Protein AF-A0A2D9LT21-F1 (afdb_monomer)

Solvent-accessible surface area (backbone atoms only — not comparable to full-atom values): 22058 Å² total; per-residue (Å²): 130,82,78,81,36,33,22,34,36,70,46,49,52,56,67,90,47,60,47,57,54,36,33,42,51,51,41,48,74,76,26,76,41,30,38,38,37,28,33,26,53,80,69,31,41,90,72,39,81,42,62,41,68,61,27,45,50,58,52,55,72,34,93,67,45,75,41,65,46,79,34,80,64,64,66,38,62,52,46,64,70,67,60,40,50,29,37,49,41,45,36,72,53,71,89,51,93,60,73,42,53,68,52,28,62,75,76,71,25,44,82,43,70,43,26,34,82,85,66,89,38,73,66,55,55,51,48,54,66,75,55,70,66,80,82,69,82,87,68,82,63,58,70,60,30,62,76,67,69,59,43,73,67,58,54,52,49,55,50,63,51,30,53,79,36,28,36,38,32,39,21,29,43,30,36,37,32,42,31,38,27,50,78,77,45,73,46,94,89,47,103,42,82,38,64,46,77,77,45,78,51,78,41,71,24,58,27,50,36,54,44,40,51,46,27,74,50,44,23,46,34,41,36,40,35,56,30,13,86,49,74,62,36,55,54,45,53,54,52,44,53,73,52,67,43,52,71,47,73,44,73,38,90,91,36,61,35,32,35,40,36,36,36,25,40,97,90,41,79,77,46,77,49,75,49,69,49,57,65,60,62,55,70,72,59,47,51,52,52,49,55,55,43,67,76,48,50,83,71,29,55,34,36,38,39,31,36,56,68,41,14,63,69,36,68,75,50,49,53,55,52,48,55,55,33,56,76,63,67,37,44,34,34,41,34,43,52,48,88,91,51,92,54,55,51,49,73,57,58,65,21,54,30,35,52,36,38,57,67,35,50,27,59,47,67,73,46,87,51,59,34,61,68,60,50,51,49,54,47,30,64,69,9,51,29,56,22,38,39,38,39,51,68,95,70,42,67,50,78,49,68,65,79,85,128

pLDDT: mean 89.81, std 12.03, range [33.5, 98.69]

Secondary structure (DSSP, 8-state):
-PPPPEEEEEE--SS--HHHHHHHHHHHHH-SEEEEEEEPHHHHGGG--S-HHHHHHHHHT-TT-SEEEEE-S-HHHHHHHH--SEEEE-GGGTTS--THHHHHHTTT-EEEE--------HHHHHHHHHT-------S--HHHHHHTT--HHHHHHHHHHGGG-EEEEEE-EEEEEEEEEEEEEE-SSSS-EEEEEEEEEEEEEHHHHHHHHHHHTT-EEEEEEEE-SSHHHHHHHHHHHHTT-EEEEEE-TTSPPEEEEEEEETTEEEEEEEE---SPPPHHHHHHHHHHHHHHGGG-SEEEEEE-SSSSS-HHHHHHHHHHHHHTT-EEEEEE--SSS---GGGSTT-SEE--BHHHHHHHHT-SSS-HHHHHHHHHHHHT-SEEEEE-GGG-EEEE-PPP-

Foldseek 3Di:
DDDWAEEEEEDQQLDDFVLVVLQLVVSVVVTPAYEYEHEACQRCPPVNPHHSVVSQVNQVPDPSHPYYDYDDDDVLVVCLVVVGLEYEEAQVCVPDDDNVVVSNVVPVHDYYYASRFPPPDPVVVVVVVVPPPPPDPPDDPVVVCVVVVPDPVVVVVVLVCLLLAEEEFFEAKEKEKEFEWDWPQADPVDRDTDTDGPDMDIDTDFSLVVQLVSLVSNHAYEYEFEAADDPSVVVSVVVSVVSVHNYDYHHDNVAHRWYWYFYDYPNDTDDIDIRAAQAADDPVSLVVRLVVLLVCLLSHQEYEYGYQNRHRDDLVSLVSSLVSNVVNPHAYEYEHDDDPHQDAQLSNAAHQEYEYEPVNLCSNVVNRRGHPVVSQVVSCVSRVYQWYWHQDDPSGIDTDHHDDD

Sequence (405 aa):
MTSPKMVFVSGNFNVLHPGHLRLFRFACELGDRLVVGVHSDRLGGEAAHVPQDLRLEGVKANSYVDEALLIDVPVESVVDQLRPDFVVKGNEHQGFPNPELEVLNRYGGQLVFSSGEAVFSSVDLIKKDLQRAARTVTHVPTGFLSRHEITPDRLGSIINDFRNIQVCVIGDLIVDEYLTCDPLGMSQEAPALVVTPIHTQRFIGGSGIVAGHAAGLGAKVCYMSVSGNDDTRDFAYGELQRFGLDTTLLGDDTRPTTLKQRFRADGITLLGVSHLHQGAIDVNLQDKILERFEAVVPDCQLVVFSDFNYGCLPQALVERLIELGQLHGVMMAADSQSSSQIGDVSRFKGMHLLTPTEHEARVSLRNHQDGLVVLAEQLRDKSEARNLILKLGQEGALLHLESAE

Radius of gyration: 25.38 Å; Cα contacts (8 Å, |Δi|>4): 775; chains: 1; bounding box: 60×69×68 Å

Mean predicted aligned error: 8.55 Å

Nearest PDB structures (foldseek):
  3q1y-assembly1_A-2  TM=7.793E-01  e=4.155E-12  Listeria innocua
  3hic-assembly1_A  TM=7.814E-01  e=9.255E-12  Listeria innocua
  3ie7-assembly1_A-2  TM=7.677E-01  e=1.578E-11  Listeria innocua
  3jul-assembly1_A-2  TM=7.654E-01  e=5.388E-11  Listeria innocua
  2ajr-assembly1_B  TM=6.994E-01  e=5.604E-09  Thermotoga maritima

Structure (mmCIF, N/CA/C/O backbone):
data_AF-A0A2D9LT21-F1
#
_entry.id   AF-A0A2D9LT21-F1
#
loop_
_atom_site.group_PDB
_atom_site.id
_atom_site.type_symbol
_atom_site.label_atom_id
_atom_site.label_alt_id
_atom_site.label_comp_id
_atom_site.label_asym_id
_atom_site.label_entity_id
_atom_site.label_seq_id
_atom_site.pdbx_PDB_ins_code
_atom_site.Cartn_x
_atom_site.Cartn_y
_atom_site.Cartn_z
_atom_site.occupancy
_atom_site.B_iso_or_equiv
_atom_site.auth_seq_id
_atom_site.auth_comp_id
_atom_site.auth_asym_id
_atom_site.auth_atom_id
_atom_site.pdbx_PDB_model_num
ATOM 1 N N . MET A 1 1 ? 27.766 12.992 -40.792 1.00 49.25 1 MET A N 1
ATOM 2 C CA . MET A 1 1 ? 26.589 12.256 -40.297 1.00 49.25 1 MET A CA 1
ATOM 3 C C . MET A 1 1 ? 27.128 11.085 -39.505 1.00 49.25 1 MET A C 1
ATOM 5 O O . MET A 1 1 ? 27.808 10.252 -40.089 1.00 49.25 1 MET A O 1
ATOM 9 N N . THR A 1 2 ? 26.979 11.111 -38.184 1.00 59.66 2 THR A N 1
ATOM 10 C CA . THR A 1 2 ? 27.282 9.960 -37.324 1.00 59.66 2 THR A CA 1
ATOM 11 C C . THR A 1 2 ? 26.372 8.803 -37.728 1.00 59.66 2 THR A C 1
ATOM 13 O O . THR A 1 2 ? 25.210 9.036 -38.059 1.00 59.66 2 THR A O 1
ATOM 16 N N . SER A 1 3 ? 26.908 7.584 -37.778 1.00 75.38 3 SER A N 1
ATOM 17 C CA . SER A 1 3 ? 26.096 6.381 -37.975 1.00 75.38 3 SER A CA 1
ATOM 18 C C . SER A 1 3 ? 25.025 6.296 -36.878 1.00 75.38 3 SER A C 1
ATOM 20 O O . SER A 1 3 ? 25.339 6.662 -35.740 1.00 75.38 3 SER A O 1
ATOM 22 N N . PRO A 1 4 ? 23.790 5.859 -37.198 1.00 85.12 4 PRO A N 1
ATOM 23 C CA . PRO A 1 4 ? 22.749 5.687 -36.189 1.00 85.12 4 PRO A CA 1
ATOM 24 C C . PRO A 1 4 ? 23.228 4.681 -35.144 1.00 85.12 4 PRO A C 1
ATOM 26 O O . PRO A 1 4 ? 23.699 3.602 -35.509 1.00 85.12 4 PRO A O 1
ATOM 29 N N . LYS A 1 5 ? 23.140 5.051 -33.866 1.00 93.81 5 LYS A N 1
ATOM 30 C CA . LYS A 1 5 ? 23.618 4.216 -32.767 1.00 93.81 5 LYS A CA 1
ATOM 31 C C . LYS A 1 5 ? 22.609 3.125 -32.448 1.00 93.81 5 LYS A C 1
ATOM 33 O O . LYS A 1 5 ? 21.437 3.419 -32.214 1.00 93.81 5 LYS A O 1
ATOM 38 N N . MET A 1 6 ? 23.066 1.881 -32.408 1.00 96.12 6 MET A N 1
ATOM 39 C CA . MET A 1 6 ? 22.236 0.731 -32.066 1.00 96.12 6 MET A CA 1
ATOM 40 C C . MET A 1 6 ? 22.362 0.393 -30.583 1.00 96.12 6 MET A C 1
ATOM 42 O O . MET A 1 6 ? 23.465 0.278 -30.047 1.00 96.12 6 MET A O 1
ATOM 46 N N . VAL A 1 7 ? 21.220 0.171 -29.941 1.00 97.25 7 VAL A N 1
ATOM 47 C CA . VAL A 1 7 ? 21.126 -0.287 -28.557 1.00 97.25 7 VAL A CA 1
ATOM 48 C C . VAL A 1 7 ? 20.505 -1.674 -28.535 1.00 97.25 7 VAL A C 1
ATOM 50 O O . VAL A 1 7 ? 19.504 -1.921 -29.207 1.00 97.25 7 VAL A O 1
ATOM 53 N N . PHE A 1 8 ? 21.097 -2.581 -27.767 1.00 97.44 8 PHE A N 1
ATOM 54 C CA . PHE A 1 8 ? 20.621 -3.947 -27.612 1.00 97.44 8 PHE A CA 1
ATOM 55 C C . PHE A 1 8 ? 20.243 -4.239 -26.160 1.00 97.44 8 PHE A C 1
ATOM 57 O O . PHE A 1 8 ? 21.013 -3.982 -25.235 1.00 97.44 8 PHE A O 1
ATOM 64 N N . VAL A 1 9 ? 19.057 -4.807 -25.963 1.00 96.50 9 VAL A N 1
ATOM 65 C CA . VAL A 1 9 ? 18.582 -5.320 -24.671 1.00 96.50 9 VAL A CA 1
ATOM 66 C C . VAL A 1 9 ? 18.212 -6.785 -24.863 1.00 96.50 9 VAL A C 1
ATOM 68 O O . VAL A 1 9 ? 17.619 -7.136 -25.877 1.00 96.50 9 VAL A O 1
ATOM 71 N N . SER A 1 10 ? 18.524 -7.657 -23.908 1.00 95.25 10 SER A N 1
ATOM 72 C CA . SER A 1 10 ? 18.103 -9.063 -23.974 1.00 95.25 10 SER A CA 1
ATOM 73 C C . SER A 1 10 ? 17.602 -9.587 -22.636 1.00 95.25 10 SER A C 1
ATOM 75 O O . SER A 1 10 ? 17.966 -9.064 -21.583 1.00 95.25 10 SER A O 1
ATOM 77 N N . GLY A 1 11 ? 16.728 -10.591 -22.685 1.00 92.50 11 GLY A N 1
ATOM 78 C CA . GLY A 1 11 ? 16.164 -11.219 -21.496 1.00 92.50 11 GLY A CA 1
ATOM 79 C C . GLY A 1 11 ? 15.045 -12.214 -21.797 1.00 92.50 11 GLY A C 1
ATOM 80 O O . GLY A 1 11 ? 14.640 -12.415 -22.945 1.00 92.50 11 GLY A O 1
ATOM 81 N N . ASN A 1 12 ? 14.516 -12.837 -20.740 1.00 91.44 12 ASN A N 1
ATOM 82 C CA . ASN A 1 12 ? 13.395 -13.771 -20.864 1.00 91.44 12 ASN A CA 1
ATOM 83 C C . ASN A 1 12 ? 12.073 -13.031 -21.123 1.00 91.44 12 ASN A C 1
ATOM 85 O O . ASN A 1 12 ? 11.303 -13.460 -21.970 1.00 91.44 12 ASN A O 1
ATOM 89 N N . PHE A 1 13 ? 11.802 -11.917 -20.433 1.00 91.81 13 PHE A N 1
ATOM 90 C CA . PHE A 1 13 ? 10.553 -11.146 -20.567 1.00 91.81 13 PHE A CA 1
ATOM 91 C C . PHE A 1 13 ? 9.275 -11.988 -20.394 1.00 91.81 13 PHE A C 1
ATOM 93 O O . PHE A 1 13 ? 8.343 -11.872 -21.186 1.00 91.81 13 PHE A O 1
ATOM 100 N N . ASN A 1 14 ? 9.218 -12.827 -19.349 1.00 83.88 14 ASN A N 1
ATOM 101 C CA . ASN A 1 14 ? 8.039 -13.655 -19.040 1.00 83.88 14 ASN A CA 1
ATOM 102 C C . ASN A 1 14 ? 6.742 -12.843 -19.042 1.00 83.88 14 ASN A C 1
ATOM 104 O O . ASN A 1 14 ? 5.768 -13.215 -19.688 1.00 83.88 14 ASN A O 1
ATOM 108 N N . VAL A 1 15 ? 6.761 -11.700 -18.357 1.00 83.56 15 VAL A N 1
ATOM 109 C CA . VAL A 1 15 ? 5.691 -10.708 -18.388 1.00 83.56 15 VAL A CA 1
ATOM 110 C C . VAL A 1 15 ? 6.325 -9.333 -18.536 1.00 83.56 15 VAL A C 1
ATOM 112 O O . VAL A 1 15 ? 7.255 -8.975 -17.808 1.00 83.56 15 VAL A O 1
ATOM 115 N N . LEU A 1 16 ? 5.819 -8.534 -19.475 1.00 84.81 16 LEU A N 1
ATOM 116 C CA . LEU A 1 16 ? 6.192 -7.129 -19.550 1.00 84.81 16 LEU A CA 1
ATOM 117 C C . LEU A 1 16 ? 5.514 -6.355 -18.424 1.00 84.81 16 LEU A C 1
ATOM 119 O O . LEU A 1 16 ? 4.296 -6.215 -18.387 1.00 84.81 16 LEU A O 1
ATOM 123 N N . HIS A 1 17 ? 6.332 -5.834 -17.519 1.00 83.38 17 HIS A N 1
ATOM 124 C CA . HIS A 1 17 ? 5.920 -4.967 -16.429 1.00 83.38 17 HIS A CA 1
ATOM 125 C C . HIS A 1 17 ? 6.592 -3.594 -16.577 1.00 83.38 17 HIS A C 1
ATOM 127 O O . HIS A 1 17 ? 7.532 -3.445 -17.366 1.00 83.38 17 HIS A O 1
ATOM 133 N N . PRO A 1 18 ? 6.181 -2.582 -15.797 1.00 82.88 18 PRO A N 1
ATOM 134 C CA . PRO A 1 18 ? 6.677 -1.217 -15.972 1.00 82.88 18 PRO A CA 1
ATOM 135 C C . PRO A 1 18 ? 8.197 -1.056 -15.858 1.00 82.88 18 PRO A C 1
ATOM 137 O O . PRO A 1 18 ? 8.775 -0.283 -16.610 1.00 82.88 18 PRO A O 1
ATOM 140 N N . GLY A 1 19 ? 8.871 -1.849 -15.018 1.00 82.62 19 GLY A N 1
ATOM 141 C CA . GLY A 1 19 ? 10.342 -1.926 -15.002 1.00 82.62 19 GLY A CA 1
ATOM 142 C C . GLY A 1 19 ? 10.980 -2.174 -16.384 1.00 82.62 19 GLY A C 1
ATOM 143 O O . GLY A 1 19 ? 11.882 -1.436 -16.768 1.00 82.62 19 GLY A O 1
ATOM 144 N N . HIS A 1 20 ? 10.461 -3.116 -17.185 1.00 89.62 20 HIS A N 1
ATOM 145 C CA . HIS A 1 20 ? 10.940 -3.327 -18.561 1.00 89.62 20 HIS A CA 1
ATOM 146 C C . HIS A 1 20 ? 10.687 -2.103 -19.451 1.00 89.62 20 HIS A C 1
ATOM 148 O O . HIS A 1 20 ? 11.536 -1.736 -20.254 1.00 89.62 20 HIS A O 1
ATOM 154 N N . LEU A 1 21 ? 9.546 -1.426 -19.283 1.00 87.44 21 LEU A N 1
ATOM 155 C CA . LEU A 1 21 ? 9.229 -0.212 -20.043 1.00 87.44 21 LEU A CA 1
ATOM 156 C C . LEU A 1 21 ? 10.208 0.925 -19.736 1.00 87.44 21 LEU A C 1
ATOM 158 O O . LEU A 1 21 ? 10.606 1.651 -20.644 1.00 87.44 21 LEU A O 1
ATOM 162 N N . ARG A 1 22 ? 10.609 1.079 -18.468 1.00 86.75 22 ARG A N 1
ATOM 163 C CA . ARG A 1 22 ? 11.603 2.081 -18.061 1.00 86.75 22 ARG A CA 1
ATOM 164 C C . ARG A 1 22 ? 12.989 1.742 -18.605 1.00 86.75 22 ARG A C 1
ATOM 166 O O . ARG A 1 22 ? 13.674 2.650 -19.068 1.00 86.75 22 ARG A O 1
ATOM 173 N N . LEU A 1 23 ? 13.359 0.459 -18.615 1.00 89.50 23 LEU A N 1
ATOM 174 C CA . LEU A 1 23 ? 14.592 -0.029 -19.236 1.00 89.50 23 LEU A CA 1
ATOM 175 C C . LEU A 1 23 ? 14.620 0.267 -20.743 1.00 89.50 23 LEU A C 1
ATOM 177 O O . LEU A 1 23 ? 15.591 0.838 -21.229 1.00 89.50 23 LEU A O 1
ATOM 181 N N . PHE A 1 24 ? 13.548 -0.063 -21.473 1.00 92.06 24 PHE A N 1
ATOM 182 C CA . PHE A 1 24 ? 13.444 0.215 -22.911 1.00 92.06 24 PHE A CA 1
ATOM 183 C C . PHE A 1 24 ? 13.480 1.717 -23.197 1.00 92.06 24 PHE A C 1
ATOM 185 O O . PHE A 1 24 ? 14.211 2.151 -24.079 1.00 92.06 24 PHE A O 1
ATOM 192 N N . ARG A 1 25 ? 12.770 2.528 -22.403 1.00 88.75 25 ARG A N 1
ATOM 193 C CA . ARG A 1 25 ? 12.812 3.991 -22.519 1.00 88.75 25 ARG A CA 1
ATOM 194 C C . ARG A 1 25 ? 14.228 4.537 -22.329 1.00 88.75 25 ARG A C 1
ATOM 196 O O . ARG A 1 25 ? 14.665 5.346 -23.135 1.00 88.75 25 ARG A O 1
ATOM 203 N N . PHE A 1 26 ? 14.939 4.082 -21.298 1.00 89.81 26 PHE A N 1
ATOM 204 C CA . PHE A 1 26 ? 16.335 4.462 -21.071 1.00 89.81 26 PHE A CA 1
ATOM 205 C C . PHE A 1 26 ? 17.238 4.018 -22.231 1.00 89.81 26 PHE A C 1
ATOM 207 O O . PHE A 1 26 ? 18.087 4.778 -22.684 1.00 89.81 26 PHE A O 1
ATOM 214 N N . ALA A 1 27 ? 17.023 2.817 -22.769 1.00 91.69 27 ALA A N 1
ATOM 215 C CA . ALA A 1 27 ? 17.758 2.338 -23.932 1.00 91.69 27 ALA A CA 1
ATOM 216 C C . ALA A 1 27 ? 17.541 3.241 -25.167 1.00 91.69 27 ALA A C 1
ATOM 218 O O . ALA A 1 27 ? 18.508 3.565 -25.850 1.00 91.69 27 ALA A O 1
ATOM 219 N N . CYS A 1 28 ? 16.322 3.740 -25.402 1.00 89.25 28 CYS A N 1
ATOM 220 C CA . CYS A 1 28 ? 16.042 4.728 -26.455 1.00 89.25 28 CYS A CA 1
ATOM 221 C C . CYS A 1 28 ? 16.712 6.096 -26.226 1.00 89.25 28 CYS A C 1
ATOM 223 O O . CYS A 1 28 ? 16.879 6.855 -27.173 1.00 89.25 28 CYS A O 1
ATOM 225 N N . GLU A 1 29 ? 17.085 6.450 -24.993 1.00 88.69 29 GLU A N 1
ATOM 226 C CA . GLU A 1 29 ? 17.824 7.692 -24.715 1.00 88.69 29 GLU A CA 1
ATOM 227 C C . GLU A 1 29 ? 19.315 7.575 -25.087 1.00 88.69 29 GLU A C 1
ATOM 229 O O . GLU A 1 29 ? 19.980 8.590 -25.301 1.00 88.69 29 GLU A O 1
ATOM 234 N N . LEU A 1 30 ? 19.848 6.349 -25.192 1.00 89.75 30 LEU A N 1
ATOM 235 C CA . LEU A 1 30 ? 21.259 6.084 -25.498 1.00 89.75 30 LEU A CA 1
ATOM 236 C C . LEU A 1 30 ? 21.569 6.009 -27.000 1.00 89.75 30 LEU A C 1
ATOM 238 O O . LEU A 1 30 ? 22.712 6.255 -27.401 1.00 89.75 30 LEU A O 1
ATOM 242 N N . GLY A 1 31 ? 20.587 5.675 -27.839 1.00 90.50 31 GLY A N 1
ATOM 243 C CA . GLY A 1 31 ? 20.796 5.506 -29.275 1.00 90.50 31 GLY A CA 1
ATOM 244 C C . GLY A 1 31 ? 19.534 5.660 -30.113 1.00 90.50 31 GLY A C 1
ATOM 245 O O . GLY A 1 31 ? 18.450 5.909 -29.603 1.00 90.50 31 GLY A O 1
ATOM 246 N N . ASP A 1 32 ? 19.701 5.528 -31.425 1.00 92.69 32 ASP A N 1
ATOM 247 C CA . ASP A 1 32 ? 18.676 5.834 -32.427 1.00 92.69 32 ASP A CA 1
ATOM 248 C C . ASP A 1 32 ? 17.797 4.625 -32.781 1.00 92.69 32 ASP A C 1
ATOM 250 O O . ASP A 1 32 ? 16.757 4.792 -33.414 1.00 92.69 32 ASP A O 1
ATOM 254 N N . ARG A 1 33 ? 18.241 3.407 -32.437 1.00 95.06 33 ARG A N 1
ATOM 255 C CA . ARG A 1 33 ? 17.539 2.153 -32.742 1.00 95.06 33 ARG A CA 1
ATOM 256 C C . ARG A 1 33 ? 17.683 1.140 -31.608 1.00 95.06 33 ARG A C 1
ATOM 258 O O . ARG A 1 33 ? 18.800 0.704 -31.326 1.00 95.06 33 ARG A O 1
ATOM 265 N N . LEU A 1 34 ? 16.566 0.719 -31.018 1.00 96.81 34 LEU A N 1
ATOM 266 C CA . LEU A 1 34 ? 16.485 -0.304 -29.978 1.00 96.81 34 LEU A CA 1
ATOM 267 C C . LEU A 1 34 ? 16.107 -1.674 -30.562 1.00 96.81 34 LEU A C 1
ATOM 269 O O . LEU A 1 34 ? 14.998 -1.879 -31.057 1.00 96.81 34 LEU A O 1
ATOM 273 N N . VAL A 1 35 ? 17.018 -2.636 -30.423 1.00 97.44 35 VAL A N 1
ATOM 274 C CA . VAL A 1 35 ? 16.790 -4.052 -30.730 1.00 97.44 35 VAL A CA 1
ATOM 275 C C . VAL A 1 35 ? 16.646 -4.841 -29.426 1.00 97.44 35 VAL A C 1
ATOM 277 O O . VAL A 1 35 ? 17.517 -4.770 -28.558 1.00 97.44 35 VAL A O 1
ATOM 280 N N . VAL A 1 36 ? 15.570 -5.619 -29.279 1.00 97.81 36 VAL A N 1
ATOM 281 C CA . VAL A 1 36 ? 15.323 -6.452 -28.091 1.00 97.81 36 VAL A CA 1
ATOM 282 C C . VAL A 1 36 ? 15.375 -7.944 -28.429 1.00 97.81 36 VAL A C 1
ATOM 284 O O . VAL A 1 36 ? 14.575 -8.452 -29.213 1.00 97.81 36 VAL A O 1
ATOM 287 N N . GLY A 1 37 ? 16.309 -8.667 -27.813 1.00 96.88 37 GLY A N 1
ATOM 288 C CA . GLY A 1 37 ? 16.446 -10.120 -27.913 1.00 96.88 37 GLY A CA 1
ATOM 289 C C . GLY A 1 37 ? 15.657 -10.859 -26.831 1.00 96.88 37 GLY A C 1
ATOM 290 O O . GLY A 1 37 ? 15.991 -10.785 -25.651 1.00 96.88 37 GLY A O 1
ATOM 291 N N . VAL A 1 38 ? 14.638 -11.619 -27.223 1.00 96.81 38 VAL A N 1
ATOM 292 C CA . VAL A 1 38 ? 13.850 -12.481 -26.334 1.00 96.81 38 VAL A CA 1
ATOM 293 C C . VAL A 1 38 ? 14.460 -13.877 -26.313 1.00 96.81 38 VAL A C 1
ATOM 295 O O . VAL A 1 38 ? 14.589 -14.504 -27.360 1.00 96.81 38 VAL A O 1
ATOM 298 N N . HIS A 1 39 ? 14.837 -14.383 -25.142 1.00 96.06 39 HIS A N 1
ATOM 299 C CA . HIS A 1 39 ? 15.432 -15.720 -25.018 1.00 96.06 39 HIS A CA 1
ATOM 300 C C . HIS A 1 39 ? 14.431 -16.811 -25.425 1.00 96.06 39 HIS A C 1
ATOM 302 O O . HIS A 1 39 ? 13.270 -16.757 -25.021 1.00 96.06 39 HIS A O 1
ATOM 308 N N . SER A 1 40 ? 14.853 -17.814 -26.195 1.00 95.25 40 SER A N 1
ATOM 309 C CA . SER A 1 40 ? 14.031 -18.987 -26.520 1.00 95.25 40 SER A CA 1
ATOM 310 C C . SER A 1 40 ? 13.665 -19.778 -25.266 1.00 95.25 40 SER A C 1
ATOM 312 O O . SER A 1 40 ? 14.316 -19.643 -24.231 1.00 95.25 40 SER A O 1
ATOM 314 N N . ASP A 1 41 ? 12.643 -20.632 -25.340 1.00 92.69 41 ASP A N 1
ATOM 315 C CA . ASP A 1 41 ? 12.287 -21.514 -24.216 1.00 92.69 41 ASP A CA 1
ATOM 316 C C . ASP A 1 41 ? 13.451 -22.462 -23.862 1.00 92.69 41 ASP A C 1
ATOM 318 O O . ASP A 1 41 ? 13.673 -22.778 -22.695 1.00 92.69 41 ASP A O 1
ATOM 322 N N . ARG A 1 42 ? 14.277 -22.841 -24.853 1.00 92.06 42 ARG A N 1
ATOM 323 C CA . ARG A 1 42 ? 15.497 -23.632 -24.629 1.00 92.06 42 ARG A CA 1
ATOM 324 C C . ARG A 1 42 ? 16.565 -22.850 -23.865 1.00 92.06 42 ARG A C 1
ATOM 326 O O . ARG A 1 42 ? 17.200 -23.415 -22.982 1.00 92.06 42 ARG A O 1
ATOM 333 N N . LEU A 1 43 ? 16.795 -21.587 -24.230 1.00 89.12 43 LEU A N 1
ATOM 334 C CA . LEU A 1 43 ? 17.820 -20.747 -23.607 1.00 89.12 43 LEU A CA 1
ATOM 335 C C . LEU A 1 43 ? 17.381 -20.242 -22.225 1.00 89.12 43 LEU A C 1
ATOM 337 O O . LEU A 1 43 ? 18.193 -20.177 -21.308 1.00 89.12 43 LEU A O 1
ATOM 341 N N . GLY A 1 44 ? 16.100 -19.895 -22.079 1.00 80.94 44 GLY A N 1
ATOM 342 C CA . GLY A 1 44 ? 15.512 -19.439 -20.822 1.00 80.94 44 GLY A CA 1
ATOM 343 C C . GLY A 1 44 ? 15.321 -20.558 -19.795 1.00 80.94 44 GLY A C 1
ATOM 344 O O . GLY A 1 44 ? 15.345 -20.277 -18.597 1.00 80.94 44 GLY A O 1
ATOM 345 N N . GLY A 1 45 ? 15.176 -21.812 -20.241 1.00 88.38 45 GLY A N 1
ATOM 346 C CA . GLY A 1 45 ? 15.052 -22.980 -19.369 1.00 88.38 45 GLY A CA 1
ATOM 347 C C . GLY A 1 45 ? 13.909 -22.833 -18.362 1.00 88.38 45 GLY A C 1
ATOM 348 O O . GLY A 1 45 ? 12.831 -22.351 -18.699 1.00 88.38 45 GLY A O 1
ATOM 349 N N . GLU A 1 46 ? 14.159 -23.194 -17.103 1.00 79.88 46 GLU A N 1
ATOM 350 C CA . GLU A 1 46 ? 13.171 -23.072 -16.015 1.00 79.88 46 GLU A CA 1
ATOM 351 C C . GLU A 1 46 ? 12.761 -21.622 -15.718 1.00 79.88 46 GLU A C 1
ATOM 353 O O . GLU A 1 46 ? 11.681 -21.381 -15.184 1.00 79.88 46 GLU A O 1
ATOM 358 N N . ALA A 1 47 ? 13.580 -20.641 -16.110 1.00 80.25 47 ALA A N 1
ATOM 359 C CA . ALA A 1 47 ? 13.270 -19.225 -15.946 1.00 80.25 47 ALA A CA 1
ATOM 360 C C . ALA A 1 47 ? 12.355 -18.673 -17.060 1.00 80.25 47 ALA A C 1
ATOM 362 O O . ALA A 1 47 ? 12.046 -17.478 -17.044 1.00 80.25 47 ALA A O 1
ATOM 363 N N . ALA A 1 48 ? 11.941 -19.493 -18.036 1.00 82.69 48 ALA A N 1
ATOM 364 C CA . ALA A 1 48 ? 10.939 -19.153 -19.046 1.00 82.69 48 ALA A CA 1
ATOM 365 C C . ALA A 1 48 ? 9.565 -19.722 -18.647 1.00 82.69 48 ALA A C 1
ATOM 367 O O . ALA A 1 48 ? 9.220 -20.857 -18.960 1.00 82.69 48 ALA A O 1
ATOM 368 N N . HIS A 1 49 ? 8.761 -18.917 -17.951 1.00 80.56 49 HIS A N 1
ATOM 369 C CA . HIS A 1 49 ? 7.443 -19.330 -17.442 1.00 80.56 49 HIS A CA 1
ATOM 370 C C . HIS A 1 49 ? 6.306 -19.128 -18.449 1.00 80.56 49 HIS A C 1
ATOM 372 O O . HIS A 1 49 ? 5.215 -19.669 -18.287 1.00 80.56 49 HIS A O 1
ATOM 378 N N . VAL A 1 50 ? 6.539 -18.308 -19.474 1.00 85.38 50 VAL A N 1
ATOM 379 C CA . VAL A 1 50 ? 5.567 -18.008 -20.528 1.00 85.38 50 VAL A CA 1
ATOM 380 C C . VAL A 1 50 ? 6.144 -18.493 -21.859 1.00 85.38 50 VAL A C 1
ATOM 382 O O . VAL A 1 50 ? 7.334 -18.287 -22.081 1.00 85.38 50 VAL A O 1
ATOM 385 N N . PRO A 1 51 ? 5.351 -19.108 -22.758 1.00 90.44 51 PRO A N 1
ATOM 386 C CA . PRO A 1 51 ? 5.837 -19.542 -24.067 1.00 90.44 51 PRO A CA 1
ATOM 387 C C . PRO A 1 51 ? 6.524 -18.418 -24.848 1.00 90.44 51 PRO A C 1
ATOM 389 O O . PRO A 1 51 ? 6.021 -17.290 -24.894 1.00 90.44 51 PRO A O 1
ATOM 392 N N . GLN A 1 52 ? 7.649 -18.730 -25.494 1.00 94.19 52 GLN A N 1
ATOM 393 C CA . GLN A 1 52 ? 8.480 -17.750 -26.204 1.00 94.19 52 GLN A CA 1
ATOM 394 C C . GLN A 1 52 ? 7.727 -16.876 -27.210 1.00 94.19 52 GLN A C 1
ATOM 396 O O . GLN A 1 52 ? 8.031 -15.690 -27.324 1.00 94.19 52 GLN A O 1
ATOM 401 N N . ASP A 1 53 ? 6.726 -17.426 -27.900 1.00 91.38 53 ASP A N 1
ATOM 402 C CA . ASP A 1 53 ? 5.975 -16.692 -28.921 1.00 91.38 53 ASP A CA 1
ATOM 403 C C . ASP A 1 53 ? 5.140 -15.568 -28.296 1.00 91.38 53 ASP A C 1
ATOM 405 O O . ASP A 1 53 ? 5.111 -14.457 -28.822 1.00 91.38 53 ASP A O 1
ATOM 409 N N . LEU A 1 54 ? 4.545 -15.819 -27.124 1.00 88.19 54 LEU A N 1
ATOM 410 C CA . LEU A 1 54 ? 3.782 -14.818 -26.372 1.00 88.19 54 LEU A CA 1
ATOM 411 C C . LEU A 1 54 ? 4.699 -13.744 -25.776 1.00 88.19 54 LEU A C 1
ATOM 413 O O . LEU A 1 54 ? 4.356 -12.561 -25.782 1.00 88.19 54 LEU A O 1
ATOM 417 N N . ARG A 1 55 ? 5.883 -14.139 -25.286 1.00 93.88 55 ARG A N 1
ATOM 418 C CA . ARG A 1 55 ? 6.896 -13.196 -24.781 1.00 93.88 55 ARG A CA 1
ATOM 419 C C . ARG A 1 55 ? 7.386 -12.283 -25.906 1.00 93.88 55 ARG A C 1
ATOM 421 O O . ARG A 1 55 ? 7.419 -11.064 -25.744 1.00 93.88 55 ARG A O 1
ATOM 428 N N . LEU A 1 56 ? 7.693 -12.860 -27.070 1.00 93.69 56 LEU A N 1
ATOM 429 C CA . LEU A 1 56 ? 8.113 -12.124 -28.260 1.00 93.69 56 LEU A CA 1
ATOM 430 C C . LEU A 1 56 ? 7.016 -11.192 -28.784 1.00 93.69 56 LEU A C 1
ATOM 432 O O . LEU A 1 56 ? 7.313 -10.049 -29.122 1.00 93.69 56 LEU A O 1
ATOM 436 N N . GLU A 1 57 ? 5.762 -11.646 -28.834 1.00 88.81 57 GLU A N 1
ATOM 437 C CA . GLU A 1 57 ? 4.616 -10.811 -29.208 1.00 88.81 57 GLU A CA 1
ATOM 438 C C . GLU A 1 57 ? 4.474 -9.604 -28.271 1.00 88.81 57 GLU A C 1
ATOM 440 O O . GLU A 1 57 ? 4.333 -8.474 -28.742 1.00 88.81 57 GLU A O 1
ATOM 445 N N . GLY A 1 58 ? 4.601 -9.818 -26.957 1.00 88.56 58 GLY A N 1
ATOM 446 C CA . GLY A 1 58 ? 4.561 -8.744 -25.965 1.00 88.56 58 GLY A CA 1
ATOM 447 C C . GLY A 1 58 ? 5.631 -7.678 -26.206 1.00 88.56 58 GLY A C 1
ATOM 448 O O . GLY A 1 58 ? 5.327 -6.485 -26.193 1.00 88.56 58 GLY A O 1
ATOM 449 N N . VAL A 1 59 ? 6.874 -8.095 -26.474 1.00 93.50 59 VAL A N 1
ATOM 450 C CA . VAL A 1 59 ? 7.977 -7.170 -26.787 1.00 93.50 59 VAL A CA 1
ATOM 451 C C . VAL A 1 59 ? 7.739 -6.445 -28.115 1.00 93.50 59 VAL A C 1
ATOM 453 O O . VAL A 1 59 ? 7.918 -5.231 -28.171 1.00 93.50 59 VAL A O 1
ATOM 456 N N . LYS A 1 60 ? 7.274 -7.143 -29.160 1.00 89.56 60 LYS A N 1
ATOM 457 C CA . LYS A 1 60 ? 6.953 -6.543 -30.471 1.00 89.56 60 LYS A CA 1
ATOM 458 C C . LYS A 1 60 ? 5.844 -5.498 -30.403 1.00 89.56 60 LYS A C 1
ATOM 460 O O . LYS A 1 60 ? 5.854 -4.551 -31.179 1.00 89.56 60 LYS A O 1
ATOM 465 N N . ALA A 1 61 ? 4.882 -5.669 -29.501 1.00 88.06 61 ALA A N 1
ATOM 466 C CA . ALA A 1 61 ? 3.784 -4.724 -29.318 1.00 88.06 61 ALA A CA 1
ATOM 467 C C . ALA A 1 61 ? 4.211 -3.424 -28.604 1.00 88.06 61 ALA A C 1
ATOM 469 O O . ALA A 1 61 ? 3.393 -2.517 -28.429 1.00 88.06 61 ALA A O 1
ATOM 470 N N . ASN A 1 62 ? 5.467 -3.320 -28.160 1.00 86.25 62 ASN A N 1
ATOM 471 C CA . ASN A 1 62 ? 5.961 -2.179 -27.408 1.00 86.25 62 ASN A CA 1
ATOM 472 C C . ASN A 1 62 ? 6.403 -1.020 -28.313 1.00 86.25 62 ASN A C 1
ATOM 474 O O . ASN A 1 62 ? 7.246 -1.191 -29.183 1.00 86.25 62 ASN A O 1
ATOM 478 N N . SER A 1 63 ? 5.910 0.191 -28.043 1.00 87.31 63 SER A N 1
ATOM 479 C CA . SER A 1 63 ? 6.205 1.377 -28.860 1.00 87.31 63 SER A CA 1
ATOM 480 C C . SER A 1 63 ? 7.651 1.879 -28.793 1.00 87.31 63 SER A C 1
ATOM 482 O O . SER A 1 63 ? 8.020 2.710 -29.613 1.00 87.31 63 SER A O 1
ATOM 484 N N . TYR A 1 64 ? 8.438 1.457 -27.799 1.00 89.00 64 TYR A N 1
ATOM 485 C CA . TYR A 1 64 ? 9.854 1.826 -27.692 1.00 89.00 64 TYR A CA 1
ATOM 486 C C . TYR A 1 64 ? 10.769 0.882 -28.479 1.00 89.00 64 TYR A C 1
ATOM 488 O O . TYR A 1 64 ? 11.927 1.210 -28.700 1.00 89.00 64 TYR A O 1
ATOM 496 N N . VAL A 1 65 ? 10.284 -0.302 -28.862 1.00 93.50 65 VAL A N 1
ATOM 497 C CA . VAL A 1 65 ? 11.110 -1.344 -29.475 1.00 93.50 65 VAL A CA 1
ATOM 498 C C . VAL A 1 65 ? 11.010 -1.249 -30.994 1.00 93.50 65 VAL A C 1
ATOM 500 O O . VAL A 1 65 ? 9.942 -1.482 -31.553 1.00 93.50 65 VAL A O 1
ATOM 503 N N . ASP A 1 66 ? 12.125 -0.945 -31.664 1.00 94.44 66 ASP A N 1
ATOM 504 C CA . ASP A 1 66 ? 12.183 -0.872 -33.131 1.00 94.44 66 ASP A CA 1
ATOM 505 C C . ASP A 1 66 ? 12.214 -2.266 -33.768 1.00 94.44 66 ASP A C 1
ATOM 507 O O . ASP A 1 66 ? 11.623 -2.502 -34.822 1.00 94.44 66 ASP A O 1
ATOM 511 N N . GLU A 1 67 ? 12.908 -3.210 -33.129 1.00 95.75 67 GLU A N 1
ATOM 512 C CA . GLU A 1 67 ? 13.001 -4.593 -33.587 1.00 95.75 67 GLU A CA 1
ATOM 513 C C . GLU A 1 67 ? 13.056 -5.555 -32.402 1.00 95.75 67 GLU A C 1
ATOM 515 O O . GLU A 1 67 ? 13.806 -5.343 -31.452 1.00 95.75 67 GLU A O 1
ATOM 520 N N . ALA A 1 68 ? 12.293 -6.646 -32.472 1.00 96.44 68 ALA A N 1
ATOM 521 C CA . ALA A 1 68 ? 12.359 -7.721 -31.491 1.00 96.44 68 ALA A CA 1
ATOM 522 C C . ALA A 1 68 ? 12.635 -9.060 -32.174 1.00 96.44 68 ALA A C 1
ATOM 524 O O . ALA A 1 68 ? 11.946 -9.441 -33.127 1.00 96.44 68 ALA A O 1
ATOM 525 N N . LEU A 1 69 ? 13.617 -9.787 -31.653 1.00 96.38 69 LEU A N 1
ATOM 526 C CA . LEU A 1 69 ? 14.107 -11.039 -32.218 1.00 96.38 69 LEU A CA 1
ATOM 527 C C . LEU A 1 69 ? 14.150 -12.136 -31.156 1.00 96.38 69 LEU A C 1
ATOM 529 O O . LEU A 1 69 ? 14.339 -11.862 -29.975 1.00 96.38 69 LEU A O 1
ATOM 533 N N . LEU A 1 70 ? 13.962 -13.385 -31.576 1.00 96.56 70 LEU A N 1
ATOM 534 C CA . LEU A 1 70 ? 14.112 -14.546 -30.704 1.00 96.56 70 LEU A CA 1
ATOM 535 C C . LEU A 1 70 ? 15.581 -14.989 -30.714 1.00 96.56 70 LEU A C 1
ATOM 537 O O . LEU A 1 70 ? 16.131 -15.221 -31.791 1.00 96.56 70 LEU A O 1
ATOM 541 N N . ILE A 1 71 ? 16.207 -15.129 -29.545 1.00 96.12 71 ILE A N 1
ATOM 542 C CA . ILE A 1 71 ? 17.584 -15.618 -29.416 1.00 96.12 71 ILE A CA 1
ATOM 543 C C . ILE A 1 71 ? 17.609 -17.036 -28.861 1.00 96.12 71 ILE A C 1
ATOM 545 O O . ILE A 1 71 ? 17.067 -17.320 -27.800 1.00 96.12 71 ILE A O 1
ATOM 549 N N . ASP A 1 72 ? 18.265 -17.929 -29.592 1.00 94.38 72 ASP A N 1
ATOM 550 C CA . ASP A 1 72 ? 18.391 -19.351 -29.253 1.00 94.38 72 ASP A CA 1
ATOM 551 C C . ASP A 1 72 ? 19.869 -19.788 -29.145 1.00 94.38 72 ASP A C 1
ATOM 553 O O . ASP A 1 72 ? 20.202 -20.971 -29.075 1.00 94.38 72 ASP A O 1
ATOM 557 N N . VAL A 1 73 ? 20.769 -18.804 -29.154 1.00 94.12 73 VAL A N 1
ATOM 558 C CA . VAL A 1 73 ? 22.228 -18.936 -29.071 1.00 94.12 73 VAL A CA 1
ATOM 559 C C . VAL A 1 73 ? 22.751 -18.064 -27.921 1.00 94.12 73 VAL A C 1
ATOM 561 O O . VAL A 1 73 ? 22.023 -17.173 -27.476 1.00 94.12 73 VAL A O 1
ATOM 564 N N . PRO A 1 74 ? 23.991 -18.282 -27.440 1.00 93.31 74 PRO A N 1
ATOM 565 C CA . PRO A 1 74 ? 24.583 -17.441 -26.402 1.00 93.31 74 PRO A CA 1
ATOM 566 C C . PRO A 1 74 ? 24.576 -15.954 -26.780 1.00 93.31 74 PRO A C 1
ATOM 568 O O . PRO A 1 74 ? 24.810 -15.598 -27.941 1.00 93.31 74 PRO A O 1
ATOM 571 N N . VAL A 1 75 ? 24.301 -15.083 -25.806 1.00 92.94 75 VAL A N 1
ATOM 572 C CA . VAL A 1 75 ? 24.080 -13.643 -26.028 1.00 92.94 75 VAL A CA 1
ATOM 573 C C . VAL A 1 75 ? 25.288 -12.964 -26.676 1.00 92.94 75 VAL A C 1
ATOM 575 O O . VAL A 1 75 ? 25.131 -12.124 -27.558 1.00 92.94 75 VAL A O 1
ATOM 578 N N . GLU A 1 76 ? 26.499 -13.391 -26.330 1.00 94.31 76 GLU A N 1
ATOM 579 C CA . GLU A 1 76 ? 27.750 -12.899 -26.894 1.00 94.31 76 GLU A CA 1
ATOM 580 C C . GLU A 1 76 ? 27.858 -13.157 -28.405 1.00 94.31 76 GLU A C 1
ATOM 582 O O . GLU A 1 76 ? 28.414 -12.332 -29.126 1.00 94.31 76 GLU A O 1
ATOM 587 N N . SER A 1 77 ? 27.255 -14.242 -28.908 1.00 95.00 77 SER A N 1
ATOM 588 C CA . SER A 1 77 ? 27.198 -14.532 -30.348 1.00 95.00 77 SER A CA 1
ATOM 589 C C . SER A 1 77 ? 26.245 -13.582 -31.071 1.00 95.00 77 SER A C 1
ATOM 591 O O . SER A 1 77 ? 26.514 -13.170 -32.197 1.00 95.00 77 SER A O 1
ATOM 593 N N . VAL A 1 78 ? 25.141 -13.205 -30.420 1.00 95.50 78 VAL A N 1
ATOM 594 C CA . VAL A 1 78 ? 24.188 -12.220 -30.953 1.00 95.50 78 VAL A CA 1
ATOM 595 C C . VAL A 1 78 ? 24.826 -10.832 -30.978 1.00 95.50 78 VAL A C 1
ATOM 597 O O . VAL A 1 78 ? 24.729 -10.126 -31.979 1.00 95.50 78 VAL A O 1
ATOM 600 N N . VAL A 1 79 ? 25.540 -10.459 -29.914 1.00 96.00 79 VAL A N 1
ATOM 601 C CA . VAL A 1 79 ? 26.266 -9.184 -29.820 1.00 96.00 79 VAL A CA 1
ATOM 602 C C . VAL A 1 79 ? 27.392 -9.095 -30.857 1.00 96.00 79 VAL A C 1
ATOM 604 O O . VAL A 1 79 ? 27.586 -8.027 -31.434 1.00 96.00 79 VAL A O 1
ATOM 607 N N . ASP A 1 80 ? 28.100 -10.191 -31.149 1.00 95.19 80 ASP A N 1
ATOM 608 C CA . ASP A 1 80 ? 29.143 -10.223 -32.190 1.00 95.19 80 ASP A CA 1
ATOM 609 C C . ASP A 1 80 ? 28.564 -10.038 -33.605 1.00 95.19 80 ASP A C 1
ATOM 611 O O . ASP A 1 80 ? 29.183 -9.405 -34.460 1.00 95.19 80 ASP A O 1
ATOM 615 N N . GLN A 1 81 ? 27.346 -10.538 -33.842 1.00 94.56 81 GLN A N 1
ATOM 616 C CA . GLN A 1 81 ? 26.642 -10.393 -35.120 1.00 94.56 81 GLN A CA 1
ATOM 617 C C . GLN A 1 81 ? 26.015 -9.007 -35.300 1.00 94.56 81 GLN A C 1
ATOM 619 O O . GLN A 1 81 ? 26.162 -8.402 -36.361 1.00 94.56 81 GLN A O 1
ATOM 624 N N . LEU A 1 82 ? 25.312 -8.505 -34.280 1.00 94.31 82 LEU A N 1
ATOM 625 C CA . LEU A 1 82 ? 24.609 -7.219 -34.337 1.00 94.31 82 LEU A CA 1
ATOM 626 C C . LEU A 1 82 ? 25.558 -6.024 -34.206 1.00 94.31 82 LEU A C 1
ATOM 628 O O . LEU A 1 82 ? 25.278 -4.964 -34.761 1.00 94.31 82 LEU A O 1
ATOM 632 N N . ARG A 1 83 ? 26.671 -6.199 -33.480 1.00 95.69 83 ARG A N 1
ATOM 633 C CA . ARG A 1 83 ? 27.650 -5.156 -33.135 1.00 95.69 83 ARG A CA 1
ATOM 634 C C . ARG A 1 83 ? 27.012 -3.855 -32.605 1.00 95.69 83 ARG A C 1
ATOM 636 O O . ARG A 1 83 ? 27.292 -2.792 -33.162 1.00 95.69 83 ARG A O 1
ATOM 643 N N . PRO A 1 84 ? 26.152 -3.910 -31.568 1.00 96.75 84 PRO A N 1
ATOM 644 C CA . PRO A 1 84 ? 25.505 -2.720 -31.018 1.00 96.75 84 PRO A CA 1
ATOM 645 C C . PRO A 1 84 ? 26.512 -1.754 -30.378 1.00 96.75 84 PRO A C 1
ATOM 647 O O . PRO A 1 84 ? 27.482 -2.177 -29.751 1.00 96.75 84 PRO A O 1
ATOM 650 N N . ASP A 1 85 ? 26.249 -0.450 -30.462 1.00 96.56 85 ASP A N 1
ATOM 651 C CA . ASP A 1 85 ? 27.034 0.569 -29.753 1.00 96.56 85 ASP A CA 1
ATOM 652 C C . ASP A 1 85 ? 26.864 0.444 -28.232 1.00 96.56 85 ASP A C 1
ATOM 654 O O . ASP A 1 85 ? 27.814 0.658 -27.476 1.00 96.56 85 ASP A O 1
ATOM 658 N N . PHE A 1 86 ? 25.662 0.063 -27.787 1.00 96.69 86 PHE A N 1
ATOM 659 C CA . PHE A 1 86 ? 25.334 -0.126 -26.378 1.00 96.69 86 PHE A CA 1
ATOM 660 C C . PHE A 1 86 ? 24.589 -1.439 -26.141 1.00 96.69 86 PHE A C 1
ATOM 662 O O . PHE A 1 86 ? 23.614 -1.737 -26.828 1.00 96.69 86 PHE A O 1
ATOM 669 N N . VAL A 1 87 ? 24.985 -2.184 -25.112 1.00 97.00 87 VAL A N 1
ATOM 670 C CA . VAL A 1 87 ? 24.151 -3.227 -24.502 1.00 97.00 87 VAL A CA 1
ATOM 671 C C . VAL A 1 87 ? 23.653 -2.706 -23.165 1.00 97.00 87 VAL A C 1
ATOM 673 O O . VAL A 1 87 ? 24.447 -2.222 -22.362 1.00 97.00 87 VAL A O 1
ATOM 676 N N . VAL A 1 88 ? 22.347 -2.790 -22.924 1.00 94.94 88 VAL A N 1
ATOM 677 C CA . VAL A 1 88 ? 21.718 -2.278 -21.701 1.00 94.94 88 VAL A CA 1
ATOM 678 C C . VAL A 1 88 ? 21.126 -3.431 -20.892 1.00 94.94 88 VAL A C 1
ATOM 680 O O . VAL A 1 88 ? 20.378 -4.251 -21.429 1.00 94.94 88 VAL A O 1
ATOM 683 N N . LYS A 1 89 ? 21.439 -3.483 -19.591 1.00 92.31 89 LYS A N 1
ATOM 684 C CA . LYS A 1 89 ? 20.927 -4.482 -18.633 1.00 92.31 89 LYS A CA 1
ATOM 685 C C . LYS A 1 89 ? 20.403 -3.826 -17.359 1.00 92.31 89 LYS A C 1
ATOM 687 O O . LYS A 1 89 ? 20.841 -2.735 -17.009 1.00 92.31 89 LYS A O 1
ATOM 692 N N . GLY A 1 90 ? 19.512 -4.518 -16.645 1.00 87.19 90 GLY A N 1
ATOM 693 C CA . GLY A 1 90 ? 19.092 -4.138 -15.288 1.00 87.19 90 GLY A CA 1
ATOM 694 C C . GLY A 1 90 ? 20.276 -4.058 -14.318 1.00 87.19 90 GLY A C 1
ATOM 695 O O . GLY A 1 90 ? 21.236 -4.821 -14.466 1.00 87.19 90 GLY A O 1
ATOM 696 N N . ASN A 1 91 ? 20.226 -3.157 -13.329 1.00 85.25 91 ASN A N 1
ATOM 697 C CA . ASN A 1 91 ? 21.313 -2.997 -12.346 1.00 85.25 91 ASN A CA 1
ATOM 698 C C . ASN A 1 91 ? 21.571 -4.278 -11.548 1.00 85.25 91 ASN A C 1
ATOM 700 O O . ASN A 1 91 ? 22.714 -4.559 -11.192 1.00 85.25 91 ASN A O 1
ATOM 704 N N . GLU A 1 92 ? 20.538 -5.094 -11.349 1.00 82.38 92 GLU A N 1
ATOM 705 C CA . GLU A 1 92 ? 20.635 -6.400 -10.705 1.00 82.38 92 GLU A CA 1
ATOM 706 C C . GLU A 1 92 ? 21.638 -7.341 -11.399 1.00 82.38 92 GLU A C 1
ATOM 708 O O . GLU A 1 92 ? 22.134 -8.272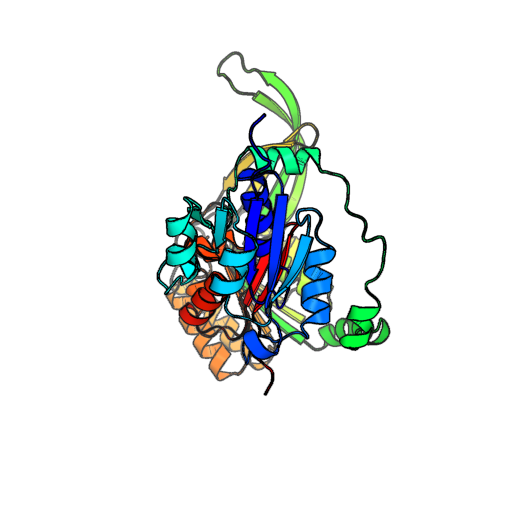 -10.775 1.00 82.38 92 GLU A O 1
ATOM 713 N N . HIS A 1 93 ? 21.997 -7.098 -12.666 1.00 86.81 93 HIS A N 1
ATOM 714 C CA . HIS A 1 93 ? 22.963 -7.907 -13.414 1.00 86.81 93 HIS A CA 1
ATOM 715 C C . HIS A 1 93 ? 24.420 -7.427 -13.304 1.00 86.81 93 HIS A C 1
ATOM 717 O O . HIS A 1 93 ? 25.325 -8.114 -13.785 1.00 86.81 93 HIS A O 1
ATOM 723 N N . GLN A 1 94 ? 24.680 -6.276 -12.675 1.00 86.81 94 GLN A N 1
ATOM 724 C CA . GLN A 1 94 ? 26.014 -5.664 -12.637 1.00 86.81 94 GLN A CA 1
ATOM 725 C C . GLN A 1 94 ? 27.053 -6.532 -11.907 1.00 86.81 94 GLN A C 1
ATOM 727 O O . GLN A 1 94 ? 28.223 -6.541 -12.283 1.00 86.81 94 GLN A O 1
ATOM 732 N N . GLY A 1 95 ? 26.627 -7.280 -10.884 1.00 84.44 95 GLY A N 1
ATOM 733 C CA . GLY A 1 95 ? 27.489 -8.168 -10.095 1.00 84.44 95 GLY A CA 1
ATOM 734 C C . GLY A 1 95 ? 27.686 -9.578 -10.670 1.00 84.44 95 GLY A C 1
ATOM 735 O O . GLY A 1 95 ? 28.438 -10.360 -10.092 1.00 84.44 95 GLY A O 1
ATOM 736 N N . PHE A 1 96 ? 27.020 -9.923 -11.775 1.00 87.12 96 PHE A N 1
ATOM 737 C CA . PHE A 1 96 ? 27.063 -11.260 -12.378 1.00 87.12 96 PHE A CA 1
ATOM 738 C C . PHE A 1 96 ? 28.027 -11.323 -13.580 1.00 87.12 96 PHE A C 1
ATOM 740 O O . PHE A 1 96 ? 28.452 -10.284 -14.087 1.00 87.12 96 PHE A O 1
ATOM 747 N N . PRO A 1 97 ? 28.399 -12.523 -14.070 1.00 88.44 97 PRO A N 1
ATOM 748 C CA . PRO A 1 97 ? 29.158 -12.652 -15.314 1.00 88.44 97 PRO A CA 1
ATOM 749 C C . PRO A 1 97 ? 28.401 -12.053 -16.513 1.00 88.44 97 PRO A C 1
ATOM 751 O O . PRO A 1 97 ? 27.226 -12.349 -16.722 1.00 88.44 97 PRO A O 1
ATOM 754 N N . ASN A 1 98 ? 29.087 -11.231 -17.313 1.00 91.31 98 ASN A N 1
ATOM 755 C CA . ASN A 1 98 ? 28.543 -10.564 -18.502 1.00 91.31 98 ASN A CA 1
ATOM 756 C C . ASN A 1 98 ? 29.406 -10.914 -19.737 1.00 91.31 98 ASN A C 1
ATOM 758 O O . ASN A 1 98 ? 30.313 -10.145 -20.071 1.00 91.31 98 ASN A O 1
ATOM 762 N N . PRO A 1 99 ? 29.201 -12.083 -20.380 1.00 90.94 99 PRO A N 1
ATOM 763 C CA . PRO A 1 99 ? 30.036 -12.561 -21.494 1.00 90.94 99 PRO A CA 1
ATOM 764 C C . PRO A 1 99 ? 30.069 -11.611 -22.707 1.00 90.94 99 PRO A C 1
ATOM 766 O O . PRO A 1 99 ? 31.078 -11.508 -23.404 1.00 90.94 99 PRO A O 1
ATOM 769 N N . GLU A 1 100 ? 29.004 -10.846 -22.929 1.00 91.94 100 GLU A N 1
ATOM 770 C CA . GLU A 1 100 ? 28.901 -9.808 -23.954 1.00 91.94 100 GLU A CA 1
ATOM 771 C C . GLU A 1 100 ? 29.954 -8.695 -23.819 1.00 91.94 100 GLU A C 1
ATOM 773 O O . GLU A 1 100 ? 30.331 -8.087 -24.823 1.00 91.94 100 GLU A O 1
ATOM 778 N N . LEU A 1 101 ? 30.471 -8.444 -22.608 1.00 92.31 101 LEU A N 1
ATOM 779 C CA . LEU A 1 101 ? 31.451 -7.387 -22.351 1.00 92.31 101 LEU A CA 1
ATOM 780 C C . LEU A 1 101 ? 32.760 -7.622 -23.115 1.00 92.31 101 LEU A C 1
ATOM 782 O O . LEU A 1 101 ? 33.342 -6.682 -23.659 1.00 92.31 101 LEU A O 1
ATOM 786 N N . GLU A 1 102 ? 33.217 -8.874 -23.194 1.00 91.88 102 GLU A N 1
ATOM 787 C CA . GLU A 1 102 ? 34.435 -9.217 -23.934 1.00 91.88 102 GLU A CA 1
ATOM 788 C C . GLU A 1 102 ? 34.293 -8.930 -25.428 1.00 91.88 102 GLU A C 1
ATOM 790 O O . GLU A 1 102 ? 35.246 -8.482 -26.066 1.00 91.88 102 GLU A O 1
ATOM 795 N N . VAL A 1 103 ? 33.107 -9.175 -25.986 1.00 94.38 103 VAL A N 1
ATOM 796 C CA . VAL A 1 103 ? 32.814 -8.947 -27.402 1.00 94.38 103 VAL A CA 1
ATOM 797 C C . VAL A 1 103 ? 32.697 -7.450 -27.687 1.00 94.38 103 VAL A C 1
ATOM 799 O O . VAL A 1 103 ? 33.332 -6.966 -28.623 1.00 94.38 103 VAL A O 1
ATOM 802 N N . LEU A 1 104 ? 31.975 -6.702 -26.844 1.00 94.31 104 LEU A N 1
ATOM 803 C CA . LEU A 1 104 ? 31.831 -5.242 -26.944 1.00 94.31 104 LEU A CA 1
ATOM 804 C C . LEU A 1 104 ? 33.190 -4.529 -26.962 1.00 94.31 104 LEU A C 1
ATOM 806 O O . LEU A 1 104 ? 33.443 -3.680 -27.822 1.00 94.31 104 LEU A O 1
ATOM 810 N N . ASN A 1 105 ? 34.109 -4.940 -26.083 1.00 92.25 105 ASN A N 1
ATOM 811 C CA . ASN A 1 105 ? 35.452 -4.363 -25.988 1.00 92.25 105 ASN A CA 1
ATOM 812 C C . ASN A 1 105 ? 36.283 -4.523 -27.273 1.00 92.25 105 ASN A C 1
ATOM 814 O O . ASN A 1 105 ? 37.163 -3.702 -27.533 1.00 92.25 105 ASN A O 1
ATOM 818 N N . ARG A 1 106 ? 36.012 -5.538 -28.110 1.00 94.00 106 ARG A N 1
ATOM 819 C CA . ARG A 1 106 ? 36.755 -5.762 -29.368 1.00 94.00 106 ARG A CA 1
ATOM 820 C C . ARG A 1 106 ? 36.492 -4.685 -30.414 1.00 94.00 106 ARG A C 1
ATOM 822 O O . ARG A 1 106 ? 37.310 -4.510 -31.315 1.00 94.00 106 ARG A O 1
ATOM 829 N N . TYR A 1 107 ? 35.360 -3.991 -30.327 1.00 92.94 107 TYR A N 1
ATOM 830 C CA . TYR A 1 107 ? 34.971 -2.977 -31.305 1.00 92.94 107 TYR A CA 1
ATOM 831 C C . TYR A 1 107 ? 34.520 -1.644 -30.703 1.00 92.94 107 TYR A C 1
ATOM 833 O O . TYR A 1 107 ? 34.111 -0.761 -31.453 1.00 92.94 107 TYR A O 1
ATOM 841 N N . GLY A 1 108 ? 34.648 -1.479 -29.384 1.00 91.75 108 GLY A N 1
ATOM 842 C CA . GLY A 1 108 ? 34.389 -0.219 -28.687 1.00 91.75 108 GLY A CA 1
ATOM 843 C C . GLY A 1 108 ? 32.930 0.014 -28.289 1.00 91.75 108 GLY A C 1
ATOM 844 O O . GLY A 1 108 ? 32.579 1.153 -27.990 1.00 91.75 108 GLY A O 1
ATOM 845 N N . GLY A 1 109 ? 32.094 -1.030 -28.282 1.00 93.00 109 GLY A N 1
ATOM 846 C CA . GLY A 1 109 ? 30.750 -0.957 -27.707 1.00 93.00 109 GLY A CA 1
ATOM 847 C C . GLY A 1 109 ? 30.789 -0.858 -26.178 1.00 93.00 109 GLY A C 1
ATOM 848 O O . GLY A 1 109 ? 31.804 -1.167 -25.549 1.00 93.00 109 GLY A O 1
ATOM 849 N N . GLN A 1 110 ? 29.690 -0.421 -25.567 1.00 95.38 110 GLN A N 1
ATOM 850 C CA . GLN A 1 110 ? 29.602 -0.201 -24.120 1.00 95.38 110 GLN A CA 1
ATOM 851 C C . GLN A 1 110 ? 28.505 -1.047 -23.477 1.00 95.38 110 GLN A C 1
ATOM 853 O O . GLN A 1 110 ? 27.396 -1.149 -23.995 1.00 95.38 110 GLN A O 1
ATOM 858 N N . LEU A 1 111 ? 28.807 -1.621 -22.314 1.00 94.88 111 LEU A N 1
ATOM 859 C CA . LEU A 1 111 ? 27.816 -2.264 -21.457 1.00 94.88 111 LEU A CA 1
ATOM 860 C C . LEU A 1 111 ? 27.337 -1.253 -20.412 1.00 94.88 111 LEU A C 1
ATOM 862 O O . LEU A 1 111 ? 28.146 -0.711 -19.658 1.00 94.88 111 LEU A O 1
ATOM 866 N N . VAL A 1 112 ? 26.033 -0.999 -20.377 1.00 93.06 112 VAL A N 1
ATOM 867 C CA . VAL A 1 112 ? 25.396 -0.020 -19.493 1.00 93.06 112 VAL A CA 1
ATOM 868 C C . VAL A 1 112 ? 24.401 -0.731 -18.584 1.00 93.06 112 VAL A C 1
ATOM 870 O O . VAL A 1 112 ? 23.571 -1.513 -19.045 1.00 93.06 112 VAL A O 1
ATOM 873 N N . PHE A 1 113 ? 24.465 -0.433 -17.289 1.00 90.06 113 PHE A N 1
ATOM 874 C CA . PHE A 1 113 ? 23.522 -0.941 -16.298 1.00 90.06 113 PHE A CA 1
ATOM 875 C C . PHE A 1 113 ? 22.558 0.167 -15.879 1.00 90.06 113 PHE A C 1
ATOM 877 O O . PHE A 1 113 ? 22.977 1.286 -15.582 1.00 90.06 113 PHE A O 1
ATOM 884 N N . SER A 1 114 ? 21.264 -0.131 -15.920 1.00 85.62 114 SER A N 1
ATOM 885 C CA . SER A 1 114 ? 20.197 0.751 -15.461 1.00 85.62 114 SER A CA 1
ATOM 886 C C . SER A 1 114 ? 18.945 -0.073 -15.225 1.00 85.62 114 SER A C 1
ATOM 888 O O . SER A 1 114 ? 18.593 -0.900 -16.0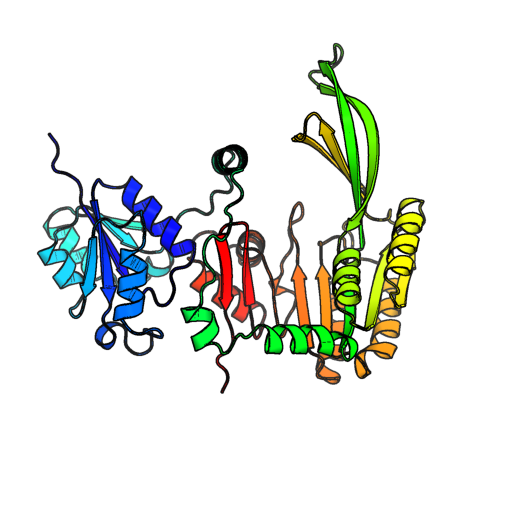53 1.00 85.62 114 SER A O 1
ATOM 890 N N . SER A 1 115 ? 18.215 0.184 -14.148 1.00 71.00 115 SER A N 1
ATOM 891 C CA . SER A 1 115 ? 16.873 -0.392 -13.944 1.00 71.00 115 SER A CA 1
ATOM 892 C C . SER A 1 115 ? 15.756 0.547 -14.412 1.00 71.00 115 SER A C 1
ATOM 894 O O . SER A 1 115 ? 14.578 0.286 -14.169 1.00 71.00 115 SER A O 1
ATOM 896 N N . GLY A 1 116 ? 16.136 1.654 -15.066 1.00 64.44 116 GLY A N 1
ATOM 897 C CA . GLY A 1 116 ? 15.290 2.818 -15.279 1.00 64.44 116 GLY A CA 1
ATOM 898 C C . GLY A 1 116 ? 15.009 3.504 -13.945 1.00 64.44 116 GLY A C 1
ATOM 899 O O . GLY A 1 116 ? 14.303 2.961 -13.097 1.00 64.44 116 GLY A O 1
ATOM 900 N N . GLU A 1 117 ? 15.578 4.690 -13.723 1.00 59.66 117 GLU A N 1
ATOM 901 C CA . GLU A 1 117 ? 15.392 5.382 -12.449 1.00 59.66 117 GLU A CA 1
ATOM 902 C C . GLU A 1 117 ? 13.892 5.568 -12.154 1.00 59.66 117 GLU A C 1
ATOM 904 O O . GLU A 1 117 ? 13.129 6.084 -12.977 1.00 59.66 117 GLU A O 1
ATOM 909 N N . ALA A 1 118 ? 13.466 5.171 -10.952 1.00 53.19 118 ALA A N 1
ATOM 910 C CA . ALA A 1 118 ? 12.187 5.580 -10.383 1.00 53.19 118 ALA A CA 1
ATOM 911 C C . ALA A 1 118 ? 12.298 7.050 -9.954 1.00 53.19 118 ALA A C 1
ATOM 913 O O . ALA A 1 118 ? 12.209 7.377 -8.771 1.00 53.19 118 ALA A O 1
ATOM 914 N N . VAL A 1 119 ? 12.598 7.951 -10.894 1.00 47.38 119 VAL A N 1
ATOM 915 C CA . VAL A 1 119 ? 12.653 9.370 -10.568 1.00 47.38 119 VAL A CA 1
ATOM 916 C C . VAL A 1 119 ? 11.218 9.815 -10.365 1.00 47.38 119 VAL A C 1
ATOM 918 O O . VAL A 1 119 ? 10.481 10.033 -11.314 1.00 47.38 119 VAL A O 1
ATOM 921 N N . PHE A 1 120 ? 10.808 10.002 -9.117 1.00 49.47 120 PHE A N 1
ATOM 922 C CA . PHE A 1 120 ? 9.615 10.780 -8.784 1.00 49.47 120 PHE A CA 1
ATOM 923 C C . PHE A 1 120 ? 9.916 12.273 -9.008 1.00 49.47 120 PHE A C 1
ATOM 925 O O . PHE A 1 120 ? 9.843 13.092 -8.097 1.00 49.47 120 PHE A O 1
ATOM 932 N N . SER A 1 121 ? 10.372 12.610 -10.215 1.00 37.81 121 SER A N 1
ATOM 933 C CA . SER A 1 121 ? 10.844 13.937 -10.581 1.00 37.81 121 SER A CA 1
ATOM 934 C C . SER A 1 121 ? 9.657 14.875 -10.769 1.00 37.81 121 SER A C 1
ATOM 936 O O . SER A 1 121 ? 8.577 14.472 -11.211 1.00 37.81 121 SER A O 1
ATOM 938 N N . SER A 1 122 ? 9.873 16.161 -10.498 1.00 40.19 122 SER A N 1
ATOM 939 C CA . SER A 1 122 ? 8.915 17.232 -10.782 1.00 40.19 122 SER A CA 1
ATOM 940 C C . SER A 1 122 ? 8.410 17.192 -12.233 1.00 40.19 122 SER A C 1
ATOM 942 O O . SER A 1 122 ? 7.271 17.560 -12.498 1.00 40.19 122 SER A O 1
ATOM 944 N N . VAL A 1 123 ? 9.217 16.686 -13.173 1.00 45.28 123 VAL A N 1
ATOM 945 C CA . VAL A 1 123 ? 8.852 16.509 -14.588 1.00 45.28 123 VAL A CA 1
ATOM 946 C C . VAL A 1 123 ? 7.808 15.407 -14.781 1.00 45.28 123 VAL A C 1
ATOM 948 O O . VAL A 1 123 ? 6.910 15.569 -15.604 1.00 45.28 123 VAL A O 1
ATOM 951 N N . ASP A 1 124 ? 7.874 14.316 -14.018 1.00 46.47 124 ASP A N 1
ATOM 952 C CA . ASP A 1 124 ? 6.874 13.244 -14.088 1.00 46.47 124 ASP A CA 1
ATOM 953 C C . ASP A 1 124 ? 5.545 13.664 -13.449 1.00 46.47 124 ASP A C 1
ATOM 955 O O . ASP A 1 124 ? 4.480 13.282 -13.936 1.00 46.47 124 ASP A O 1
ATOM 959 N N . LEU A 1 125 ? 5.583 14.519 -12.420 1.00 50.19 125 LEU A N 1
ATOM 960 C CA . LEU A 1 125 ? 4.386 15.180 -11.885 1.00 50.19 125 LEU A CA 1
ATOM 961 C C . LEU A 1 125 ? 3.751 16.115 -12.928 1.00 50.19 125 LEU A C 1
ATOM 963 O O . LEU A 1 125 ? 2.549 16.034 -13.171 1.00 50.19 125 LEU A O 1
ATOM 967 N N . ILE A 1 126 ? 4.562 16.924 -13.620 1.00 49.69 126 ILE A N 1
ATOM 968 C CA . ILE A 1 126 ? 4.098 17.816 -14.696 1.00 49.69 126 ILE A CA 1
ATOM 969 C C . ILE A 1 126 ? 3.520 17.014 -15.877 1.00 49.69 126 ILE A C 1
ATOM 971 O O . ILE A 1 126 ? 2.463 17.361 -16.405 1.00 49.69 126 ILE A O 1
ATOM 975 N N . LYS A 1 127 ? 4.160 15.909 -16.284 1.00 48.31 127 LYS A N 1
ATOM 976 C CA . LYS A 1 127 ? 3.635 15.022 -17.337 1.00 48.31 127 LYS A CA 1
ATOM 977 C C . LYS A 1 127 ? 2.318 14.358 -16.932 1.00 48.31 127 LYS A C 1
ATOM 979 O O . LYS A 1 127 ? 1.439 14.248 -17.783 1.00 48.31 127 LYS A O 1
ATOM 984 N N . LYS A 1 128 ? 2.150 13.951 -15.666 1.00 51.66 128 LYS A N 1
ATOM 985 C CA . LYS A 1 128 ? 0.880 13.399 -15.150 1.00 51.66 128 LYS A CA 1
ATOM 986 C C . LYS A 1 128 ? -0.269 14.405 -15.232 1.00 51.66 128 LYS A C 1
ATOM 988 O O . LYS A 1 128 ? -1.374 14.007 -15.597 1.00 51.66 128 LYS A O 1
ATOM 993 N N . ASP A 1 129 ? -0.013 15.681 -14.947 1.00 50.59 129 ASP A N 1
ATOM 994 C CA . ASP A 1 129 ? -1.025 16.736 -15.082 1.00 50.59 129 ASP A CA 1
ATOM 995 C C . ASP A 1 129 ? -1.343 17.058 -16.551 1.00 50.59 129 ASP A C 1
ATOM 997 O O . ASP A 1 129 ? -2.509 17.253 -16.901 1.00 50.59 129 ASP A O 1
ATOM 1001 N N . LEU A 1 130 ? -0.340 17.030 -17.437 1.00 49.69 130 LEU A N 1
ATOM 1002 C CA . LEU A 1 130 ? -0.523 17.227 -18.883 1.00 49.69 130 LEU A CA 1
ATOM 1003 C C . LEU A 1 130 ? -1.233 16.044 -19.569 1.00 49.69 130 LEU A C 1
ATOM 1005 O O . LEU A 1 130 ? -1.945 16.241 -20.551 1.00 49.69 130 LEU A O 1
ATOM 1009 N N . GLN A 1 131 ? -1.067 14.817 -19.063 1.00 50.47 131 GLN A N 1
ATOM 1010 C CA . GLN A 1 131 ? -1.647 13.586 -19.622 1.00 50.47 131 GLN A CA 1
ATOM 1011 C C . GLN A 1 131 ? -2.948 13.154 -18.926 1.00 50.47 131 GLN A C 1
ATOM 1013 O O . GLN A 1 131 ? -3.253 11.964 -18.844 1.00 50.47 131 GLN A O 1
ATOM 1018 N N . ARG A 1 132 ? -3.776 14.107 -18.484 1.00 47.00 132 ARG A N 1
ATOM 1019 C CA . ARG A 1 132 ? -5.126 13.866 -17.932 1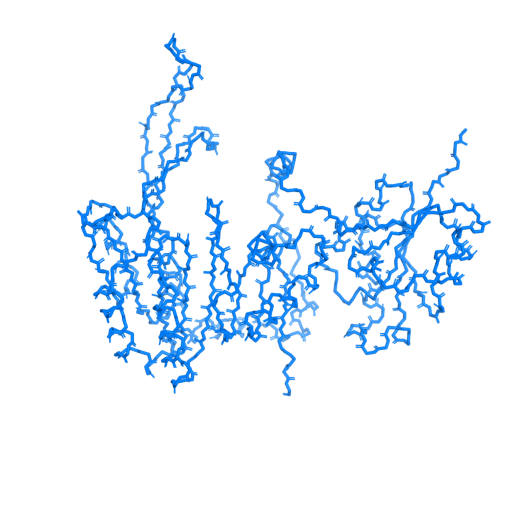.00 47.00 132 ARG A CA 1
ATOM 1020 C C . ARG A 1 132 ? -6.163 13.368 -18.958 1.00 47.00 132 ARG A C 1
ATOM 1022 O O . ARG A 1 132 ? -7.363 13.560 -18.778 1.00 47.00 132 ARG A O 1
ATOM 1029 N N . ALA A 1 133 ? -5.739 12.702 -20.028 1.00 48.88 133 ALA A N 1
ATOM 1030 C CA . ALA A 1 133 ? -6.658 11.931 -20.849 1.00 48.88 133 ALA A CA 1
ATOM 1031 C C . ALA A 1 133 ? -6.975 10.637 -20.093 1.00 48.88 133 ALA A C 1
ATOM 1033 O O . ALA A 1 133 ? -6.102 9.784 -19.922 1.00 48.88 133 ALA A O 1
ATOM 1034 N N . ALA A 1 134 ? -8.213 10.498 -19.616 1.00 48.81 134 ALA A N 1
ATOM 1035 C CA . ALA A 1 134 ? -8.707 9.240 -19.076 1.00 48.81 134 ALA A CA 1
ATOM 1036 C C . ALA A 1 134 ? -8.443 8.137 -20.110 1.00 48.81 134 ALA A C 1
ATOM 1038 O O . ALA A 1 134 ? -9.074 8.105 -21.170 1.00 48.81 134 ALA A O 1
ATOM 1039 N N . ARG A 1 135 ? -7.472 7.257 -19.830 1.00 53.25 135 ARG A N 1
ATOM 1040 C CA . ARG A 1 135 ? -7.234 6.066 -20.644 1.00 53.25 135 ARG A CA 1
ATOM 1041 C C . ARG A 1 135 ? -8.460 5.185 -20.480 1.00 53.25 135 ARG A C 1
ATOM 1043 O O . ARG A 1 135 ? -8.594 4.448 -19.510 1.00 53.25 135 ARG A O 1
ATOM 1050 N N . THR A 1 136 ? -9.395 5.340 -21.404 1.00 54.53 136 THR A N 1
ATOM 1051 C CA . THR A 1 136 ? -10.580 4.500 -21.463 1.00 54.53 136 THR A CA 1
ATOM 1052 C C . THR A 1 136 ? -10.103 3.143 -21.947 1.00 54.53 136 THR A C 1
ATOM 1054 O O . THR A 1 136 ? -9.442 3.060 -22.981 1.00 54.53 136 THR A O 1
ATOM 1057 N N . VAL A 1 137 ? -10.386 2.084 -21.190 1.00 58.91 137 VAL A N 1
ATOM 1058 C CA . VAL A 1 137 ? -10.153 0.718 -21.662 1.00 58.91 137 VAL A CA 1
ATOM 1059 C C . VAL A 1 137 ? -11.105 0.503 -22.836 1.00 58.91 137 VAL A C 1
ATOM 1061 O O . VAL A 1 137 ? -12.297 0.290 -22.645 1.00 58.91 137 VAL A O 1
ATOM 1064 N N . THR A 1 138 ? -10.598 0.651 -24.058 1.00 64.38 138 THR A N 1
ATOM 1065 C CA . THR A 1 138 ? -11.410 0.588 -25.282 1.00 64.38 138 THR A CA 1
ATOM 1066 C C . THR A 1 138 ? -11.805 -0.840 -25.644 1.00 64.38 138 THR A C 1
ATOM 1068 O O . THR A 1 138 ? -12.790 -1.040 -26.352 1.00 64.38 138 THR A O 1
ATOM 1071 N N . HIS A 1 139 ? -11.071 -1.836 -25.138 1.00 72.94 139 HIS A N 1
ATOM 1072 C CA . HIS A 1 139 ? -11.296 -3.245 -25.435 1.00 72.94 139 HIS A CA 1
ATOM 1073 C C . HIS A 1 139 ? -11.163 -4.108 -24.182 1.00 72.94 139 HIS A C 1
ATOM 1075 O O . HIS A 1 139 ? -10.169 -4.044 -23.461 1.00 72.94 139 HIS A O 1
ATOM 1081 N N . VAL A 1 140 ? -12.169 -4.949 -23.950 1.00 76.94 140 VAL A N 1
ATOM 1082 C CA . VAL A 1 140 ? -12.140 -5.972 -22.901 1.00 76.94 140 VAL A CA 1
ATOM 1083 C C . VAL A 1 140 ? -11.128 -7.058 -23.300 1.00 76.94 140 VAL A C 1
ATOM 1085 O O . VAL A 1 140 ? -11.204 -7.551 -24.428 1.00 76.94 140 VAL A O 1
ATOM 1088 N N . PRO A 1 141 ? -10.199 -7.472 -22.418 1.00 79.88 141 PRO A N 1
ATOM 1089 C CA . PRO A 1 141 ? -9.148 -8.436 -22.750 1.00 79.88 141 PRO A CA 1
ATOM 1090 C C . PRO A 1 141 ? -9.682 -9.881 -22.760 1.00 79.88 141 PRO A C 1
ATOM 1092 O O . PRO A 1 141 ? -9.335 -10.698 -21.908 1.00 79.88 141 PRO A O 1
ATOM 1095 N N . THR A 1 142 ? -10.533 -10.218 -23.733 1.00 83.56 142 THR A N 1
ATOM 1096 C CA . THR A 1 142 ? -11.252 -11.507 -23.823 1.00 83.56 142 THR A CA 1
ATOM 1097 C C . THR A 1 142 ? -10.336 -12.730 -23.777 1.00 83.56 142 THR A C 1
ATOM 1099 O O . THR A 1 142 ? -10.686 -13.726 -23.146 1.00 83.56 142 THR A O 1
ATOM 1102 N N . GLY A 1 143 ? -9.145 -12.656 -24.381 1.00 84.00 143 GLY A N 1
ATOM 1103 C CA . GLY A 1 143 ? -8.155 -13.735 -24.327 1.00 84.00 143 GLY A CA 1
ATOM 1104 C C . GLY A 1 143 ? -7.629 -13.994 -22.912 1.00 84.00 143 GLY A C 1
ATOM 1105 O O . GLY A 1 143 ? -7.518 -15.146 -22.508 1.00 84.00 143 GLY A O 1
ATOM 1106 N N . PHE A 1 144 ? -7.359 -12.942 -22.132 1.00 80.12 144 PHE A N 1
ATOM 1107 C CA . PHE A 1 144 ? -6.953 -13.077 -20.729 1.00 80.12 144 PHE A CA 1
ATOM 1108 C C . PHE A 1 144 ? -8.096 -13.641 -19.882 1.00 80.12 144 PHE A C 1
ATOM 1110 O O . PHE A 1 144 ? -7.899 -14.609 -19.155 1.00 80.12 144 PHE A O 1
ATOM 1117 N N . LEU A 1 145 ? -9.302 -13.084 -20.033 1.00 87.12 145 LEU A N 1
ATOM 1118 C CA . LEU A 1 145 ? -10.482 -13.547 -19.300 1.00 87.12 145 LEU A CA 1
ATOM 1119 C C . LEU A 1 145 ? -10.767 -15.031 -19.558 1.00 87.12 145 LEU A C 1
ATOM 1121 O O . LEU A 1 145 ? -11.017 -15.772 -18.615 1.00 87.12 145 LEU A O 1
ATOM 1125 N N . SER A 1 146 ? -10.664 -15.475 -20.814 1.00 88.25 146 SER A N 1
ATOM 1126 C CA . SER A 1 146 ? -10.904 -16.873 -21.191 1.00 88.25 146 SER A CA 1
ATOM 1127 C C . SER A 1 146 ? -9.845 -17.814 -20.614 1.00 88.25 146 SER A C 1
ATOM 1129 O O . SER A 1 146 ? -10.195 -18.862 -20.084 1.00 88.25 146 SER A O 1
ATOM 1131 N N . ARG A 1 147 ? -8.557 -17.433 -20.658 1.00 86.88 147 ARG A N 1
ATOM 1132 C CA . ARG A 1 147 ? -7.456 -18.240 -20.094 1.00 86.88 147 ARG A CA 1
ATOM 1133 C C . ARG A 1 147 ? -7.529 -18.406 -18.576 1.00 86.88 147 ARG A C 1
ATOM 1135 O O . ARG A 1 147 ? -7.028 -19.396 -18.065 1.00 86.88 147 ARG A O 1
ATOM 1142 N N . HIS A 1 148 ? -8.110 -17.437 -17.872 1.00 84.62 148 HIS A N 1
ATOM 1143 C CA . HIS A 1 148 ? -8.223 -17.444 -16.409 1.00 84.62 148 HIS A CA 1
ATOM 1144 C C . HIS A 1 148 ? -9.648 -17.733 -15.912 1.00 84.62 148 HIS A C 1
ATOM 1146 O O . HIS A 1 148 ? -9.937 -17.550 -14.725 1.00 84.62 148 HIS A O 1
ATOM 1152 N N . GLU A 1 149 ? -10.542 -18.154 -16.813 1.00 90.06 149 GLU A N 1
ATOM 1153 C CA . GLU A 1 149 ? -11.942 -18.480 -16.514 1.00 90.06 149 GLU A CA 1
ATOM 1154 C C . GLU A 1 149 ? -12.665 -17.352 -15.753 1.00 90.06 149 GLU A C 1
ATOM 1156 O O . GLU A 1 149 ? -13.419 -17.569 -14.800 1.00 90.06 149 GLU A O 1
ATOM 1161 N N . ILE A 1 150 ? -12.389 -16.103 -16.129 1.00 90.69 150 ILE A N 1
ATOM 1162 C CA . ILE A 1 150 ? -13.002 -14.917 -15.533 1.00 90.69 150 ILE A CA 1
ATOM 1163 C C . ILE A 1 150 ? -14.263 -14.595 -16.332 1.00 90.69 150 ILE A C 1
ATOM 1165 O O . ILE A 1 150 ? -14.205 -13.986 -17.400 1.00 90.69 150 ILE A O 1
ATOM 1169 N N . THR A 1 151 ? -15.415 -15.005 -15.807 1.00 92.25 151 THR A N 1
ATOM 1170 C CA . THR A 1 151 ? -16.729 -14.720 -16.394 1.00 92.25 151 THR A CA 1
ATOM 1171 C C . THR A 1 151 ? -17.492 -13.689 -15.556 1.00 92.25 151 THR A C 1
ATOM 1173 O O . THR A 1 151 ? -17.272 -13.607 -14.343 1.00 92.25 151 THR A O 1
ATOM 1176 N N . PRO A 1 152 ? -18.411 -12.906 -16.157 1.00 90.44 152 PRO A N 1
ATOM 1177 C CA . PRO A 1 152 ? -19.278 -11.999 -15.403 1.00 90.44 152 PRO A CA 1
ATOM 1178 C C . PRO A 1 152 ? -20.048 -12.699 -14.275 1.00 90.44 152 PRO A C 1
ATOM 1180 O O . PRO A 1 152 ? -20.127 -12.162 -13.174 1.00 90.44 152 PRO A O 1
ATOM 1183 N N . ASP A 1 153 ? -20.539 -13.918 -14.515 1.00 93.75 153 ASP A N 1
ATOM 1184 C CA . ASP A 1 153 ? -21.271 -14.704 -13.513 1.00 93.75 153 ASP A CA 1
ATOM 1185 C C . ASP A 1 153 ? -20.380 -15.099 -12.331 1.00 93.75 153 ASP A C 1
ATOM 1187 O O . ASP A 1 153 ? -20.783 -14.968 -11.175 1.00 93.75 153 ASP A O 1
ATOM 1191 N N . ARG A 1 154 ? -19.137 -15.522 -12.602 1.00 93.75 154 ARG A N 1
ATOM 1192 C CA . ARG A 1 154 ? -18.163 -15.843 -11.551 1.00 93.75 154 ARG A CA 1
ATOM 1193 C C . ARG A 1 154 ? -17.817 -14.609 -10.723 1.00 93.75 154 ARG A C 1
ATOM 1195 O O . ARG A 1 154 ? -17.789 -14.696 -9.501 1.00 93.75 154 ARG A O 1
ATOM 1202 N N . LEU A 1 155 ? -17.589 -13.462 -11.369 1.00 91.75 155 LEU A N 1
ATOM 1203 C CA . LEU A 1 155 ? -17.346 -12.195 -10.671 1.00 91.75 155 LEU A CA 1
ATOM 1204 C C . LEU A 1 155 ? -18.540 -11.806 -9.791 1.00 91.75 155 LEU A C 1
ATOM 1206 O O . LEU A 1 155 ? -18.352 -11.437 -8.634 1.00 91.75 155 LEU A O 1
ATOM 1210 N N . GLY A 1 156 ? -19.762 -11.944 -10.312 1.00 93.00 156 GLY A N 1
ATOM 1211 C CA . GLY A 1 156 ? -20.988 -11.716 -9.551 1.00 93.00 156 GLY A CA 1
ATOM 1212 C C . GLY A 1 156 ? -21.115 -12.643 -8.340 1.00 93.00 156 GLY A C 1
ATOM 1213 O O . GLY A 1 156 ? -21.471 -12.182 -7.258 1.00 93.00 156 GLY A O 1
ATOM 1214 N N . SER A 1 157 ? -20.774 -13.928 -8.489 1.00 94.12 157 SER A N 1
ATOM 1215 C CA . SER A 1 157 ? -20.754 -14.886 -7.374 1.00 94.12 157 SER A CA 1
ATOM 1216 C C . SER A 1 157 ? -19.761 -14.471 -6.291 1.00 94.12 157 SER A C 1
ATOM 1218 O O . SER A 1 157 ? -20.146 -14.379 -5.132 1.00 94.12 157 SER A O 1
ATOM 1220 N N . ILE A 1 158 ? -18.523 -14.136 -6.672 1.00 93.31 158 ILE A N 1
ATOM 1221 C CA . ILE A 1 158 ? -17.475 -13.715 -5.729 1.00 93.31 158 ILE A CA 1
ATOM 1222 C C . ILE A 1 158 ? -17.926 -12.493 -4.920 1.00 93.31 158 ILE A C 1
ATOM 1224 O O . ILE A 1 158 ? -17.784 -12.479 -3.700 1.00 93.31 158 ILE A O 1
ATOM 1228 N N . ILE A 1 159 ? -18.507 -11.485 -5.582 1.00 92.69 159 ILE A N 1
ATOM 1229 C CA . ILE A 1 159 ? -19.014 -10.285 -4.902 1.00 92.69 159 ILE A CA 1
ATOM 1230 C C . ILE A 1 159 ? -20.136 -10.652 -3.921 1.00 92.69 159 ILE A C 1
ATOM 1232 O O . ILE A 1 159 ? -20.152 -10.166 -2.794 1.00 92.69 159 ILE A O 1
ATOM 1236 N N . ASN A 1 160 ? -21.059 -11.532 -4.316 1.00 94.31 160 ASN A N 1
ATOM 1237 C CA . ASN A 1 160 ? -22.147 -11.968 -3.439 1.00 94.31 160 ASN A CA 1
ATOM 1238 C C . ASN A 1 160 ? -21.652 -12.760 -2.219 1.00 94.31 160 ASN A C 1
ATOM 1240 O O . ASN A 1 160 ? -22.292 -12.709 -1.166 1.00 94.31 160 ASN A O 1
ATOM 1244 N N . ASP A 1 161 ? -20.535 -13.476 -2.343 1.00 96.12 161 ASP A N 1
ATOM 1245 C CA . ASP A 1 161 ? -19.975 -14.304 -1.274 1.00 96.12 161 ASP A CA 1
ATOM 1246 C C . ASP A 1 161 ? -19.285 -13.485 -0.177 1.00 96.12 161 ASP A C 1
ATOM 1248 O O . ASP A 1 161 ? -19.156 -13.970 0.949 1.00 96.12 161 ASP A O 1
ATOM 1252 N N . PHE A 1 162 ? -18.939 -12.217 -0.434 1.00 95.62 162 PHE A N 1
ATOM 1253 C CA . PHE A 1 162 ? -18.360 -11.329 0.580 1.00 95.62 162 PHE A CA 1
ATOM 1254 C C . PHE A 1 162 ? -19.249 -11.145 1.811 1.00 95.62 162 PHE A C 1
ATOM 1256 O O . PHE A 1 162 ? -18.724 -10.987 2.909 1.00 95.62 162 PHE A O 1
ATOM 1263 N N . ARG A 1 163 ? -20.575 -11.282 1.687 1.00 95.81 163 ARG A N 1
ATOM 1264 C CA . ARG A 1 163 ? -21.501 -11.253 2.839 1.00 95.81 163 ARG A CA 1
ATOM 1265 C C . ARG A 1 163 ? -21.267 -12.352 3.877 1.00 95.81 163 ARG A C 1
ATOM 1267 O O . ARG A 1 163 ? -21.754 -12.251 5.003 1.00 95.81 163 ARG A O 1
ATOM 1274 N N . ASN A 1 164 ? -20.568 -13.411 3.480 1.00 95.19 164 ASN A N 1
ATOM 1275 C CA . ASN A 1 164 ? -20.230 -14.541 4.335 1.00 95.19 164 ASN A CA 1
ATOM 1276 C C . ASN A 1 164 ? -18.865 -14.358 5.016 1.00 95.19 164 ASN A C 1
ATOM 1278 O O . ASN A 1 164 ? -18.465 -15.226 5.783 1.00 95.19 164 ASN A O 1
ATOM 1282 N N . ILE A 1 165 ? -18.155 -13.262 4.727 1.00 96.25 165 ILE A N 1
ATOM 1283 C CA . ILE A 1 165 ? -16.818 -12.978 5.246 1.00 96.25 165 ILE A CA 1
ATOM 1284 C C . ILE A 1 165 ? -16.921 -11.982 6.397 1.00 96.25 165 ILE A C 1
ATOM 1286 O O . ILE A 1 165 ? -17.569 -10.936 6.288 1.00 96.25 165 ILE A O 1
ATOM 1290 N N . GLN A 1 166 ? -16.232 -12.298 7.486 1.00 97.50 166 GLN A N 1
ATOM 1291 C CA . GLN A 1 166 ? -15.956 -11.391 8.581 1.00 97.50 166 GLN A CA 1
ATOM 1292 C C . GLN A 1 166 ? -14.513 -10.889 8.493 1.00 97.50 166 GLN A C 1
ATOM 1294 O O . GLN A 1 166 ? -13.560 -11.674 8.450 1.00 97.50 166 GLN A O 1
ATOM 1299 N N . VAL A 1 167 ? -14.369 -9.566 8.444 1.00 98.25 167 VAL A N 1
ATOM 1300 C CA . VAL A 1 167 ? -13.092 -8.865 8.297 1.00 98.25 167 VAL A CA 1
ATOM 1301 C C . VAL A 1 167 ? -12.816 -8.049 9.554 1.00 98.25 167 VAL A C 1
ATOM 1303 O O . VAL A 1 167 ? -13.658 -7.261 9.983 1.00 98.25 167 VAL A O 1
ATOM 1306 N N . CYS A 1 168 ? -11.623 -8.192 10.122 1.00 98.56 168 CYS A N 1
ATOM 1307 C CA . CYS A 1 168 ? -11.117 -7.289 11.148 1.00 98.56 168 CYS A CA 1
ATOM 1308 C C . CYS A 1 168 ? -10.148 -6.286 10.515 1.00 98.56 168 CYS A C 1
ATOM 1310 O O . CYS A 1 168 ? -9.166 -6.690 9.901 1.00 98.56 168 CYS A O 1
ATOM 1312 N N . VAL A 1 169 ? -10.406 -4.986 10.650 1.00 98.62 169 VAL A N 1
ATOM 1313 C CA . VAL A 1 169 ? -9.508 -3.925 10.169 1.00 98.62 169 VAL A CA 1
ATOM 1314 C C . VAL A 1 169 ? -8.939 -3.173 11.366 1.00 98.62 169 VAL A C 1
ATOM 1316 O O . VAL A 1 169 ? -9.695 -2.629 12.171 1.00 98.62 169 VAL A O 1
ATOM 1319 N N . ILE A 1 170 ? -7.610 -3.119 11.465 1.00 98.69 170 ILE A N 1
ATOM 1320 C CA . ILE A 1 170 ? -6.884 -2.449 12.549 1.00 98.69 170 ILE A CA 1
ATOM 1321 C C . ILE A 1 170 ? -5.889 -1.472 11.931 1.00 98.69 170 ILE A C 1
ATOM 1323 O O . ILE A 1 170 ? -5.120 -1.844 11.042 1.00 98.69 170 ILE A O 1
ATOM 1327 N N . GLY A 1 171 ? -5.878 -0.218 12.379 1.00 97.50 171 GLY A N 1
ATOM 1328 C CA . GLY A 1 171 ? -4.927 0.748 11.836 1.00 97.50 171 GLY A CA 1
ATOM 1329 C C . GLY A 1 171 ? -5.227 2.202 12.145 1.00 97.50 171 GLY A C 1
ATOM 1330 O O . GLY A 1 171 ? -6.174 2.508 12.867 1.00 97.50 171 GLY A O 1
ATOM 1331 N N . ASP A 1 172 ? -4.450 3.105 11.554 1.00 96.75 172 ASP A N 1
ATOM 1332 C CA . ASP A 1 172 ? -4.549 4.545 11.807 1.00 96.75 172 ASP A CA 1
ATOM 1333 C C . ASP A 1 172 ? -5.813 5.160 11.173 1.00 96.75 172 ASP A C 1
ATOM 1335 O O . ASP A 1 172 ? -5.968 5.199 9.947 1.00 96.75 172 ASP A O 1
ATOM 1339 N N . LEU A 1 173 ? -6.705 5.693 12.015 1.00 97.44 173 LEU A N 1
ATOM 1340 C CA . LEU A 1 173 ? -7.847 6.490 11.574 1.00 97.44 173 LEU A CA 1
ATOM 1341 C C . LEU A 1 173 ? -7.366 7.846 11.052 1.00 97.44 173 LEU A C 1
ATOM 1343 O O . LEU A 1 173 ? -6.627 8.550 11.737 1.00 97.44 173 LEU A O 1
ATOM 1347 N N . ILE A 1 174 ? -7.839 8.239 9.871 1.00 96.94 174 ILE A N 1
ATOM 1348 C CA . ILE A 1 174 ? -7.561 9.546 9.270 1.00 96.94 174 ILE A CA 1
ATOM 1349 C C . ILE A 1 174 ? -8.881 10.157 8.813 1.00 96.94 174 ILE A C 1
ATOM 1351 O O . ILE A 1 174 ? -9.707 9.473 8.214 1.00 96.94 174 ILE A O 1
ATOM 1355 N N . VAL A 1 175 ? -9.057 11.453 9.039 1.00 97.94 175 VAL A N 1
ATOM 1356 C CA . VAL A 1 175 ? -10.079 12.258 8.368 1.00 97.94 175 VAL A CA 1
ATOM 1357 C C . VAL A 1 175 ? -9.392 13.133 7.328 1.00 97.94 175 VAL A C 1
ATOM 1359 O O . VAL A 1 175 ? -8.450 13.861 7.636 1.00 97.94 175 VAL A O 1
ATOM 1362 N N . ASP A 1 176 ? -9.848 13.058 6.083 1.00 95.81 176 ASP A N 1
ATOM 1363 C CA . ASP A 1 176 ? -9.391 13.933 5.008 1.00 95.81 176 ASP A CA 1
ATOM 1364 C C . ASP A 1 176 ? -10.369 15.105 4.864 1.00 95.81 176 ASP A C 1
ATOM 1366 O O . ASP A 1 176 ? -11.561 14.905 4.640 1.00 95.81 176 ASP A O 1
ATOM 1370 N N . GLU A 1 177 ? -9.876 16.337 4.956 1.00 96.00 177 GLU A N 1
ATOM 1371 C CA . GLU A 1 177 ? -10.680 17.550 4.797 1.00 96.00 177 GLU A CA 1
ATOM 1372 C C . GLU A 1 177 ? -10.212 18.342 3.576 1.00 96.00 177 GLU A C 1
ATOM 1374 O O . GLU A 1 177 ? -9.040 18.686 3.434 1.00 96.00 177 GLU A O 1
ATOM 1379 N N . TYR A 1 178 ? -11.138 18.634 2.672 1.00 94.00 178 TYR A N 1
ATOM 1380 C CA . TYR A 1 178 ? -10.895 19.407 1.465 1.00 94.00 178 TYR A CA 1
ATOM 1381 C C . TYR A 1 178 ? -11.537 20.776 1.614 1.00 94.00 178 TYR A C 1
ATOM 1383 O O . TYR A 1 178 ? -12.759 20.887 1.709 1.00 94.00 178 TYR A O 1
ATOM 1391 N N . LEU A 1 179 ? -10.701 21.811 1.604 1.00 95.00 179 LEU A N 1
ATOM 1392 C CA . LEU A 1 179 ? -11.126 23.201 1.623 1.00 95.00 179 LEU A CA 1
ATOM 1393 C C . LEU A 1 179 ? -10.980 23.752 0.208 1.00 95.00 179 LEU A C 1
ATOM 1395 O O . LEU A 1 179 ? -9.868 23.910 -0.293 1.00 95.00 179 LEU A O 1
ATOM 1399 N N . THR A 1 180 ? -12.107 24.007 -0.449 1.00 91.94 180 THR A N 1
ATOM 1400 C CA . THR A 1 180 ? -12.133 24.730 -1.723 1.00 91.94 180 THR A CA 1
ATOM 1401 C C . THR A 1 180 ? -12.030 26.212 -1.419 1.00 91.94 180 THR A C 1
ATOM 1403 O O . THR A 1 180 ? -12.786 26.724 -0.590 1.00 91.94 180 THR A O 1
ATOM 1406 N N . CYS A 1 181 ? -11.088 26.887 -2.061 1.00 93.56 181 CYS A N 1
ATOM 1407 C CA . CYS A 1 181 ? -10.745 28.267 -1.795 1.00 93.56 181 CYS A CA 1
ATOM 1408 C C . CYS A 1 181 ? -10.724 29.092 -3.080 1.00 93.56 181 CYS A C 1
ATOM 1410 O O . CYS A 1 181 ? -10.243 28.621 -4.110 1.00 93.56 181 CYS A O 1
ATOM 1412 N N . ASP A 1 182 ? -11.146 30.349 -2.966 1.00 93.38 182 ASP A N 1
ATOM 1413 C CA . ASP A 1 182 ? -10.946 31.353 -4.007 1.00 93.38 182 ASP A CA 1
ATOM 1414 C C . ASP A 1 182 ? -9.618 32.090 -3.767 1.00 93.38 182 ASP A C 1
ATOM 1416 O O . ASP A 1 182 ? -9.351 32.521 -2.633 1.00 93.38 182 ASP A O 1
ATOM 1420 N N . PRO A 1 183 ? -8.763 32.249 -4.794 1.00 90.75 183 PRO A N 1
ATOM 1421 C CA . PRO A 1 183 ? -7.527 33.002 -4.668 1.00 90.75 183 PRO A CA 1
ATOM 1422 C C . PRO A 1 183 ? -7.818 34.505 -4.615 1.00 90.75 183 PRO A C 1
ATOM 1424 O O . PRO A 1 183 ? -8.428 35.072 -5.517 1.00 90.75 183 PRO A O 1
ATOM 1427 N N . LEU A 1 184 ? -7.338 35.167 -3.563 1.00 91.44 184 LEU A N 1
ATOM 1428 C CA . LEU A 1 184 ? -7.456 36.619 -3.392 1.00 91.44 184 LEU A CA 1
ATOM 1429 C C . LEU A 1 184 ? -6.262 37.370 -4.002 1.00 91.44 184 LEU A C 1
ATOM 1431 O O . LEU A 1 184 ? -6.382 38.540 -4.358 1.00 91.44 184 LEU A O 1
ATOM 1435 N N . GLY A 1 185 ? -5.115 36.698 -4.135 1.00 88.94 185 GLY A N 1
ATOM 1436 C CA . GLY A 1 185 ? -3.884 37.247 -4.703 1.00 88.94 185 GLY A CA 1
ATOM 1437 C C . GLY A 1 185 ? -2.676 37.037 -3.793 1.00 88.94 185 GLY A C 1
ATOM 1438 O O . GLY A 1 185 ? -2.704 36.220 -2.876 1.00 88.94 185 GLY A O 1
ATOM 1439 N N . MET A 1 186 ? -1.592 37.764 -4.056 1.00 90.44 186 MET A N 1
ATOM 1440 C CA . MET A 1 186 ? -0.382 37.714 -3.229 1.00 90.44 186 MET A CA 1
ATOM 1441 C C . MET A 1 186 ? -0.520 38.609 -1.995 1.00 90.44 186 MET A C 1
ATOM 1443 O O . MET A 1 186 ? -1.036 39.725 -2.087 1.00 90.44 186 MET A O 1
ATOM 1447 N N . SER A 1 187 ? -0.017 38.138 -0.855 1.00 91.50 187 SER A N 1
ATOM 1448 C CA . SER A 1 187 ? 0.091 38.949 0.357 1.00 91.50 187 SER A CA 1
ATOM 1449 C C . SER A 1 187 ? 1.088 40.098 0.159 1.00 91.50 187 SER A C 1
ATOM 1451 O O . SER A 1 187 ? 2.103 39.958 -0.523 1.00 91.50 187 SER A O 1
ATOM 1453 N N . GLN A 1 188 ? 0.782 41.249 0.764 1.00 91.25 188 GLN A N 1
ATOM 1454 C CA . GLN A 1 188 ? 1.680 42.410 0.835 1.00 91.25 188 GLN A CA 1
ATOM 1455 C C . GLN A 1 188 ? 2.653 42.319 2.026 1.00 91.25 188 GLN A C 1
ATOM 1457 O O . GLN A 1 188 ? 3.605 43.089 2.103 1.00 91.25 188 GLN A O 1
ATOM 1462 N N . GLU A 1 189 ? 2.417 41.387 2.955 1.00 92.69 189 GLU A N 1
ATOM 1463 C CA . GLU A 1 189 ? 3.195 41.213 4.191 1.00 92.69 189 GLU A CA 1
ATOM 1464 C C . GLU A 1 189 ? 4.253 40.108 4.063 1.00 92.69 189 GLU A C 1
ATOM 1466 O O . GLU A 1 189 ? 5.315 40.175 4.678 1.00 92.69 189 GLU A O 1
ATOM 1471 N N . ALA A 1 190 ? 3.973 39.089 3.249 1.00 89.81 190 ALA A N 1
ATOM 1472 C CA . ALA A 1 190 ? 4.855 37.955 3.000 1.00 89.81 190 ALA A CA 1
ATOM 1473 C C . ALA A 1 190 ? 4.664 37.447 1.561 1.00 89.81 190 ALA A C 1
ATOM 1475 O O . ALA A 1 190 ? 3.590 37.636 0.993 1.00 89.81 190 ALA A O 1
ATOM 1476 N N . PRO A 1 191 ? 5.651 36.761 0.957 1.00 88.62 191 PRO A N 1
ATOM 1477 C CA . PRO A 1 191 ? 5.519 36.175 -0.378 1.00 88.62 191 PRO A CA 1
ATOM 1478 C C . PRO A 1 191 ? 4.649 34.905 -0.339 1.00 88.62 191 PRO A C 1
ATOM 1480 O O . PRO A 1 191 ? 5.119 33.801 -0.602 1.00 88.62 191 PRO A O 1
ATOM 1483 N N . ALA A 1 192 ? 3.378 35.060 0.026 1.00 88.25 192 ALA A N 1
ATOM 1484 C CA . ALA A 1 192 ? 2.415 33.982 0.201 1.00 88.25 192 ALA A CA 1
ATOM 1485 C C . ALA A 1 192 ? 1.147 34.246 -0.616 1.00 88.25 192 ALA A C 1
ATOM 1487 O O . ALA A 1 192 ? 0.686 35.384 -0.722 1.00 88.25 192 ALA A O 1
ATOM 1488 N N . LEU A 1 193 ? 0.574 33.176 -1.165 1.00 90.19 193 LEU A N 1
ATOM 1489 C CA . LEU A 1 193 ? -0.741 33.213 -1.792 1.00 90.19 193 LEU A CA 1
ATOM 1490 C C . LEU A 1 193 ? -1.813 33.312 -0.701 1.00 90.19 193 LEU A C 1
ATOM 1492 O O . LEU A 1 193 ? -1.849 32.491 0.215 1.00 90.19 193 LEU A O 1
ATOM 1496 N N . VAL A 1 194 ? -2.691 34.302 -0.817 1.00 92.31 194 VAL A N 1
ATOM 1497 C CA . VAL A 1 194 ? -3.838 34.491 0.069 1.00 92.31 194 VAL A CA 1
ATOM 1498 C C . VAL A 1 194 ? -5.067 33.898 -0.599 1.00 92.31 194 VAL A C 1
ATOM 1500 O O . VAL A 1 194 ? -5.363 34.193 -1.759 1.00 92.31 194 VAL A O 1
ATOM 1503 N N . VAL A 1 195 ? -5.793 33.069 0.144 1.00 93.25 195 VAL A N 1
ATOM 1504 C CA . VAL A 1 195 ? -7.015 32.413 -0.321 1.00 93.25 195 VAL A CA 1
ATOM 1505 C C . VAL A 1 195 ? -8.106 32.502 0.739 1.00 93.25 195 VAL A C 1
ATOM 1507 O O . VAL A 1 195 ? -7.805 32.590 1.929 1.00 93.25 195 VAL A O 1
ATOM 1510 N N . THR A 1 196 ? -9.368 32.453 0.318 1.00 92.75 196 THR A N 1
ATOM 1511 C CA . THR A 1 196 ? -10.523 32.384 1.225 1.00 92.75 196 THR A CA 1
ATOM 1512 C C . THR A 1 196 ? -11.274 31.066 1.031 1.00 92.75 196 THR A C 1
ATOM 1514 O O . THR A 1 196 ? -11.648 30.759 -0.102 1.00 92.75 196 THR A O 1
ATOM 1517 N N . PRO A 1 197 ? -11.489 30.245 2.077 1.00 93.12 197 PRO A N 1
ATOM 1518 C CA . PRO A 1 197 ? -12.296 29.034 1.959 1.00 93.12 197 PRO A CA 1
ATOM 1519 C C . PRO A 1 197 ? -13.764 29.364 1.661 1.00 93.12 197 PRO A C 1
ATOM 1521 O O . PRO A 1 197 ? -14.383 30.152 2.372 1.00 93.12 197 PRO A O 1
ATOM 1524 N N . ILE A 1 198 ? -14.328 28.732 0.633 1.00 93.75 198 ILE A N 1
ATOM 1525 C CA . ILE A 1 198 ? -15.737 28.874 0.228 1.00 93.75 198 ILE A CA 1
ATOM 1526 C C . ILE A 1 198 ? -16.555 27.607 0.490 1.00 93.75 198 ILE A C 1
ATOM 1528 O O . ILE A 1 198 ? -17.775 27.668 0.633 1.00 93.75 198 ILE A O 1
ATOM 1532 N N . HIS A 1 199 ? -15.898 26.449 0.561 1.00 92.12 199 HIS A N 1
ATOM 1533 C CA . HIS A 1 199 ? -16.549 25.173 0.824 1.00 92.12 199 HIS A CA 1
ATOM 1534 C C . HIS A 1 199 ? -15.591 24.209 1.518 1.00 92.12 199 HIS A C 1
ATOM 1536 O O . HIS A 1 199 ? -14.430 24.100 1.123 1.00 92.12 199 HIS A O 1
ATOM 1542 N N . THR A 1 200 ? -16.102 23.478 2.505 1.00 93.69 200 THR A N 1
ATOM 1543 C CA . THR A 1 200 ? -15.354 22.458 3.241 1.00 93.69 200 THR A CA 1
ATOM 1544 C C . THR A 1 200 ? -16.090 21.134 3.152 1.00 93.69 200 THR A C 1
ATOM 1546 O O . THR A 1 200 ? -17.291 21.071 3.419 1.00 93.69 200 THR A O 1
ATOM 1549 N N . GLN A 1 201 ? -15.362 20.072 2.818 1.00 94.50 201 GLN A N 1
ATOM 1550 C CA . GLN A 1 201 ? -15.888 18.715 2.777 1.00 94.50 201 GLN A CA 1
ATOM 1551 C C . GLN A 1 201 ? -14.935 17.757 3.493 1.00 94.50 201 GLN A C 1
ATOM 1553 O O . GLN A 1 201 ? -13.741 17.731 3.195 1.00 94.50 201 GLN A O 1
ATOM 1558 N N . ARG A 1 202 ? -15.467 16.967 4.430 1.00 95.06 202 ARG A N 1
ATOM 1559 C CA . ARG A 1 202 ? -14.724 15.937 5.167 1.00 95.06 202 ARG A CA 1
ATOM 1560 C C . ARG A 1 202 ? -15.060 14.547 4.632 1.00 95.06 202 ARG A C 1
ATOM 1562 O O . ARG A 1 202 ? -16.195 14.296 4.230 1.00 95.06 202 ARG A O 1
ATOM 1569 N N . PHE A 1 203 ? -14.080 13.655 4.668 1.00 95.94 203 PHE A N 1
ATOM 1570 C CA . PHE A 1 203 ? -14.202 12.251 4.292 1.00 95.94 203 PHE A CA 1
ATOM 1571 C C . PHE A 1 203 ? -13.484 11.371 5.308 1.00 95.94 203 PHE A C 1
ATOM 1573 O O . PHE A 1 203 ? -12.453 11.762 5.863 1.00 95.94 203 PHE A O 1
ATOM 1580 N N . ILE A 1 204 ? -14.005 10.162 5.517 1.00 96.50 204 ILE A N 1
ATOM 1581 C CA . ILE A 1 204 ? -13.248 9.122 6.204 1.00 96.50 204 ILE A CA 1
ATOM 1582 C C . ILE A 1 204 ? -12.085 8.681 5.304 1.00 96.50 204 ILE A C 1
ATOM 1584 O O . ILE A 1 204 ? -12.255 8.476 4.101 1.00 96.50 204 ILE A O 1
ATOM 1588 N N . GLY A 1 205 ? -10.904 8.549 5.889 1.00 94.69 205 GLY A N 1
ATOM 1589 C CA . GLY A 1 205 ? -9.694 8.057 5.247 1.00 94.69 205 GLY A CA 1
ATOM 1590 C C . GLY A 1 205 ? -9.019 6.999 6.116 1.00 94.69 205 GLY A C 1
ATOM 1591 O O . GLY A 1 205 ? -9.622 6.436 7.034 1.00 94.69 205 GLY A O 1
ATOM 1592 N N . GLY A 1 206 ? -7.749 6.724 5.828 1.00 94.69 206 GLY A N 1
ATOM 1593 C CA . GLY A 1 206 ? -6.943 5.818 6.643 1.00 94.69 206 GLY A CA 1
ATOM 1594 C C . GLY A 1 206 ? -7.480 4.386 6.670 1.00 94.69 206 GLY A C 1
ATOM 1595 O O . GLY A 1 206 ? -8.045 3.892 5.694 1.00 94.69 206 GLY A O 1
ATOM 1596 N N . SER A 1 207 ? -7.360 3.732 7.820 1.00 97.06 207 SER A N 1
ATOM 1597 C CA . SER A 1 207 ? -7.945 2.409 8.052 1.00 97.06 207 SER A CA 1
ATOM 1598 C C . SER A 1 207 ? -9.485 2.423 8.032 1.00 97.06 207 SER A C 1
ATOM 1600 O O . SER A 1 207 ? -10.112 1.426 7.672 1.00 97.06 207 SER A O 1
ATOM 1602 N N . GLY A 1 208 ? -10.114 3.563 8.343 1.00 97.44 208 GLY A N 1
ATOM 1603 C CA . GLY A 1 208 ? -11.571 3.718 8.363 1.00 97.44 208 GLY A CA 1
ATOM 1604 C C . GLY A 1 208 ? -12.222 3.547 6.987 1.00 97.44 208 GLY A C 1
ATOM 1605 O O . GLY A 1 208 ? -13.237 2.861 6.870 1.00 97.44 208 GLY A O 1
ATOM 1606 N N . ILE A 1 209 ? -11.624 4.099 5.921 1.00 96.94 209 ILE A N 1
ATOM 1607 C CA . ILE A 1 209 ? -12.146 3.891 4.557 1.00 96.94 209 ILE A CA 1
ATOM 1608 C C . ILE A 1 209 ? -11.915 2.458 4.064 1.00 96.94 209 ILE A C 1
ATOM 1610 O O . ILE A 1 209 ? -12.752 1.923 3.342 1.00 96.94 209 ILE A O 1
ATOM 1614 N N . VAL A 1 210 ? -10.827 1.803 4.488 1.00 97.38 210 VAL A N 1
ATOM 1615 C CA . VAL A 1 210 ? -10.574 0.384 4.179 1.00 97.38 210 VAL A CA 1
ATOM 1616 C C . VAL A 1 210 ? -11.688 -0.490 4.763 1.00 97.38 210 VAL A C 1
ATOM 1618 O O . VAL A 1 210 ? -12.253 -1.323 4.053 1.00 97.38 210 VAL A O 1
ATOM 1621 N N . ALA A 1 211 ? -12.070 -0.238 6.018 1.00 98.12 211 ALA A N 1
ATOM 1622 C CA . ALA A 1 211 ? -13.213 -0.887 6.654 1.00 98.12 211 ALA A CA 1
ATOM 1623 C C . ALA A 1 211 ? -14.535 -0.581 5.927 1.00 98.12 211 ALA A C 1
ATOM 1625 O O . ALA A 1 211 ? -15.313 -1.494 5.649 1.00 98.12 211 ALA A O 1
ATOM 1626 N N . GLY A 1 212 ? -14.760 0.682 5.547 1.00 97.69 212 GLY A N 1
ATOM 1627 C CA . GLY A 1 212 ? -15.934 1.096 4.775 1.00 97.69 212 GLY A CA 1
ATOM 1628 C C . GLY A 1 212 ? -16.045 0.402 3.412 1.00 97.69 212 GLY A C 1
ATOM 1629 O O . GLY A 1 212 ? -17.131 -0.030 3.033 1.00 97.69 212 GLY A O 1
ATOM 1630 N N . HIS A 1 213 ? -14.935 0.222 2.688 1.00 97.19 213 HIS A N 1
ATOM 1631 C CA . HIS A 1 213 ? -14.918 -0.522 1.425 1.00 97.19 213 HIS A CA 1
ATOM 1632 C C . HIS A 1 213 ? -15.239 -2.008 1.621 1.00 97.19 213 HIS A C 1
ATOM 1634 O O . HIS A 1 213 ? -16.026 -2.556 0.852 1.00 97.19 213 HIS A O 1
ATOM 1640 N N . ALA A 1 214 ? -14.684 -2.652 2.653 1.00 96.88 214 ALA A N 1
ATOM 1641 C CA . ALA A 1 214 ? -15.007 -4.044 2.969 1.00 96.88 214 ALA A CA 1
ATOM 1642 C C . ALA A 1 214 ? -16.504 -4.218 3.293 1.00 96.88 214 ALA A C 1
ATOM 1644 O O . ALA A 1 214 ? -17.150 -5.124 2.764 1.00 96.88 214 ALA A O 1
ATOM 1645 N N . ALA A 1 215 ? -17.082 -3.306 4.079 1.00 97.25 215 ALA A N 1
ATOM 1646 C CA . ALA A 1 215 ? -18.513 -3.312 4.382 1.00 97.25 215 ALA A CA 1
ATOM 1647 C C . ALA A 1 215 ? -19.378 -3.014 3.147 1.00 97.25 215 ALA A C 1
ATOM 1649 O O . ALA A 1 215 ? -20.393 -3.670 2.926 1.00 97.25 215 ALA A O 1
ATOM 1650 N N . GLY A 1 216 ? -18.957 -2.077 2.292 1.00 96.00 216 GLY A N 1
ATOM 1651 C CA . GLY A 1 216 ? -19.641 -1.753 1.035 1.00 96.00 216 GLY A CA 1
ATOM 1652 C C . GLY A 1 216 ? -19.660 -2.910 0.029 1.00 96.00 216 GLY A C 1
ATOM 1653 O O . GLY A 1 216 ? -20.581 -3.010 -0.778 1.00 96.00 216 GLY A O 1
ATOM 1654 N N . LEU A 1 217 ? -18.679 -3.811 0.114 1.00 95.31 217 LEU A N 1
ATOM 1655 C CA . LEU A 1 217 ? -18.642 -5.077 -0.618 1.00 95.31 217 LEU A CA 1
ATOM 1656 C C . LEU A 1 217 ? -19.551 -6.162 -0.006 1.00 95.31 217 LEU A C 1
ATOM 1658 O O . LEU A 1 217 ? -19.741 -7.208 -0.616 1.00 95.31 217 LEU A O 1
ATOM 1662 N N . GLY A 1 218 ? -20.140 -5.908 1.165 1.00 95.44 218 GLY A N 1
ATOM 1663 C CA . GLY A 1 218 ? -21.103 -6.774 1.844 1.00 95.44 218 GLY A CA 1
ATOM 1664 C C . GLY A 1 218 ? -20.556 -7.500 3.071 1.00 95.44 218 GLY A C 1
ATOM 1665 O O . GLY A 1 218 ? -21.343 -8.129 3.776 1.00 95.44 218 GLY A O 1
ATOM 1666 N N . ALA A 1 219 ? -19.251 -7.422 3.348 1.00 97.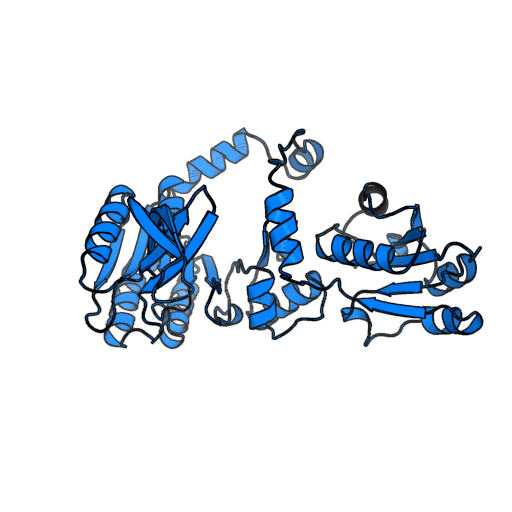44 219 ALA A N 1
ATOM 1667 C CA . ALA A 1 219 ? -18.636 -8.132 4.466 1.00 97.44 219 ALA A CA 1
ATOM 1668 C C . ALA A 1 219 ? -19.092 -7.600 5.831 1.00 97.44 219 ALA A C 1
ATOM 1670 O O . ALA A 1 219 ? -19.422 -6.423 5.992 1.00 97.44 219 ALA A O 1
ATOM 1671 N N . LYS A 1 220 ? -19.055 -8.467 6.847 1.00 97.81 220 LYS A N 1
ATOM 1672 C CA . LYS A 1 220 ? -19.206 -8.047 8.245 1.00 97.81 220 LYS A CA 1
ATOM 1673 C C . LYS A 1 220 ? -17.865 -7.528 8.734 1.00 97.81 220 LYS A C 1
ATOM 1675 O O . LYS A 1 220 ? -16.874 -8.249 8.665 1.00 97.81 220 LYS A O 1
ATOM 1680 N N . VAL A 1 221 ? -17.816 -6.296 9.225 1.00 98.38 221 VAL A N 1
ATOM 1681 C CA . VAL A 1 221 ? -16.539 -5.654 9.555 1.00 98.38 221 VAL A CA 1
ATOM 1682 C C . VAL A 1 221 ? -16.479 -5.275 11.025 1.00 98.38 221 VAL A C 1
ATOM 1684 O O . VAL A 1 221 ? -17.319 -4.518 11.512 1.00 98.38 221 VAL A O 1
ATOM 1687 N N . CYS A 1 222 ? -15.445 -5.772 11.701 1.00 98.12 222 CYS A N 1
ATOM 1688 C CA . CYS A 1 222 ? -14.992 -5.258 12.984 1.00 98.12 222 CYS A CA 1
ATOM 1689 C C . CYS A 1 222 ? -13.834 -4.287 12.740 1.00 98.12 222 CYS A C 1
ATOM 1691 O O . CYS A 1 222 ? -12.863 -4.624 12.063 1.00 98.12 222 CYS A O 1
ATOM 1693 N N . TYR A 1 223 ? -13.936 -3.076 13.269 1.00 98.69 223 TYR A N 1
ATOM 1694 C CA . TYR A 1 223 ? -12.960 -2.014 13.064 1.00 98.69 223 TYR A CA 1
ATOM 1695 C C . TYR A 1 223 ? -12.365 -1.562 14.396 1.00 98.69 223 TYR A C 1
ATOM 1697 O O . TYR A 1 223 ? -13.106 -1.279 15.339 1.00 98.69 223 TYR A O 1
ATOM 1705 N N . MET A 1 224 ? -11.036 -1.466 14.474 1.00 98.69 224 MET A N 1
ATOM 1706 C CA . MET A 1 224 ? -10.315 -1.053 15.681 1.00 98.69 224 MET A CA 1
ATOM 1707 C C . MET A 1 224 ? -9.300 0.044 15.369 1.00 98.69 224 MET A C 1
ATOM 1709 O O . MET A 1 224 ? -8.473 -0.088 14.466 1.00 98.69 224 MET A O 1
ATOM 1713 N N . SER A 1 225 ? -9.348 1.133 16.132 1.00 98.31 225 SER A N 1
ATOM 1714 C CA . SER A 1 225 ? -8.407 2.244 15.984 1.00 98.31 225 SER A CA 1
ATOM 1715 C C . SER A 1 225 ? -8.350 3.112 17.243 1.00 98.31 225 SER A C 1
ATOM 1717 O O . SER A 1 225 ? -9.103 2.907 18.201 1.00 98.31 225 SER A O 1
ATOM 1719 N N . VAL A 1 226 ? -7.468 4.108 17.219 1.00 97.88 226 VAL A N 1
ATOM 1720 C CA . VAL A 1 226 ? -7.326 5.139 18.247 1.00 97.88 226 VAL A CA 1
ATOM 1721 C C . VAL A 1 226 ? -7.595 6.512 17.635 1.00 97.88 226 VAL A C 1
ATOM 1723 O O . VAL A 1 226 ? -7.185 6.802 16.512 1.00 97.88 226 VAL A O 1
ATOM 1726 N N . SER A 1 227 ? -8.278 7.369 18.386 1.00 97.44 227 SER A N 1
ATOM 1727 C CA . SER A 1 227 ? -8.544 8.767 18.044 1.00 97.44 227 SER A CA 1
ATOM 1728 C C . SER A 1 227 ? -8.240 9.677 19.229 1.00 97.44 227 SER A C 1
ATOM 1730 O O . SER A 1 227 ? -8.101 9.202 20.355 1.00 97.44 227 SER A O 1
ATOM 1732 N N . GLY A 1 228 ? -8.233 10.988 19.000 1.00 96.94 228 GLY A N 1
ATOM 1733 C CA . GLY A 1 228 ? -8.310 11.959 20.086 1.00 96.94 228 GLY A CA 1
ATOM 1734 C C . GLY A 1 228 ? -9.702 11.992 20.723 1.00 96.94 228 GLY A C 1
ATOM 1735 O O . GLY A 1 228 ? -10.497 11.050 20.614 1.00 96.94 228 GLY A O 1
ATOM 1736 N N . ASN A 1 229 ? -10.015 13.106 21.375 1.00 95.06 229 ASN A N 1
ATOM 1737 C CA . ASN A 1 229 ? -11.344 13.415 21.896 1.00 95.06 229 ASN A CA 1
ATOM 1738 C C . ASN A 1 229 ? -11.767 14.808 21.407 1.00 95.06 229 ASN A C 1
ATOM 1740 O O . ASN A 1 229 ? -11.695 15.795 22.137 1.00 95.06 229 ASN A O 1
ATOM 1744 N N . ASP A 1 230 ? -12.104 14.888 20.121 1.00 96.94 230 ASP A N 1
ATOM 1745 C CA . ASP A 1 230 ? -12.303 16.129 19.370 1.00 96.94 230 ASP A CA 1
ATOM 1746 C C . ASP A 1 230 ? -13.445 16.012 18.339 1.00 96.94 230 ASP A C 1
ATOM 1748 O O . ASP A 1 230 ? -13.994 14.936 18.101 1.00 96.94 230 ASP A O 1
ATOM 1752 N N . ASP A 1 231 ? -13.803 17.128 17.696 1.00 97.06 231 ASP A N 1
ATOM 1753 C CA . ASP A 1 231 ? -14.867 17.191 16.676 1.00 97.06 231 ASP A CA 1
ATOM 1754 C C . ASP A 1 231 ? -14.602 16.261 15.478 1.00 97.06 231 ASP A C 1
ATOM 1756 O O . ASP A 1 231 ? -15.516 15.781 14.800 1.00 97.06 231 ASP A O 1
ATOM 1760 N N . THR A 1 232 ? -13.323 16.017 15.203 1.00 98.06 232 THR A N 1
ATOM 1761 C CA . THR A 1 232 ? -12.863 15.175 14.106 1.00 98.06 232 THR A CA 1
ATOM 1762 C C . THR A 1 232 ? -13.178 13.709 14.395 1.00 98.06 232 THR A C 1
ATOM 1764 O O . THR A 1 232 ? -13.634 12.997 13.494 1.00 98.06 232 THR A O 1
ATOM 1767 N N . ARG A 1 233 ? -13.034 13.266 15.652 1.00 97.62 233 ARG A N 1
ATOM 1768 C CA . ARG A 1 233 ? -13.529 11.959 16.103 1.00 97.62 233 ARG A CA 1
ATOM 1769 C C . ARG A 1 233 ? -15.032 11.834 15.906 1.00 97.62 233 ARG A C 1
ATOM 1771 O O . ARG A 1 233 ? -15.466 10.805 15.397 1.00 97.62 233 ARG A O 1
ATOM 1778 N N . ASP A 1 234 ? -15.813 12.832 16.309 1.00 97.69 234 ASP A N 1
ATOM 1779 C CA . ASP A 1 234 ? -17.278 12.758 16.236 1.00 97.69 234 ASP A CA 1
ATOM 1780 C C . ASP A 1 234 ? -17.754 12.576 14.790 1.00 97.69 234 ASP A C 1
ATOM 1782 O O . ASP A 1 234 ? -18.592 11.716 14.503 1.00 97.69 234 ASP A O 1
ATOM 1786 N N . PHE A 1 235 ? -17.151 13.325 13.859 1.00 98.12 235 PHE A N 1
ATOM 1787 C CA . PHE A 1 235 ? -17.368 13.139 12.426 1.00 98.12 235 PHE A CA 1
ATOM 1788 C C . PHE A 1 235 ? -17.009 11.716 11.976 1.00 98.12 235 PHE A C 1
ATOM 1790 O O . PHE A 1 235 ? -17.826 11.043 11.344 1.00 98.12 235 PHE A O 1
ATOM 1797 N N . ALA A 1 236 ? -15.805 11.244 12.314 1.00 98.00 236 ALA A N 1
ATOM 1798 C CA . ALA A 1 236 ? -15.341 9.925 11.904 1.00 98.00 236 ALA A CA 1
ATOM 1799 C C . ALA A 1 236 ? -16.247 8.813 12.444 1.00 98.00 236 ALA A C 1
ATOM 1801 O O . ALA A 1 236 ? -16.655 7.930 11.695 1.00 98.00 236 ALA A O 1
ATOM 1802 N N . TYR A 1 237 ? -16.611 8.878 13.724 1.00 96.81 237 TYR A N 1
ATOM 1803 C CA . TYR A 1 237 ? -17.497 7.911 14.357 1.00 96.81 237 TYR A CA 1
ATOM 1804 C C . TYR A 1 237 ? -18.872 7.883 13.681 1.00 96.81 237 TYR A C 1
ATOM 1806 O O . TYR A 1 237 ? -19.384 6.803 13.393 1.00 96.81 237 TYR A O 1
ATOM 1814 N N . GLY A 1 238 ? -19.438 9.049 13.348 1.00 97.38 238 GLY A N 1
ATOM 1815 C CA . GLY A 1 238 ? -20.684 9.143 12.587 1.00 97.38 238 GLY A CA 1
ATOM 1816 C C . GLY A 1 238 ? -20.615 8.434 11.230 1.00 97.38 238 GLY A C 1
ATOM 1817 O O . GLY A 1 238 ? -21.510 7.658 10.897 1.00 97.38 238 GLY A O 1
ATOM 1818 N N . GLU A 1 239 ? -19.538 8.632 10.468 1.00 97.06 239 GLU A N 1
ATOM 1819 C CA . GLU A 1 239 ? -19.346 7.957 9.177 1.00 97.06 239 GLU A CA 1
ATOM 1820 C C . GLU A 1 239 ? -19.143 6.441 9.332 1.00 97.06 239 GLU A C 1
ATOM 1822 O O . GLU A 1 239 ? -19.756 5.665 8.600 1.00 97.06 239 GLU A O 1
ATOM 1827 N N . LEU A 1 240 ? -18.363 5.993 10.323 1.00 97.06 240 LEU A N 1
ATOM 1828 C CA . LEU A 1 240 ? -18.165 4.563 10.609 1.00 97.06 240 LEU A CA 1
ATOM 1829 C C . LEU A 1 240 ? -19.494 3.863 10.954 1.00 97.06 240 LEU A C 1
ATOM 1831 O O . LEU A 1 240 ? -19.747 2.749 10.494 1.00 97.06 240 LEU A O 1
ATOM 1835 N N . GLN A 1 241 ? -20.387 4.538 11.689 1.00 95.81 241 GLN A N 1
ATOM 1836 C CA . GLN A 1 241 ? -21.739 4.034 11.959 1.00 95.81 241 GLN A CA 1
ATOM 1837 C C . GLN A 1 241 ? -22.603 3.964 10.692 1.00 95.81 241 GLN A C 1
ATOM 1839 O O . GLN A 1 241 ? -23.367 3.015 10.528 1.00 95.81 241 GLN A O 1
ATOM 1844 N N . ARG A 1 242 ? -22.467 4.917 9.759 1.00 95.94 242 ARG A N 1
ATOM 1845 C CA . ARG A 1 242 ? -23.185 4.884 8.468 1.00 95.94 242 ARG A CA 1
ATOM 1846 C C . ARG A 1 242 ? -22.758 3.714 7.584 1.00 95.94 242 ARG A C 1
ATOM 1848 O O . ARG A 1 242 ? -23.592 3.202 6.843 1.00 95.94 242 ARG A O 1
ATOM 1855 N N . PHE A 1 243 ? -21.502 3.276 7.678 1.00 95.56 243 PHE A N 1
ATOM 1856 C CA . PHE A 1 243 ? -21.034 2.044 7.034 1.00 95.56 243 PHE A CA 1
ATOM 1857 C C . PHE A 1 243 ? -21.515 0.763 7.737 1.00 95.56 243 PHE A C 1
ATOM 1859 O O . PHE A 1 243 ? -21.357 -0.318 7.180 1.00 95.56 243 PHE A O 1
ATOM 1866 N N . GLY A 1 244 ? -22.112 0.861 8.932 1.00 95.12 244 GLY A N 1
ATOM 1867 C CA . GLY A 1 244 ? -22.610 -0.291 9.689 1.00 95.12 244 GLY A CA 1
ATOM 1868 C C . GLY A 1 244 ? -21.508 -1.136 10.334 1.00 95.12 244 GLY A C 1
ATOM 1869 O O . GLY A 1 244 ? -21.673 -2.346 10.474 1.00 95.12 244 GLY A O 1
ATOM 1870 N N . LEU A 1 245 ? -20.377 -0.520 10.693 1.00 96.12 245 LEU A N 1
ATOM 1871 C CA . LEU A 1 245 ? -19.206 -1.211 11.242 1.00 96.12 245 LEU A CA 1
ATOM 1872 C C . LEU A 1 245 ? -19.353 -1.482 12.748 1.00 96.12 245 LEU A C 1
ATOM 1874 O O . LEU A 1 245 ? -19.720 -0.584 13.512 1.00 96.12 245 LEU A O 1
ATOM 1878 N N . ASP A 1 246 ? -18.940 -2.669 13.201 1.00 97.06 246 ASP A N 1
ATOM 1879 C CA . ASP A 1 246 ? -18.697 -2.945 14.623 1.00 97.06 246 ASP A CA 1
ATOM 1880 C C . ASP A 1 246 ? -17.402 -2.236 15.049 1.00 97.06 246 ASP A C 1
ATOM 1882 O O . ASP A 1 246 ? -16.292 -2.701 14.790 1.00 97.06 246 ASP A O 1
ATOM 1886 N N . THR A 1 247 ? -17.555 -1.045 15.628 1.00 97.75 247 THR A N 1
ATOM 1887 C CA . THR A 1 247 ? -16.471 -0.075 15.810 1.00 97.75 247 THR A CA 1
ATOM 1888 C C . THR A 1 247 ? -15.964 -0.042 17.246 1.00 97.75 247 THR A C 1
ATOM 1890 O O . THR A 1 247 ? -16.694 0.311 18.169 1.00 97.75 247 THR A O 1
ATOM 1893 N N . THR A 1 248 ? -14.669 -0.294 17.422 1.00 97.88 248 THR A N 1
ATOM 1894 C CA . THR A 1 248 ? -13.923 -0.045 18.661 1.00 97.88 248 THR A CA 1
ATOM 1895 C C . THR A 1 248 ? -12.956 1.115 18.437 1.00 97.88 248 THR A C 1
ATOM 1897 O O . THR A 1 248 ? -11.830 0.929 17.980 1.00 97.88 248 THR A O 1
ATOM 1900 N N . LEU A 1 249 ? -13.413 2.333 18.737 1.00 97.75 249 LEU A N 1
ATOM 1901 C CA . LEU A 1 249 ? -12.610 3.550 18.613 1.00 97.75 249 LEU A CA 1
ATOM 1902 C C . LEU A 1 249 ? -12.194 4.053 19.998 1.00 97.75 249 LEU A C 1
ATOM 1904 O O . LEU A 1 249 ? -12.991 4.665 20.718 1.00 97.75 249 LEU A O 1
ATOM 1908 N N . LEU A 1 250 ? -10.952 3.759 20.384 1.00 97.94 250 LEU A N 1
ATOM 1909 C CA . LEU A 1 250 ? -10.415 4.133 21.690 1.00 97.94 250 LEU A CA 1
ATOM 1910 C C . LEU A 1 250 ? -9.976 5.603 21.688 1.00 97.94 250 LEU A C 1
ATOM 1912 O O . LEU A 1 250 ? -9.351 6.067 20.739 1.00 97.94 250 LEU A O 1
ATOM 1916 N N . GLY A 1 251 ? -10.296 6.333 22.758 1.00 97.00 251 GLY A N 1
ATOM 1917 C CA . GLY A 1 251 ? -9.840 7.712 22.939 1.00 97.00 251 GLY A CA 1
ATOM 1918 C C . GLY A 1 251 ? -8.456 7.777 23.583 1.00 97.00 251 GLY A C 1
ATOM 1919 O O . GLY A 1 251 ? -8.205 7.062 24.553 1.00 97.00 251 GLY A O 1
ATOM 1920 N N . ASP A 1 252 ? -7.603 8.656 23.070 1.00 96.06 252 ASP A N 1
ATOM 1921 C CA . ASP A 1 252 ? -6.293 9.005 23.618 1.00 96.06 252 ASP A CA 1
ATOM 1922 C C . ASP A 1 252 ? -6.178 10.532 23.731 1.00 96.06 252 ASP A C 1
ATOM 1924 O O . ASP A 1 252 ? -5.988 11.227 22.736 1.00 96.06 252 ASP A O 1
ATOM 1928 N N . ASP A 1 253 ? -6.271 11.057 24.954 1.00 94.06 253 ASP A N 1
ATOM 1929 C CA . ASP A 1 253 ? -6.219 12.502 25.219 1.00 94.06 253 ASP A CA 1
ATOM 1930 C C . ASP A 1 253 ? -4.829 13.121 24.962 1.00 94.06 253 ASP A C 1
ATOM 1932 O O . ASP A 1 253 ? -4.671 14.341 25.011 1.00 94.06 253 ASP A O 1
ATOM 1936 N N . THR A 1 254 ? -3.802 12.306 24.691 1.00 93.62 254 THR A N 1
ATOM 1937 C CA . THR A 1 254 ? -2.439 12.782 24.404 1.00 93.62 254 THR A CA 1
ATOM 1938 C C . THR A 1 254 ? -2.202 13.095 22.925 1.00 93.62 254 THR A C 1
ATOM 1940 O O . THR A 1 254 ? -1.145 13.625 22.573 1.00 93.62 254 THR A O 1
ATOM 1943 N N . ARG A 1 255 ? -3.174 12.802 22.047 1.00 94.81 255 ARG A N 1
ATOM 1944 C CA . ARG A 1 255 ? -3.092 13.067 20.604 1.00 94.81 255 ARG A CA 1
ATOM 1945 C C . ARG A 1 255 ? -4.404 13.622 20.041 1.00 94.81 255 ARG A C 1
ATOM 1947 O O . ARG A 1 255 ? -5.473 13.277 20.534 1.00 94.81 255 ARG A O 1
ATOM 1954 N N . PRO A 1 256 ? -4.353 14.435 18.974 1.00 96.94 256 PRO A N 1
ATOM 1955 C CA . PRO A 1 256 ? -5.548 14.737 18.197 1.00 96.94 256 PRO A CA 1
ATOM 1956 C C . PRO A 1 256 ? -5.959 13.521 17.355 1.00 96.94 256 PRO A C 1
ATOM 1958 O O . PRO A 1 256 ? -5.129 12.674 17.009 1.00 96.94 256 PRO A O 1
ATOM 1961 N N . THR A 1 257 ? -7.225 13.462 16.951 1.00 98.12 257 THR A N 1
ATOM 1962 C CA . THR A 1 257 ? -7.641 12.603 15.838 1.00 98.12 257 THR A CA 1
ATOM 1963 C C . THR A 1 257 ? -6.942 13.078 14.568 1.00 98.12 257 THR A C 1
ATOM 1965 O O . THR A 1 257 ? -6.940 14.271 14.265 1.00 98.12 257 THR A O 1
ATOM 1968 N N . THR A 1 258 ? -6.339 12.157 13.812 1.00 96.75 258 THR A N 1
ATOM 1969 C CA . THR A 1 258 ? -5.539 12.536 12.642 1.00 96.75 258 THR A CA 1
ATOM 1970 C C . THR A 1 258 ? -6.405 13.211 11.578 1.00 96.75 258 THR A C 1
ATOM 1972 O O . THR A 1 258 ? -7.299 12.586 11.006 1.00 96.75 258 THR A O 1
ATOM 1975 N N . LEU A 1 259 ? -6.091 14.470 11.267 1.00 97.19 259 LEU A N 1
ATOM 1976 C CA . LEU A 1 259 ? -6.787 15.288 10.274 1.00 97.19 259 LEU A CA 1
ATOM 1977 C C . LEU A 1 259 ? -5.812 15.746 9.186 1.00 97.19 259 LEU A C 1
ATOM 1979 O O . LEU A 1 259 ? -4.805 16.397 9.472 1.00 97.19 259 LEU A O 1
ATOM 1983 N N . LYS A 1 260 ? -6.126 15.448 7.923 1.00 95.25 260 LYS A N 1
ATOM 1984 C CA . LYS A 1 260 ? -5.366 15.887 6.745 1.00 95.25 260 LYS A CA 1
ATOM 1985 C C . LYS A 1 260 ? -6.172 16.891 5.933 1.00 95.25 260 LYS A C 1
ATOM 1987 O O . LYS A 1 260 ? -7.042 16.518 5.148 1.00 95.25 260 LYS A O 1
ATOM 1992 N N . GLN A 1 261 ? -5.836 18.165 6.078 1.00 95.94 261 GLN A N 1
ATOM 1993 C CA . GLN A 1 261 ? -6.458 19.265 5.352 1.00 95.94 261 GLN A CA 1
ATOM 1994 C C . GLN A 1 261 ? -5.754 19.506 4.017 1.00 95.94 261 GLN A C 1
ATOM 1996 O O . GLN A 1 261 ? -4.525 19.527 3.945 1.00 95.94 261 GLN A O 1
ATOM 2001 N N . ARG A 1 262 ? -6.525 19.721 2.952 1.00 95.06 262 ARG A N 1
ATOM 2002 C CA . ARG A 1 262 ? -6.042 20.068 1.612 1.00 95.06 262 ARG A CA 1
ATOM 2003 C C . ARG A 1 262 ? -6.757 21.327 1.142 1.00 95.06 262 ARG A C 1
ATOM 2005 O O . ARG A 1 262 ? -7.947 21.287 0.837 1.00 95.06 262 ARG A O 1
ATOM 2012 N N . PHE A 1 263 ? -6.015 22.423 1.055 1.00 94.38 263 PHE A N 1
ATOM 2013 C CA . PHE A 1 263 ? -6.488 23.694 0.517 1.00 94.38 263 PHE A CA 1
ATOM 2014 C C . PHE A 1 263 ? -6.351 23.662 -1.000 1.00 94.38 263 PHE A C 1
ATOM 2016 O O . PHE A 1 263 ? -5.262 23.396 -1.516 1.00 94.38 263 PHE A O 1
ATOM 2023 N N . ARG A 1 264 ? -7.447 23.892 -1.721 1.00 90.44 264 ARG A N 1
ATOM 2024 C CA . ARG A 1 264 ? -7.505 23.763 -3.179 1.00 90.44 264 ARG A CA 1
ATOM 2025 C C . ARG A 1 264 ? -8.111 25.001 -3.818 1.00 90.44 264 ARG A C 1
ATOM 2027 O O . ARG A 1 264 ? -9.154 25.449 -3.368 1.00 90.44 264 ARG A O 1
ATOM 2034 N N . ALA A 1 265 ? -7.514 25.481 -4.900 1.00 88.81 265 ALA A N 1
ATOM 2035 C CA . ALA A 1 265 ? -8.077 26.522 -5.760 1.00 88.81 265 ALA A CA 1
ATOM 2036 C C . ALA A 1 265 ? -7.995 26.060 -7.217 1.00 88.81 265 ALA A C 1
ATOM 2038 O O . ALA A 1 265 ? -7.015 25.418 -7.599 1.00 88.81 265 ALA A O 1
ATOM 2039 N N . ASP A 1 266 ? -9.040 26.316 -8.006 1.00 84.19 266 ASP A N 1
ATOM 2040 C CA . ASP A 1 266 ? -9.113 25.956 -9.432 1.00 84.19 266 ASP A CA 1
ATOM 2041 C C . ASP A 1 266 ? -8.723 24.493 -9.739 1.00 84.19 266 ASP A C 1
ATOM 2043 O O . ASP A 1 266 ? -8.077 24.166 -10.733 1.00 84.19 266 ASP A O 1
ATOM 2047 N N . GLY A 1 267 ? -9.101 23.571 -8.846 1.00 77.19 267 GLY A N 1
ATOM 2048 C CA . GLY A 1 267 ? -8.812 22.141 -8.980 1.00 77.19 267 GLY A CA 1
ATOM 2049 C C . GLY A 1 267 ? -7.383 21.719 -8.612 1.00 77.19 267 GLY A C 1
ATOM 2050 O O . GLY A 1 267 ? -7.109 20.513 -8.596 1.00 77.19 267 GLY A O 1
ATOM 2051 N N . ILE A 1 268 ? -6.507 22.653 -8.240 1.00 84.25 268 ILE A N 1
ATOM 2052 C CA . ILE A 1 268 ? -5.115 22.415 -7.834 1.00 84.25 268 ILE A CA 1
ATOM 2053 C C . ILE A 1 268 ? -5.010 22.460 -6.306 1.00 84.25 268 ILE A C 1
ATOM 2055 O O . ILE A 1 268 ? -5.637 23.294 -5.658 1.00 84.25 268 ILE A O 1
ATOM 2059 N N . THR A 1 269 ? -4.227 21.557 -5.711 1.00 85.62 269 THR A N 1
ATOM 2060 C CA . THR A 1 269 ? -3.911 21.606 -4.274 1.00 85.62 269 THR A CA 1
ATOM 2061 C C . THR A 1 269 ? -2.781 22.596 -4.027 1.00 85.62 269 THR A C 1
ATOM 2063 O O . THR A 1 269 ? -1.687 22.426 -4.553 1.00 85.62 269 THR A O 1
ATOM 2066 N N . LEU A 1 270 ? -3.054 23.607 -3.206 1.00 90.25 270 LEU A N 1
ATOM 2067 C CA . LEU A 1 270 ? -2.121 24.671 -2.844 1.00 90.25 270 LEU A CA 1
ATOM 2068 C C . LEU A 1 270 ? -1.268 24.293 -1.631 1.00 90.25 270 LEU A C 1
ATOM 2070 O O . LEU A 1 270 ? -0.067 24.540 -1.611 1.00 90.25 270 LEU A O 1
ATOM 2074 N N . LEU A 1 271 ? -1.901 23.706 -0.611 1.00 91.69 271 LEU A N 1
ATOM 2075 C CA . LEU A 1 271 ? -1.265 23.369 0.659 1.00 91.69 271 LEU A CA 1
ATOM 2076 C C . LEU A 1 271 ? -1.946 22.154 1.292 1.00 91.69 271 LEU A C 1
ATOM 2078 O O . LEU A 1 271 ? -3.174 22.062 1.321 1.00 91.69 271 LEU A O 1
ATOM 2082 N N . GLY A 1 272 ? -1.134 21.248 1.833 1.00 92.44 272 GLY A N 1
ATOM 2083 C CA . GLY A 1 272 ? -1.579 20.198 2.742 1.00 92.44 272 GLY A CA 1
ATOM 2084 C C . GLY A 1 272 ? -1.155 20.521 4.173 1.00 92.44 272 GLY A C 1
ATOM 2085 O O . GLY A 1 272 ? 0.023 20.777 4.406 1.00 92.44 272 GLY A O 1
ATOM 2086 N N . VAL A 1 273 ? -2.085 20.485 5.125 1.00 94.25 273 VAL A N 1
ATOM 2087 C CA . VAL A 1 273 ? -1.800 20.633 6.562 1.00 94.25 273 VAL A CA 1
ATOM 2088 C C . VAL A 1 273 ? -2.234 19.357 7.265 1.00 94.25 273 VAL A C 1
ATOM 2090 O O . VAL A 1 273 ? -3.349 18.887 7.062 1.00 94.25 273 VAL A O 1
ATOM 2093 N N . SER A 1 274 ? -1.347 18.766 8.059 1.00 93.44 274 SER A N 1
ATOM 2094 C CA . SER A 1 274 ? -1.645 17.548 8.815 1.00 93.44 274 SER A CA 1
ATOM 2095 C C . SER A 1 274 ? -1.593 17.832 10.310 1.00 93.44 274 SER A C 1
ATOM 2097 O O . SER A 1 274 ? -0.556 18.258 10.814 1.00 93.44 274 SER A O 1
ATOM 2099 N N . HIS A 1 275 ? -2.694 17.559 11.004 1.00 94.50 275 HIS A N 1
ATOM 2100 C CA . HIS A 1 275 ? -2.782 17.575 12.463 1.00 94.50 275 HIS A CA 1
ATOM 2101 C C . HIS A 1 275 ? -2.719 16.131 12.932 1.00 94.50 275 HIS A C 1
ATOM 2103 O O . HIS A 1 275 ? -3.667 15.373 12.737 1.00 94.50 275 HIS A O 1
ATOM 2109 N N . LEU A 1 276 ? -1.566 15.716 13.447 1.00 91.81 276 LEU A N 1
ATOM 2110 C CA . LEU A 1 276 ? -1.317 14.324 13.806 1.00 91.81 276 LEU A CA 1
ATOM 2111 C C . LEU A 1 276 ? -0.257 14.202 14.892 1.00 91.81 276 LEU A C 1
ATOM 2113 O O . LEU A 1 276 ? 0.531 15.119 15.125 1.00 91.81 276 LEU A O 1
ATOM 2117 N N . HIS A 1 277 ? -0.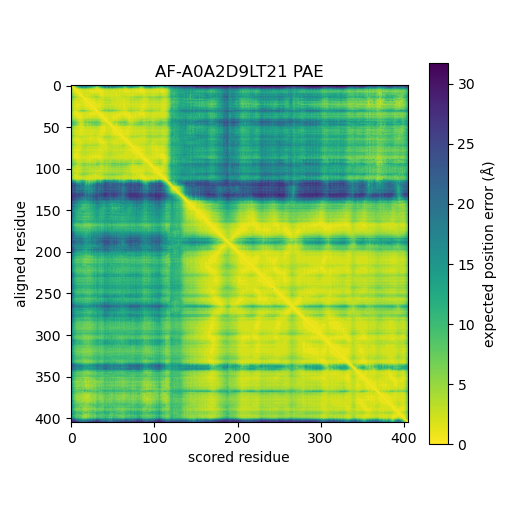214 13.024 15.501 1.00 90.88 277 HIS A N 1
ATOM 2118 C CA . HIS A 1 277 ? 0.847 12.588 16.395 1.00 90.88 277 HIS A CA 1
ATOM 2119 C C . HIS A 1 277 ? 1.420 11.273 15.861 1.00 90.88 277 HIS A C 1
ATOM 2121 O O . HIS A 1 277 ? 0.656 10.409 15.453 1.00 90.88 277 HIS A O 1
ATOM 2127 N N . GLN A 1 278 ? 2.748 11.122 15.838 1.00 88.56 278 GLN A N 1
ATOM 2128 C CA . GLN A 1 278 ? 3.412 9.936 15.263 1.00 88.56 278 GLN A CA 1
ATOM 2129 C C . GLN A 1 278 ? 3.857 8.914 16.314 1.00 88.56 278 GLN A C 1
ATOM 2131 O O . GLN A 1 278 ? 4.187 7.779 15.982 1.00 88.56 278 GLN A O 1
ATOM 2136 N N . GLY A 1 279 ? 3.903 9.310 17.588 1.00 90.81 279 GLY A N 1
ATOM 2137 C CA . GLY A 1 279 ? 4.325 8.417 18.660 1.00 90.81 279 GLY A CA 1
ATOM 2138 C C . GLY A 1 279 ? 3.350 7.259 18.864 1.00 90.81 279 GLY A C 1
ATOM 2139 O O . GLY A 1 279 ? 2.133 7.414 18.715 1.00 90.81 279 GLY A O 1
ATOM 2140 N N . ALA A 1 280 ? 3.907 6.110 19.244 1.00 94.94 280 ALA A N 1
ATOM 2141 C CA . ALA A 1 280 ? 3.160 4.914 19.610 1.00 94.94 280 ALA A CA 1
ATOM 2142 C C . ALA A 1 280 ? 2.052 5.223 20.631 1.00 94.94 280 ALA A C 1
ATOM 2144 O O . ALA A 1 280 ? 2.212 6.084 21.498 1.00 94.94 280 ALA A O 1
ATOM 2145 N N . ILE A 1 281 ? 0.917 4.538 20.511 1.00 97.06 281 ILE A N 1
ATOM 2146 C CA . ILE A 1 281 ? -0.130 4.539 21.541 1.00 97.06 281 ILE A CA 1
ATOM 2147 C C . ILE A 1 281 ? 0.381 3.901 22.838 1.00 97.06 281 ILE A C 1
ATOM 2149 O O . ILE A 1 281 ? 1.243 3.019 22.810 1.00 97.06 281 ILE A O 1
ATOM 2153 N N . ASP A 1 282 ? -0.150 4.353 23.974 1.00 96.31 282 ASP A N 1
ATOM 2154 C CA . ASP A 1 282 ? 0.198 3.814 25.291 1.00 96.31 282 ASP A CA 1
ATOM 2155 C C . ASP A 1 282 ? -0.109 2.309 25.402 1.00 96.31 282 ASP A C 1
ATOM 2157 O O . ASP A 1 282 ? -1.013 1.788 24.745 1.00 96.31 282 ASP A O 1
ATOM 2161 N N . VAL A 1 283 ? 0.631 1.615 26.269 1.00 97.31 283 VAL A N 1
ATOM 2162 C CA . VAL A 1 283 ? 0.508 0.167 26.489 1.00 97.31 283 VAL A CA 1
ATOM 2163 C C . VAL A 1 283 ? -0.917 -0.224 26.895 1.00 97.31 283 VAL A C 1
ATOM 2165 O O . VAL A 1 283 ? -1.430 -1.215 26.386 1.00 97.31 283 VAL A O 1
ATOM 2168 N N . ASN A 1 284 ? -1.619 0.588 27.696 1.00 97.75 284 ASN A N 1
ATOM 2169 C CA . ASN A 1 284 ? -2.998 0.275 28.086 1.00 97.75 284 ASN A CA 1
ATOM 2170 C C . ASN A 1 284 ? -3.966 0.307 26.893 1.00 97.75 284 ASN A C 1
ATOM 2172 O O . ASN A 1 284 ? -4.960 -0.418 26.880 1.00 97.75 284 ASN A O 1
ATOM 2176 N N . LEU A 1 285 ? -3.719 1.163 25.894 1.00 98.00 285 LEU A N 1
ATOM 2177 C CA . LEU A 1 285 ? -4.514 1.181 24.663 1.00 98.00 285 LEU A CA 1
ATOM 2178 C C . LEU A 1 285 ? -4.182 -0.025 23.783 1.00 98.00 285 LEU A C 1
ATOM 2180 O O . LEU A 1 285 ? -5.094 -0.620 23.214 1.00 98.00 285 LEU A O 1
ATOM 2184 N N . GLN A 1 286 ? -2.906 -0.418 23.721 1.00 98.44 286 GLN A N 1
ATOM 2185 C CA . GLN A 1 286 ? -2.484 -1.636 23.022 1.00 98.44 286 GLN A CA 1
ATOM 2186 C C . GLN A 1 286 ? -3.162 -2.879 23.615 1.00 98.44 286 GLN A C 1
ATOM 2188 O O . GLN A 1 286 ? -3.698 -3.692 22.866 1.00 98.44 286 GLN A O 1
ATOM 2193 N N . ASP A 1 287 ? -3.207 -2.997 24.944 1.00 98.38 287 ASP A N 1
ATOM 2194 C CA . ASP A 1 287 ? -3.851 -4.125 25.625 1.00 98.38 287 ASP A CA 1
ATOM 2195 C C . ASP A 1 287 ? -5.365 -4.174 25.375 1.00 98.38 287 ASP A C 1
ATOM 2197 O O . ASP A 1 287 ? -5.903 -5.248 25.128 1.00 98.38 287 ASP A O 1
ATOM 2201 N N . LYS A 1 288 ? -6.049 -3.022 25.333 1.00 98.50 288 LYS A N 1
ATOM 2202 C CA . LYS A 1 288 ? -7.481 -2.955 24.979 1.00 98.50 288 LYS A CA 1
ATOM 2203 C C . LYS A 1 288 ? -7.759 -3.371 23.535 1.00 98.50 288 LYS A C 1
ATOM 2205 O O . LYS A 1 288 ? -8.767 -4.025 23.274 1.00 98.50 288 LYS A O 1
ATOM 2210 N N . ILE A 1 289 ? -6.896 -2.981 22.590 1.00 98.50 289 ILE A N 1
ATOM 2211 C CA . ILE A 1 289 ? -7.003 -3.440 21.196 1.00 98.50 289 ILE A CA 1
ATO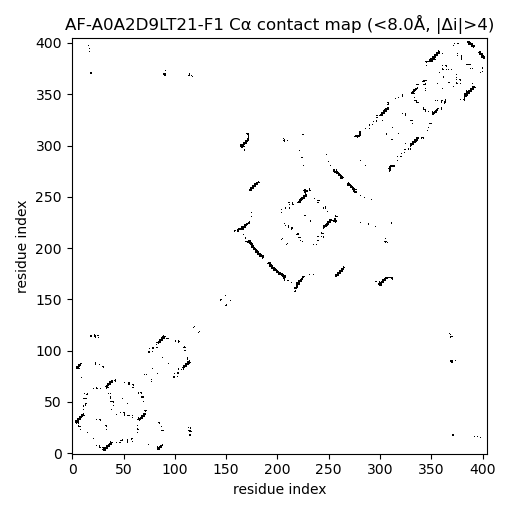M 2212 C C . ILE A 1 289 ? -6.826 -4.956 21.147 1.00 98.50 289 ILE A C 1
ATOM 2214 O O . ILE A 1 289 ? -7.613 -5.632 20.490 1.00 98.50 289 ILE A O 1
ATOM 2218 N N . LEU A 1 290 ? -5.835 -5.493 21.862 1.00 98.44 290 LEU A N 1
ATOM 2219 C CA . LEU A 1 290 ? -5.593 -6.930 21.880 1.00 98.44 290 LEU A CA 1
ATOM 2220 C C . LEU A 1 290 ? -6.753 -7.711 22.508 1.00 98.44 290 LEU A C 1
ATOM 2222 O O . LEU A 1 290 ? -7.182 -8.694 21.919 1.00 98.44 290 LEU A O 1
ATOM 2226 N N . GLU A 1 291 ? -7.289 -7.265 23.646 1.00 98.44 291 GLU A N 1
ATOM 2227 C CA . GLU A 1 291 ? -8.449 -7.890 24.301 1.00 98.44 291 GLU A CA 1
ATOM 2228 C C . GLU A 1 291 ? -9.650 -7.940 23.349 1.00 98.44 291 GLU A C 1
ATOM 2230 O O . GLU A 1 291 ? -10.311 -8.969 23.190 1.00 98.44 291 GLU A O 1
ATOM 2235 N N . ARG A 1 292 ? -9.913 -6.830 22.649 1.00 98.25 292 ARG A N 1
ATOM 2236 C CA . ARG A 1 292 ? -10.988 -6.790 21.661 1.00 98.25 292 ARG A CA 1
ATOM 2237 C C . ARG A 1 292 ? -10.705 -7.711 20.476 1.00 98.25 292 ARG A C 1
ATOM 2239 O O . ARG A 1 292 ? -11.637 -8.352 19.994 1.00 98.25 292 ARG A O 1
ATOM 2246 N N . PHE A 1 293 ? -9.461 -7.769 20.006 1.00 98.56 293 PHE A N 1
ATOM 2247 C CA . PHE A 1 293 ? -9.044 -8.640 18.910 1.00 98.56 293 PHE A CA 1
ATOM 2248 C C . PHE A 1 293 ? -9.193 -10.121 19.268 1.00 98.56 293 PHE A C 1
ATOM 2250 O O . PHE A 1 293 ? -9.771 -10.871 18.486 1.00 98.56 293 PHE A O 1
ATOM 2257 N N . GLU A 1 294 ? -8.779 -10.524 20.469 1.00 98.31 294 GLU A N 1
ATOM 2258 C CA . GLU A 1 294 ? -8.936 -11.887 20.988 1.00 98.31 294 GLU A CA 1
ATOM 2259 C C . GLU A 1 294 ? -10.399 -12.341 20.992 1.00 98.31 294 GLU A C 1
ATOM 2261 O O . GLU A 1 294 ? -10.698 -13.477 20.632 1.00 98.31 294 GLU A O 1
ATOM 2266 N N . ALA A 1 295 ? -11.326 -11.433 21.300 1.00 97.94 295 ALA A N 1
ATOM 2267 C CA . ALA A 1 295 ? -12.752 -11.733 21.292 1.00 97.94 295 ALA A CA 1
ATOM 2268 C C . ALA A 1 295 ? -13.354 -11.931 19.886 1.00 97.94 295 ALA A C 1
ATOM 2270 O O . ALA A 1 295 ? -14.407 -12.556 19.780 1.00 97.94 295 ALA A O 1
ATOM 2271 N N . VAL A 1 296 ? -12.753 -11.379 18.822 1.00 97.38 296 VAL A N 1
ATOM 2272 C CA . VAL A 1 296 ? -13.342 -11.394 17.462 1.00 97.38 296 VAL A CA 1
ATOM 2273 C C . VAL A 1 296 ? -12.578 -12.244 16.456 1.00 97.38 296 VAL A C 1
ATOM 2275 O O . VAL A 1 296 ? -13.162 -12.673 15.462 1.00 97.38 296 VAL A O 1
ATOM 2278 N N . VAL A 1 297 ? -11.283 -12.479 16.677 1.00 97.75 297 VAL A N 1
ATOM 2279 C CA . VAL A 1 297 ? -10.424 -13.209 15.741 1.00 97.75 297 VAL A CA 1
ATOM 2280 C C . VAL A 1 297 ? -10.903 -14.634 15.420 1.00 97.75 297 VAL A C 1
ATOM 2282 O O . VAL A 1 297 ? -10.763 -15.002 14.253 1.00 97.75 297 VAL A O 1
ATOM 2285 N N . PRO A 1 298 ? -11.534 -15.417 16.333 1.00 97.31 298 PRO A N 1
ATOM 2286 C CA . PRO A 1 298 ? -11.971 -16.779 16.007 1.00 97.31 298 PRO A CA 1
ATOM 2287 C C . PRO A 1 298 ? -13.029 -16.835 14.896 1.00 97.31 298 PRO A C 1
ATOM 2289 O O . PRO A 1 298 ? -13.126 -17.835 14.190 1.00 97.31 298 PRO A O 1
ATOM 2292 N N . ASP A 1 299 ? -13.804 -15.761 14.734 1.00 96.25 299 ASP A N 1
ATOM 2293 C CA . ASP A 1 299 ? -14.874 -15.661 13.738 1.00 96.25 299 ASP A CA 1
ATOM 2294 C C . ASP A 1 299 ? -14.414 -14.980 12.439 1.00 96.25 299 ASP A C 1
ATOM 2296 O O . ASP A 1 299 ? -15.162 -14.941 11.459 1.00 96.25 299 ASP A O 1
ATOM 2300 N N . CYS A 1 300 ? -13.201 -14.420 12.409 1.00 97.19 300 CYS A N 1
ATOM 2301 C CA . CYS A 1 300 ? -12.684 -13.684 11.261 1.00 97.19 300 CYS A CA 1
ATOM 2302 C C . CYS A 1 300 ? -12.118 -14.630 10.197 1.00 97.19 300 CYS A C 1
ATOM 2304 O O . CYS A 1 300 ? -11.424 -15.595 10.500 1.00 97.19 300 CYS A O 1
ATOM 2306 N N . GLN A 1 301 ? -12.349 -14.307 8.923 1.00 97.50 301 GLN A N 1
ATOM 2307 C CA . GLN A 1 301 ? -11.663 -14.957 7.799 1.00 97.50 301 GLN A CA 1
ATOM 2308 C C . GLN A 1 301 ? -10.494 -14.110 7.288 1.00 97.50 301 GLN A C 1
ATOM 2310 O O . GLN A 1 301 ? -9.580 -14.649 6.670 1.00 97.50 301 GLN A O 1
ATOM 2315 N N . LEU A 1 302 ? -10.502 -12.802 7.568 1.00 98.00 302 LEU A N 1
ATOM 2316 C CA . LEU A 1 302 ? -9.453 -11.873 7.167 1.00 98.00 302 LEU A CA 1
ATOM 2317 C C . LEU A 1 302 ? -9.179 -10.836 8.260 1.00 98.00 302 LEU A C 1
ATOM 2319 O O . LEU A 1 302 ? -10.103 -10.225 8.795 1.00 98.00 302 LEU A O 1
ATOM 2323 N N . VAL A 1 303 ? -7.902 -10.577 8.520 1.00 98.50 303 VAL A N 1
ATOM 2324 C CA . VAL A 1 303 ? -7.415 -9.432 9.293 1.00 98.50 303 VAL A CA 1
ATOM 2325 C C . VAL A 1 303 ? -6.608 -8.525 8.369 1.00 98.50 303 VAL A C 1
ATOM 2327 O O . VAL A 1 303 ? -5.736 -8.994 7.636 1.00 98.50 303 VAL A O 1
ATOM 2330 N N . VAL A 1 304 ? -6.897 -7.227 8.394 1.00 98.38 304 VAL A N 1
ATOM 2331 C CA . VAL A 1 304 ? -6.210 -6.206 7.601 1.00 98.38 304 VAL A CA 1
ATOM 2332 C C . VAL A 1 304 ? -5.532 -5.211 8.532 1.00 98.38 304 VAL A C 1
ATOM 2334 O O . VAL A 1 304 ? -6.197 -4.484 9.273 1.00 98.38 304 VAL A O 1
ATOM 2337 N N . PHE A 1 305 ? -4.208 -5.141 8.442 1.00 98.31 305 PHE A N 1
ATOM 2338 C CA . PHE A 1 305 ? -3.405 -4.096 9.062 1.00 98.31 305 PHE A CA 1
ATOM 2339 C C . PHE A 1 305 ? -3.261 -2.930 8.084 1.00 98.31 305 PHE A C 1
ATOM 2341 O O . PHE A 1 305 ? -2.704 -3.084 6.997 1.00 98.31 305 PHE A O 1
ATOM 2348 N N . SER A 1 306 ? -3.776 -1.763 8.461 1.00 96.69 306 SER A N 1
ATOM 2349 C CA . SER A 1 306 ? -3.717 -0.546 7.648 1.00 96.69 306 SER A CA 1
ATOM 2350 C C . SER A 1 306 ? -2.898 0.520 8.379 1.00 96.69 306 SER A C 1
ATOM 2352 O O . SER A 1 306 ? -3.420 1.330 9.146 1.00 96.69 306 SER A O 1
ATOM 2354 N N . ASP A 1 307 ? -1.583 0.465 8.186 1.00 94.94 307 ASP A N 1
ATOM 2355 C CA . ASP A 1 307 ? -0.603 1.276 8.908 1.00 94.94 307 ASP A CA 1
ATOM 2356 C C . ASP A 1 307 ? -0.232 2.518 8.096 1.00 94.94 307 ASP A C 1
ATOM 2358 O O . ASP A 1 307 ? 0.253 2.412 6.974 1.00 94.94 307 ASP A O 1
ATOM 2362 N N . PHE A 1 308 ? -0.441 3.707 8.656 1.00 92.56 308 PHE A N 1
ATOM 2363 C CA . PHE A 1 308 ? 0.006 4.976 8.072 1.00 92.56 308 PHE A CA 1
ATOM 2364 C C . PHE A 1 308 ? 1.203 5.553 8.833 1.00 92.56 308 PHE A C 1
ATOM 2366 O O . PHE A 1 308 ? 1.623 6.684 8.570 1.00 92.56 308 PHE A O 1
ATOM 2373 N N . ASN A 1 309 ? 1.777 4.768 9.751 1.00 91.06 309 ASN A N 1
ATOM 2374 C CA . ASN A 1 309 ? 2.888 5.139 10.611 1.00 91.06 309 ASN A CA 1
ATOM 2375 C C . ASN A 1 309 ? 2.547 6.339 11.527 1.00 91.06 309 ASN A C 1
ATOM 2377 O O . ASN A 1 309 ? 3.401 7.192 11.785 1.00 91.06 309 ASN A O 1
ATOM 2381 N N . TYR A 1 310 ? 1.302 6.409 12.035 1.00 92.62 310 TYR A N 1
ATOM 2382 C CA . TYR A 1 310 ? 0.861 7.394 13.051 1.00 92.62 310 TYR A CA 1
ATOM 2383 C C . TYR A 1 310 ? 0.769 6.826 14.472 1.00 92.62 310 TYR A C 1
ATOM 2385 O O . TYR A 1 310 ? 0.361 7.502 15.418 1.00 92.62 310 TYR A O 1
ATOM 2393 N N . GLY A 1 311 ? 1.240 5.594 14.648 1.00 92.69 311 GLY A N 1
ATOM 2394 C CA . GLY A 1 311 ? 1.487 5.015 15.960 1.00 92.69 311 GLY A CA 1
ATOM 2395 C C . GLY A 1 311 ? 0.324 4.218 16.543 1.00 92.69 311 GLY A C 1
ATOM 2396 O O . GLY A 1 311 ? 0.476 3.743 17.667 1.00 92.69 311 GLY A O 1
ATOM 2397 N N . CYS A 1 312 ? -0.785 4.007 15.816 1.00 95.81 312 CYS A N 1
ATOM 2398 C CA . CYS A 1 312 ? -1.840 3.068 16.228 1.00 95.81 312 CYS A CA 1
ATOM 2399 C C . CYS A 1 312 ? -1.359 1.609 16.229 1.00 95.81 312 CYS A C 1
ATOM 2401 O O . CYS A 1 312 ? -1.862 0.793 16.998 1.00 95.81 312 CYS A O 1
ATOM 2403 N N . LEU A 1 313 ? -0.362 1.283 15.400 1.00 96.88 313 LEU A N 1
ATOM 2404 C CA . LEU A 1 313 ? 0.223 -0.053 15.289 1.00 96.88 313 LEU A CA 1
ATOM 2405 C C . LEU A 1 313 ? 1.703 -0.060 15.716 1.00 96.88 313 LEU A C 1
ATOM 2407 O O . LEU A 1 313 ? 2.585 -0.182 14.864 1.00 96.88 313 LEU A O 1
ATOM 2411 N N . PRO A 1 314 ? 2.036 0.072 17.015 1.00 96.12 314 PRO A N 1
ATOM 2412 C CA . PRO A 1 314 ? 3.400 -0.140 17.502 1.00 96.12 314 PRO A CA 1
ATOM 2413 C C . PRO A 1 314 ? 3.865 -1.581 17.266 1.00 96.12 314 PRO A C 1
ATOM 2415 O O . PRO A 1 314 ? 3.049 -2.495 17.173 1.00 96.12 314 PRO A O 1
ATOM 2418 N N . GLN A 1 315 ? 5.180 -1.804 17.196 1.00 96.00 315 GLN A N 1
ATOM 2419 C CA . GLN A 1 315 ? 5.725 -3.123 16.848 1.00 96.00 315 GLN A CA 1
ATOM 2420 C C . GLN A 1 315 ? 5.322 -4.223 17.835 1.00 96.00 315 GLN A C 1
ATOM 2422 O O . GLN A 1 315 ? 4.876 -5.277 17.398 1.00 96.00 315 GLN A O 1
ATOM 2427 N N . ALA A 1 316 ? 5.368 -3.938 19.138 1.00 97.25 316 ALA A N 1
ATOM 2428 C CA . ALA A 1 316 ? 4.963 -4.892 20.170 1.00 97.25 316 ALA A CA 1
ATOM 2429 C C . ALA A 1 316 ? 3.486 -5.317 20.051 1.00 97.25 316 ALA A C 1
ATOM 2431 O O . ALA A 1 316 ? 3.148 -6.468 20.316 1.00 97.25 316 ALA A O 1
ATOM 2432 N N . LEU A 1 317 ? 2.599 -4.405 19.634 1.00 98.38 317 LEU A N 1
ATOM 2433 C CA . LEU A 1 317 ? 1.197 -4.736 19.382 1.00 98.38 317 LEU A CA 1
ATOM 2434 C C . LEU A 1 317 ? 1.055 -5.580 18.111 1.00 98.38 317 LEU A C 1
ATOM 2436 O O . LEU A 1 317 ? 0.360 -6.589 18.134 1.00 98.38 317 LEU A O 1
ATOM 2440 N N . VAL A 1 318 ? 1.723 -5.188 17.021 1.00 98.00 318 VAL A N 1
ATOM 2441 C CA . VAL A 1 318 ? 1.689 -5.929 15.749 1.00 98.00 318 VAL A CA 1
ATOM 2442 C C . VAL A 1 318 ? 2.119 -7.381 15.954 1.00 98.00 318 VAL A C 1
ATOM 2444 O O . VAL A 1 318 ? 1.410 -8.274 15.513 1.00 98.00 318 VAL A O 1
ATOM 2447 N N . GLU A 1 319 ? 3.211 -7.628 16.677 1.00 98.00 319 GLU A N 1
ATOM 2448 C CA . GLU A 1 319 ? 3.697 -8.985 16.970 1.00 98.00 319 GLU A CA 1
ATOM 2449 C C . GLU A 1 319 ? 2.645 -9.829 17.706 1.00 98.00 319 GLU A C 1
ATOM 2451 O O . GLU A 1 319 ? 2.310 -10.920 17.251 1.00 98.00 319 GLU A O 1
ATOM 2456 N N . ARG A 1 320 ? 2.025 -9.285 18.763 1.00 98.38 320 ARG A N 1
ATOM 2457 C CA . ARG A 1 320 ? 0.969 -9.979 19.528 1.00 98.38 320 ARG A CA 1
ATOM 2458 C C . ARG A 1 320 ? -0.284 -10.261 18.689 1.00 98.38 320 ARG A C 1
ATOM 2460 O O . ARG A 1 320 ? -0.890 -11.321 18.825 1.00 98.38 320 ARG A O 1
ATOM 2467 N N . LEU A 1 321 ? -0.682 -9.328 17.818 1.00 98.44 321 LEU A N 1
ATOM 2468 C CA . LEU A 1 321 ? -1.822 -9.513 16.910 1.00 98.44 321 LEU A CA 1
ATOM 2469 C C . LEU A 1 321 ? -1.529 -10.590 15.854 1.00 98.44 321 LEU A C 1
ATOM 2471 O O . LEU A 1 321 ? -2.400 -11.406 15.555 1.00 98.44 321 LEU A O 1
ATOM 2475 N N . ILE A 1 322 ? -0.307 -10.614 15.314 1.00 98.00 322 ILE A N 1
ATOM 2476 C CA . ILE A 1 322 ? 0.138 -11.624 14.345 1.00 98.00 322 ILE A CA 1
ATOM 2477 C C . ILE A 1 322 ? 0.132 -13.012 14.978 1.00 98.00 322 ILE A C 1
ATOM 2479 O O . ILE A 1 322 ? -0.451 -13.927 14.402 1.00 98.00 322 ILE A O 1
ATOM 2483 N N . GLU A 1 323 ? 0.728 -13.169 16.161 1.00 97.88 323 GLU A N 1
ATOM 2484 C CA . GLU A 1 323 ? 0.760 -14.447 16.885 1.00 97.88 323 GLU A CA 1
ATOM 2485 C C . GLU A 1 323 ? -0.654 -15.000 17.107 1.00 97.88 323 GLU A C 1
ATOM 2487 O O . GLU A 1 323 ? -0.933 -16.166 16.816 1.00 97.88 323 GLU A O 1
ATOM 2492 N N . LEU A 1 324 ? -1.578 -14.147 17.554 1.00 97.81 324 LEU A N 1
ATOM 2493 C CA . LEU A 1 324 ? -2.955 -14.553 17.809 1.00 97.81 324 LEU A CA 1
ATOM 2494 C C . LEU A 1 324 ? -3.726 -14.872 16.518 1.00 97.81 324 LEU A C 1
ATOM 2496 O O . LEU A 1 324 ? -4.526 -15.811 16.494 1.00 97.81 324 LEU A O 1
ATOM 2500 N N . GLY A 1 325 ? -3.468 -14.133 15.436 1.00 97.50 325 GLY A N 1
ATOM 2501 C CA . GLY A 1 325 ? -4.026 -14.425 14.118 1.00 97.50 325 GLY A CA 1
ATOM 2502 C C . GLY A 1 325 ? -3.525 -15.761 13.558 1.00 97.50 325 GLY A C 1
ATOM 2503 O O . GLY A 1 325 ? -4.313 -16.577 13.079 1.00 97.50 325 GLY A O 1
ATOM 2504 N N . GLN A 1 326 ? -2.227 -16.041 13.687 1.00 96.19 326 GLN A N 1
ATOM 2505 C CA . GLN A 1 326 ? -1.642 -17.320 13.274 1.00 96.19 326 GLN A CA 1
ATOM 2506 C C . GLN A 1 326 ? -2.219 -18.495 14.065 1.00 96.19 326 GLN A C 1
ATOM 2508 O O . GLN A 1 326 ? -2.535 -19.521 13.466 1.00 96.19 326 GLN A O 1
ATOM 2513 N N . LEU A 1 327 ? -2.418 -18.336 15.380 1.00 97.06 327 LEU A N 1
ATOM 2514 C CA . LEU A 1 327 ? -3.021 -19.364 16.234 1.00 97.06 327 LEU A CA 1
ATOM 2515 C C . LEU A 1 327 ? -4.417 -19.788 15.745 1.00 97.06 327 LEU A C 1
ATOM 2517 O O . LEU A 1 327 ? -4.767 -20.964 15.827 1.00 97.06 327 LEU A O 1
ATOM 2521 N N . HIS A 1 328 ? -5.192 -18.844 15.208 1.00 97.00 328 HIS A N 1
ATOM 2522 C CA . HIS A 1 328 ? -6.529 -19.091 14.660 1.00 97.00 328 HIS A CA 1
ATOM 2523 C C . HIS A 1 328 ? -6.528 -19.426 13.161 1.00 97.00 328 HIS A C 1
ATOM 2525 O O . HIS A 1 328 ? -7.586 -19.685 12.593 1.00 97.00 328 HIS A O 1
ATOM 2531 N N . GLY A 1 329 ? -5.363 -19.426 12.506 1.00 96.00 329 GLY A N 1
ATOM 2532 C CA . GLY A 1 329 ? -5.244 -19.703 11.074 1.00 96.00 329 GLY A CA 1
ATOM 2533 C C . GLY A 1 329 ? -5.967 -18.689 10.180 1.00 96.00 329 GLY A C 1
ATOM 2534 O O . GLY A 1 329 ? -6.343 -19.035 9.060 1.00 96.00 329 GLY A O 1
ATOM 2535 N N . VAL A 1 330 ? -6.189 -17.457 10.656 1.00 97.12 330 VAL A N 1
ATOM 2536 C CA . VAL A 1 330 ? -6.883 -16.422 9.878 1.00 97.12 330 VAL A CA 1
ATOM 2537 C C . VAL A 1 330 ? -5.966 -15.850 8.795 1.00 97.12 330 VAL A C 1
ATOM 2539 O O . VAL A 1 330 ? -4.758 -15.686 8.995 1.00 97.12 330 VAL A O 1
ATOM 2542 N N . MET A 1 331 ? -6.533 -15.510 7.633 1.00 97.25 331 MET A N 1
ATOM 2543 C CA . MET A 1 331 ? -5.781 -14.792 6.609 1.00 97.25 331 MET A CA 1
ATOM 2544 C C . MET A 1 331 ? -5.413 -13.402 7.134 1.00 97.25 331 MET A C 1
ATOM 2546 O O . MET A 1 331 ? -6.242 -12.700 7.706 1.00 97.25 331 MET A O 1
ATOM 2550 N N . MET A 1 332 ? -4.176 -12.976 6.903 1.00 98.25 332 MET A N 1
ATOM 2551 C CA . MET A 1 332 ? -3.686 -11.668 7.339 1.00 98.25 332 MET A CA 1
ATOM 2552 C C . MET A 1 332 ? -3.058 -10.924 6.171 1.00 98.25 332 MET A C 1
ATOM 2554 O O . MET A 1 332 ? -2.208 -11.478 5.468 1.00 98.25 332 MET A O 1
ATOM 2558 N N . ALA A 1 333 ? -3.474 -9.678 5.983 1.00 98.00 333 ALA A N 1
ATOM 2559 C CA . ALA A 1 333 ? -2.936 -8.777 4.980 1.00 98.00 333 ALA A CA 1
ATOM 2560 C C . ALA A 1 333 ? -2.459 -7.478 5.629 1.00 98.00 333 ALA A C 1
ATOM 2562 O O . ALA A 1 333 ? -3.081 -6.997 6.577 1.00 98.00 333 ALA A O 1
ATOM 2563 N N . ALA A 1 334 ? -1.386 -6.891 5.103 1.00 97.00 334 ALA A N 1
ATOM 2564 C CA . ALA A 1 334 ? -0.897 -5.605 5.583 1.00 97.00 334 ALA A CA 1
ATOM 2565 C C . ALA A 1 334 ? -0.564 -4.637 4.445 1.00 97.00 334 ALA A C 1
ATOM 2567 O O . ALA A 1 334 ? 0.007 -5.005 3.413 1.00 97.00 334 ALA A O 1
ATOM 2568 N N . ASP A 1 335 ? -0.893 -3.373 4.688 1.00 92.75 335 ASP A N 1
ATOM 2569 C CA . ASP A 1 335 ? -0.470 -2.224 3.900 1.00 92.75 335 ASP A CA 1
ATOM 2570 C C . ASP A 1 335 ? 0.169 -1.209 4.855 1.00 92.75 335 ASP A C 1
ATOM 2572 O O . ASP A 1 335 ? -0.437 -0.843 5.864 1.00 92.75 335 ASP A O 1
ATOM 2576 N N . SER A 1 336 ? 1.399 -0.781 4.557 1.00 88.75 336 SER A N 1
ATOM 2577 C CA . SER A 1 336 ? 2.092 0.268 5.313 1.00 88.75 336 SER A CA 1
ATOM 2578 C C . SER A 1 336 ? 2.291 1.467 4.403 1.00 88.75 336 SER A C 1
ATOM 2580 O O . SER A 1 336 ? 3.276 1.556 3.663 1.00 88.75 336 SER A O 1
ATOM 2582 N N . GLN A 1 337 ? 1.321 2.377 4.434 1.00 82.25 337 GLN A N 1
ATOM 2583 C CA . GLN A 1 337 ? 1.315 3.531 3.564 1.00 82.25 337 GLN A CA 1
ATOM 2584 C C . GLN A 1 337 ? 2.262 4.615 4.092 1.00 82.25 337 GLN A C 1
ATOM 2586 O O . GLN A 1 337 ? 2.054 5.202 5.155 1.00 82.25 337 GLN A O 1
ATOM 2591 N N . SER A 1 338 ? 3.296 4.924 3.312 1.00 74.94 338 SER A N 1
ATOM 2592 C CA . SER A 1 338 ? 4.338 5.898 3.656 1.00 74.94 338 SER A CA 1
ATOM 2593 C C . SER A 1 338 ? 4.299 7.071 2.676 1.00 74.94 338 SER A C 1
ATOM 2595 O O . SER A 1 338 ? 5.078 7.136 1.729 1.00 74.94 338 SER A O 1
ATOM 2597 N N . SER A 1 339 ? 3.351 8.000 2.865 1.00 68.38 339 SER A N 1
ATOM 2598 C CA . SER A 1 339 ? 3.202 9.165 1.968 1.00 68.38 339 SER A CA 1
ATOM 2599 C C . SER A 1 339 ? 4.100 10.345 2.341 1.00 68.38 339 SER A C 1
ATOM 2601 O O . SER A 1 339 ? 4.596 11.061 1.481 1.00 68.38 339 SER A O 1
ATOM 2603 N N . SER A 1 340 ? 4.240 10.590 3.640 1.00 69.56 340 SER A N 1
ATOM 2604 C CA . SER A 1 340 ? 4.942 11.750 4.216 1.00 69.56 340 SER A CA 1
ATOM 2605 C C . SER A 1 340 ? 5.821 11.363 5.405 1.00 69.56 340 SER A C 1
ATOM 2607 O O . SER A 1 340 ? 6.525 12.194 5.968 1.00 69.56 340 SER A O 1
ATOM 2609 N N . GLN A 1 341 ? 5.739 10.099 5.805 1.00 76.50 341 GLN A N 1
ATOM 2610 C CA . GLN A 1 341 ? 6.458 9.492 6.908 1.00 76.50 341 GLN A CA 1
ATOM 2611 C C . GLN A 1 341 ? 7.339 8.396 6.330 1.00 76.50 341 GLN A C 1
ATOM 2613 O O . GLN A 1 341 ? 7.061 7.880 5.249 1.00 76.50 341 GLN A O 1
ATOM 2618 N N . ILE A 1 342 ? 8.389 8.044 7.060 1.00 77.31 342 ILE A N 1
ATOM 2619 C CA . ILE A 1 342 ? 9.208 6.883 6.737 1.00 77.31 342 ILE A CA 1
ATOM 2620 C C . ILE A 1 342 ? 8.605 5.699 7.494 1.00 77.31 342 ILE A C 1
ATOM 2622 O O . ILE A 1 342 ? 8.593 5.715 8.723 1.00 77.31 342 ILE A O 1
ATOM 2626 N N . GLY A 1 343 ? 8.104 4.707 6.764 1.00 83.88 343 GLY A N 1
ATOM 2627 C CA . GLY A 1 343 ? 7.660 3.421 7.299 1.00 83.88 343 GLY A CA 1
ATOM 2628 C C . GLY A 1 343 ? 8.508 2.264 6.775 1.00 83.88 343 GLY A C 1
ATOM 2629 O O . GLY A 1 343 ? 9.277 2.417 5.823 1.00 83.88 343 GLY A O 1
ATOM 2630 N N . ASP A 1 344 ? 8.367 1.099 7.405 1.00 91.44 344 ASP A N 1
ATOM 2631 C CA . ASP A 1 344 ? 8.958 -0.158 6.940 1.00 91.44 344 ASP A CA 1
ATOM 2632 C C . ASP A 1 344 ? 7.859 -1.220 6.858 1.00 91.44 344 ASP A C 1
ATOM 2634 O O . ASP A 1 344 ? 7.458 -1.778 7.877 1.00 91.44 344 ASP A O 1
ATOM 2638 N N . VAL A 1 345 ? 7.379 -1.524 5.649 1.00 93.44 345 VAL A N 1
ATOM 2639 C CA . VAL A 1 345 ? 6.326 -2.535 5.441 1.00 93.44 345 VAL A CA 1
ATOM 2640 C C . VAL A 1 345 ? 6.810 -3.946 5.790 1.00 93.44 345 VAL A C 1
ATOM 2642 O O . VAL A 1 345 ? 6.009 -4.809 6.140 1.00 93.44 345 VAL A O 1
ATOM 2645 N N . SER A 1 346 ? 8.127 -4.188 5.777 1.00 94.75 346 SER A N 1
ATOM 2646 C CA . SER A 1 346 ? 8.705 -5.505 6.077 1.00 94.75 346 SER A CA 1
ATOM 2647 C C . SER A 1 346 ? 8.645 -5.895 7.559 1.00 94.75 346 SER A C 1
ATOM 2649 O O . SER A 1 346 ? 9.029 -7.012 7.919 1.00 94.75 346 SER A O 1
ATOM 2651 N N . ARG A 1 347 ? 8.155 -4.990 8.419 1.00 95.06 347 ARG A N 1
ATOM 2652 C CA . ARG A 1 347 ? 7.857 -5.252 9.834 1.00 95.06 347 ARG A CA 1
ATOM 2653 C C . ARG A 1 347 ? 6.670 -6.198 10.040 1.00 95.06 347 ARG A C 1
ATOM 2655 O O . ARG A 1 347 ? 6.586 -6.840 11.083 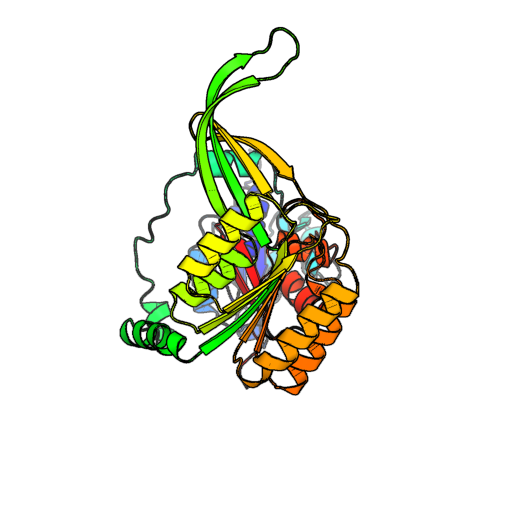1.00 95.06 347 ARG A O 1
ATOM 2662 N N . PHE A 1 348 ? 5.758 -6.274 9.067 1.00 96.69 348 PHE A N 1
ATOM 2663 C CA . PHE A 1 348 ? 4.598 -7.164 9.099 1.00 96.69 348 PHE A CA 1
ATOM 2664 C C . PHE A 1 348 ? 5.023 -8.564 8.653 1.00 96.69 348 PHE A C 1
ATOM 2666 O O . PHE A 1 348 ? 4.919 -8.912 7.477 1.00 96.69 348 PHE A O 1
ATOM 2673 N N . LYS A 1 349 ? 5.565 -9.339 9.598 1.00 96.56 349 LYS A N 1
ATOM 2674 C CA . LYS A 1 349 ? 6.122 -10.670 9.336 1.00 96.56 349 LYS A CA 1
ATOM 2675 C C . LYS A 1 349 ? 5.046 -11.725 9.099 1.00 96.56 349 LYS A C 1
ATOM 2677 O O . LYS A 1 349 ? 4.003 -11.695 9.748 1.00 96.56 349 LYS A O 1
ATOM 2682 N N . GLY A 1 350 ? 5.307 -12.680 8.207 1.00 95.56 350 GLY A N 1
ATOM 2683 C CA . GLY A 1 350 ? 4.451 -13.861 8.036 1.00 95.56 350 GLY A CA 1
ATOM 2684 C C . GLY A 1 350 ? 3.057 -13.555 7.474 1.00 95.56 350 GLY A C 1
ATOM 2685 O O . GLY A 1 350 ? 2.115 -14.316 7.701 1.00 95.56 350 GLY A O 1
ATOM 2686 N N . MET A 1 351 ? 2.893 -12.420 6.787 1.00 97.06 351 MET A N 1
ATOM 2687 C CA . MET A 1 351 ? 1.619 -12.039 6.175 1.00 97.06 351 MET A CA 1
ATOM 2688 C C . MET A 1 351 ? 1.260 -12.963 5.011 1.00 97.06 351 MET A C 1
ATOM 2690 O O . MET A 1 351 ? 2.114 -13.387 4.235 1.00 97.06 351 MET A O 1
ATOM 2694 N N . HIS A 1 352 ? -0.033 -13.214 4.817 1.00 97.62 352 HIS A N 1
ATOM 2695 C CA . HIS A 1 352 ? -0.504 -13.913 3.620 1.00 97.62 352 HIS A CA 1
ATOM 2696 C C . HIS A 1 352 ? -0.413 -13.013 2.385 1.00 97.62 352 HIS A C 1
ATOM 2698 O O . HIS A 1 352 ? -0.200 -13.508 1.278 1.00 97.62 352 HIS A O 1
ATOM 2704 N N . LEU A 1 353 ? -0.571 -11.701 2.582 1.00 97.50 353 LEU A N 1
ATOM 2705 C CA . LEU A 1 353 ? -0.516 -10.701 1.527 1.00 97.50 353 LEU A CA 1
ATOM 2706 C C . LEU A 1 353 ? 0.085 -9.382 2.033 1.00 97.50 353 LEU A C 1
ATOM 2708 O O . LEU A 1 353 ? -0.409 -8.797 2.995 1.00 97.50 353 LEU A O 1
ATOM 2712 N N . LEU A 1 354 ? 1.094 -8.875 1.329 1.00 97.06 354 LEU A N 1
ATOM 2713 C CA . LEU A 1 354 ? 1.544 -7.488 1.442 1.00 97.06 354 LEU A CA 1
ATOM 2714 C C . LEU A 1 354 ? 1.178 -6.700 0.190 1.00 97.06 354 LEU A C 1
ATOM 2716 O O . LEU A 1 354 ? 1.330 -7.193 -0.928 1.00 97.06 354 LEU A O 1
ATOM 2720 N N . THR A 1 355 ? 0.746 -5.452 0.363 1.00 95.94 355 THR A N 1
ATOM 2721 C CA . THR A 1 355 ? 0.355 -4.592 -0.766 1.00 95.94 355 THR A CA 1
ATOM 2722 C C . THR A 1 355 ? 1.106 -3.258 -0.814 1.00 95.94 355 THR A C 1
ATOM 2724 O O . THR A 1 355 ? 0.454 -2.216 -0.840 1.00 95.94 355 THR A O 1
ATOM 2727 N N . PRO A 1 356 ? 2.453 -3.226 -0.822 1.00 94.94 356 PRO A N 1
ATOM 2728 C CA . PRO A 1 356 ? 3.208 -1.976 -0.841 1.00 94.94 356 PRO A CA 1
ATOM 2729 C C . PRO A 1 356 ? 3.158 -1.293 -2.212 1.00 94.94 356 PRO A C 1
ATOM 2731 O O . PRO A 1 356 ? 2.968 -1.920 -3.252 1.00 94.94 356 PRO A O 1
ATOM 2734 N N . THR A 1 357 ? 3.388 0.012 -2.245 1.00 92.56 357 THR A N 1
ATOM 2735 C CA . THR A 1 357 ? 3.820 0.724 -3.455 1.00 92.56 357 THR A CA 1
ATOM 2736 C C . THR A 1 357 ? 5.295 0.450 -3.757 1.00 92.56 357 THR A C 1
ATOM 2738 O O . THR A 1 357 ? 6.058 0.050 -2.877 1.00 92.56 357 THR A O 1
ATOM 2741 N N . GLU A 1 358 ? 5.742 0.724 -4.991 1.00 90.94 358 GLU A N 1
ATOM 2742 C CA . GLU A 1 358 ? 7.183 0.706 -5.307 1.00 90.94 358 GLU A CA 1
ATOM 2743 C C . GLU A 1 358 ? 7.984 1.598 -4.350 1.00 90.94 358 GLU A C 1
ATOM 2745 O O . GLU A 1 358 ? 9.045 1.195 -3.881 1.00 90.94 358 GLU A O 1
ATOM 2750 N N . HIS A 1 359 ? 7.468 2.786 -4.023 1.00 88.31 359 HIS A N 1
ATOM 2751 C CA . HIS A 1 359 ? 8.146 3.704 -3.113 1.00 88.31 359 HIS A CA 1
ATOM 2752 C C . HIS A 1 359 ? 8.348 3.079 -1.727 1.00 88.31 359 HIS A C 1
ATOM 2754 O O . HIS A 1 359 ? 9.473 3.032 -1.233 1.00 88.31 359 HIS A O 1
ATOM 2760 N N . GLU A 1 360 ? 7.283 2.535 -1.137 1.00 92.06 360 GLU A N 1
ATOM 2761 C CA . GLU A 1 360 ? 7.332 1.873 0.171 1.00 92.06 360 GLU A CA 1
ATOM 2762 C C . GLU A 1 360 ? 8.273 0.667 0.171 1.00 92.06 360 GLU A C 1
ATOM 2764 O O . GLU A 1 360 ? 9.053 0.500 1.111 1.00 92.06 360 GLU A O 1
ATOM 2769 N N . ALA A 1 361 ? 8.265 -0.141 -0.893 1.00 93.00 361 ALA A N 1
ATOM 2770 C CA . ALA A 1 361 ? 9.162 -1.285 -1.013 1.00 93.00 361 ALA A CA 1
ATOM 2771 C C . ALA A 1 361 ? 10.637 -0.860 -1.069 1.00 93.00 361 ALA A C 1
ATOM 2773 O O . ALA A 1 361 ? 11.471 -1.400 -0.339 1.00 93.00 361 ALA A O 1
ATOM 2774 N N . ARG A 1 362 ? 10.958 0.158 -1.879 1.00 91.81 362 ARG A N 1
ATOM 2775 C CA . ARG A 1 362 ? 12.320 0.701 -1.992 1.00 91.81 362 ARG A CA 1
ATOM 2776 C C . ARG A 1 362 ? 12.807 1.311 -0.684 1.00 91.81 362 ARG A C 1
ATOM 2778 O O . ARG A 1 362 ? 13.946 1.060 -0.297 1.00 91.81 362 ARG A O 1
ATOM 2785 N N . VAL A 1 363 ? 11.956 2.065 0.015 1.00 90.56 363 VAL A N 1
ATOM 2786 C CA . VAL A 1 363 ? 12.281 2.649 1.328 1.00 90.56 363 VAL A CA 1
ATOM 2787 C C . VAL A 1 363 ? 12.539 1.549 2.361 1.00 90.56 363 VAL A C 1
ATOM 2789 O O . VAL A 1 363 ? 13.570 1.573 3.034 1.00 90.56 363 VAL A O 1
ATOM 2792 N N . SER A 1 364 ? 11.667 0.540 2.425 1.00 92.19 364 SER A N 1
ATOM 2793 C CA . SER A 1 364 ? 11.761 -0.577 3.378 1.00 92.19 364 SER A CA 1
ATOM 2794 C C . SER A 1 364 ? 13.024 -1.426 3.180 1.00 92.19 364 SER A C 1
ATOM 2796 O O . SER A 1 364 ? 13.627 -1.909 4.143 1.00 92.19 364 SER A O 1
ATOM 2798 N N . LEU A 1 365 ? 13.459 -1.601 1.929 1.00 92.94 365 LEU A N 1
ATOM 2799 C CA . LEU A 1 365 ? 14.665 -2.356 1.576 1.00 92.94 365 LEU A CA 1
ATOM 2800 C C . LEU A 1 365 ? 15.932 -1.499 1.485 1.00 92.94 365 LEU A C 1
ATOM 2802 O O . LEU A 1 365 ? 17.022 -2.049 1.353 1.00 92.94 365 LEU A O 1
ATOM 2806 N N . ARG A 1 366 ? 15.807 -0.166 1.545 1.00 91.44 366 ARG A N 1
ATOM 2807 C CA . ARG A 1 366 ? 16.877 0.785 1.188 1.00 91.44 366 ARG A CA 1
ATOM 2808 C C . ARG A 1 366 ? 17.472 0.479 -0.194 1.00 91.44 366 ARG A C 1
ATOM 2810 O O . ARG A 1 366 ? 18.679 0.584 -0.402 1.00 91.44 366 ARG A O 1
ATOM 2817 N N . ASN A 1 367 ? 16.609 0.088 -1.131 1.00 87.81 367 ASN A N 1
ATOM 2818 C CA . ASN A 1 367 ? 16.986 -0.383 -2.458 1.00 87.81 367 ASN A CA 1
ATOM 2819 C C . ASN A 1 367 ? 16.452 0.556 -3.546 1.00 87.81 367 ASN A C 1
ATOM 2821 O O . ASN A 1 367 ? 15.277 0.526 -3.915 1.00 87.81 367 ASN A O 1
ATOM 2825 N N . HIS A 1 368 ? 17.340 1.377 -4.098 1.00 82.69 368 HIS A N 1
ATOM 2826 C CA . HIS A 1 368 ? 17.013 2.323 -5.169 1.00 82.69 368 HIS A CA 1
ATOM 2827 C C . HIS A 1 368 ? 17.449 1.848 -6.557 1.00 82.69 368 HIS A C 1
ATOM 2829 O O . HIS A 1 368 ? 17.201 2.548 -7.536 1.00 82.69 368 HIS A O 1
ATOM 2835 N N . GLN A 1 369 ? 18.111 0.694 -6.643 1.00 80.12 369 GLN A N 1
ATOM 2836 C CA . GLN A 1 369 ? 18.855 0.302 -7.835 1.00 80.12 369 GLN A CA 1
ATOM 2837 C C . GLN A 1 369 ? 18.240 -0.894 -8.540 1.00 80.12 369 GLN A C 1
ATOM 2839 O O . GLN A 1 369 ? 18.187 -0.863 -9.763 1.00 80.12 369 GLN A O 1
ATOM 2844 N N . ASP A 1 370 ? 17.747 -1.899 -7.821 1.00 87.19 370 ASP A N 1
ATOM 2845 C CA . ASP A 1 370 ? 17.301 -3.141 -8.453 1.00 87.19 370 ASP A CA 1
ATOM 2846 C C . ASP A 1 370 ? 15.960 -2.982 -9.188 1.00 87.19 370 ASP A C 1
ATOM 2848 O O . ASP A 1 370 ? 15.117 -2.127 -8.855 1.00 87.19 370 ASP A O 1
ATOM 2852 N N . GLY A 1 371 ? 15.767 -3.838 -10.196 1.00 86.81 371 GLY A N 1
ATOM 2853 C CA . GLY A 1 371 ? 14.508 -4.025 -10.904 1.00 86.81 371 GLY A CA 1
ATOM 2854 C C . GLY A 1 371 ? 13.358 -4.517 -10.013 1.00 86.81 371 GLY A C 1
ATOM 2855 O O . GLY A 1 371 ? 13.547 -5.035 -8.913 1.00 86.81 371 GLY A O 1
ATOM 2856 N N . LEU A 1 372 ? 12.122 -4.361 -10.505 1.00 89.94 372 LEU A N 1
ATOM 2857 C CA . LEU A 1 372 ? 10.899 -4.617 -9.724 1.00 89.94 372 LEU A CA 1
ATOM 2858 C C . LEU A 1 372 ? 10.755 -6.067 -9.247 1.00 89.94 372 LEU A C 1
ATOM 2860 O O . LEU A 1 372 ? 10.229 -6.286 -8.161 1.00 89.94 372 LEU A O 1
ATOM 2864 N N . VAL A 1 373 ? 11.199 -7.044 -10.043 1.00 88.31 373 VAL A N 1
ATOM 2865 C CA . VAL A 1 373 ? 11.097 -8.471 -9.692 1.00 88.31 373 VAL A CA 1
ATOM 2866 C C . VAL A 1 373 ? 11.999 -8.795 -8.504 1.00 88.31 373 VAL A C 1
ATOM 2868 O O . VAL A 1 373 ? 11.538 -9.383 -7.531 1.00 88.31 373 VAL A O 1
ATOM 2871 N N . VAL A 1 374 ? 13.254 -8.339 -8.552 1.00 89.69 374 VAL A N 1
ATOM 2872 C CA . VAL A 1 374 ? 14.227 -8.510 -7.464 1.00 89.69 374 VAL A CA 1
ATOM 2873 C C . VAL A 1 374 ? 13.775 -7.760 -6.214 1.00 89.69 374 VAL A C 1
ATOM 2875 O O . VAL A 1 374 ? 13.821 -8.310 -5.120 1.00 89.69 374 VAL A O 1
ATOM 2878 N N . LEU A 1 375 ? 13.271 -6.534 -6.374 1.00 92.06 375 LEU A N 1
ATOM 2879 C CA . LEU A 1 375 ? 12.723 -5.747 -5.271 1.00 92.06 375 LEU A CA 1
ATOM 2880 C C . LEU A 1 375 ? 11.546 -6.460 -4.582 1.00 92.06 375 LEU A C 1
ATOM 2882 O O . LEU A 1 375 ? 11.484 -6.498 -3.355 1.00 92.06 375 LEU A O 1
ATOM 2886 N N . ALA A 1 376 ? 10.612 -7.013 -5.364 1.00 93.19 376 ALA A N 1
ATOM 2887 C CA . ALA A 1 376 ? 9.465 -7.750 -4.841 1.00 93.19 376 ALA A CA 1
ATOM 2888 C C . ALA A 1 376 ? 9.905 -9.007 -4.079 1.00 93.19 376 ALA A C 1
ATOM 2890 O O . ALA A 1 376 ? 9.410 -9.239 -2.978 1.00 93.19 376 ALA A O 1
ATOM 2891 N 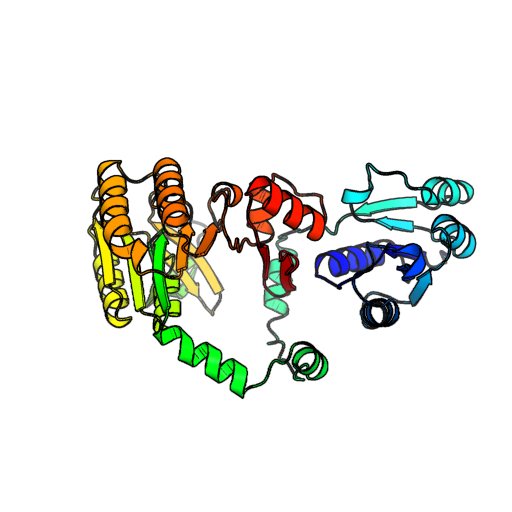N . GLU A 1 377 ? 10.863 -9.762 -4.625 1.00 92.25 377 GLU A N 1
ATOM 2892 C CA . G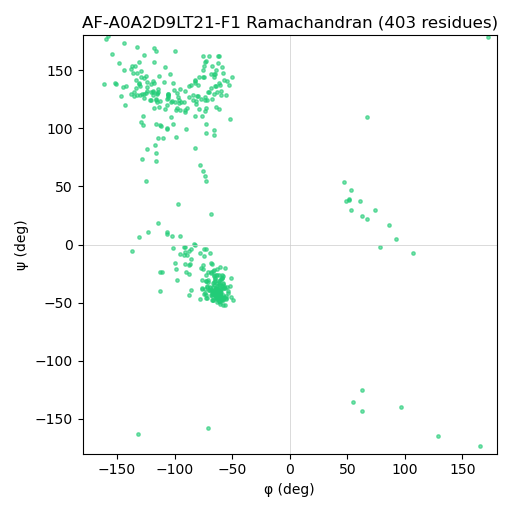LU A 1 377 ? 11.387 -10.976 -3.992 1.00 92.25 377 GLU A CA 1
ATOM 2893 C C . GLU A 1 377 ? 12.142 -10.672 -2.696 1.00 92.25 377 GLU A C 1
ATOM 2895 O O . GLU A 1 377 ? 11.837 -11.242 -1.654 1.00 92.25 377 GLU A O 1
ATOM 2900 N N . GLN A 1 378 ? 13.047 -9.689 -2.709 1.00 94.56 378 GLN A N 1
ATOM 2901 C CA . GLN A 1 378 ? 13.760 -9.260 -1.502 1.00 94.56 378 GLN A CA 1
ATOM 2902 C C . GLN A 1 378 ? 12.798 -8.810 -0.397 1.00 94.56 378 GLN A C 1
ATOM 2904 O O . GLN A 1 378 ? 13.055 -9.044 0.784 1.00 94.56 378 GLN A O 1
ATOM 2909 N N . LEU A 1 379 ? 11.696 -8.139 -0.754 1.00 95.50 379 LEU A N 1
ATOM 2910 C CA . LEU A 1 379 ? 10.712 -7.689 0.226 1.00 95.50 379 LEU A CA 1
ATOM 2911 C C . LEU A 1 379 ? 9.884 -8.853 0.762 1.00 95.50 379 LEU A C 1
ATOM 2913 O O . LEU A 1 379 ? 9.642 -8.910 1.968 1.00 95.50 379 LEU A O 1
ATOM 2917 N N . ARG A 1 380 ? 9.479 -9.778 -0.111 1.00 95.00 380 ARG A N 1
ATOM 2918 C CA . ARG A 1 380 ? 8.811 -11.025 0.267 1.00 95.00 380 ARG A CA 1
ATOM 2919 C C . ARG A 1 380 ? 9.677 -11.813 1.249 1.00 95.00 380 ARG A C 1
ATOM 2921 O O . ARG A 1 380 ? 9.216 -12.079 2.352 1.00 95.00 380 ARG A O 1
ATOM 2928 N N . ASP A 1 381 ? 10.943 -12.054 0.914 1.00 94.62 381 ASP A N 1
ATOM 2929 C CA . ASP A 1 381 ? 11.897 -12.773 1.764 1.00 94.62 381 ASP A CA 1
ATOM 2930 C C . ASP A 1 381 ? 12.132 -12.047 3.088 1.00 94.62 381 ASP A C 1
ATOM 2932 O O . ASP A 1 381 ? 12.023 -12.642 4.158 1.00 94.62 381 ASP A O 1
ATOM 2936 N N . LYS A 1 382 ? 12.397 -10.732 3.043 1.00 96.12 382 LYS A N 1
ATOM 2937 C CA . LYS A 1 382 ? 12.613 -9.940 4.259 1.00 96.12 382 LYS A CA 1
ATOM 2938 C C . LYS A 1 382 ? 11.386 -9.979 5.161 1.00 96.12 382 LYS A C 1
ATOM 2940 O O . LYS A 1 382 ? 11.561 -9.981 6.371 1.00 96.12 382 LYS A O 1
ATOM 2945 N N . SER A 1 383 ? 10.172 -9.948 4.619 1.00 95.75 383 SER A N 1
ATOM 2946 C CA . SER A 1 383 ? 8.926 -9.946 5.399 1.00 95.75 383 SER A CA 1
ATOM 2947 C C . SER A 1 383 ? 8.376 -11.337 5.709 1.00 95.75 383 SER A C 1
ATOM 2949 O O . SER A 1 383 ? 7.433 -11.440 6.486 1.00 95.75 383 SER A O 1
ATOM 2951 N N . GLU A 1 384 ? 8.934 -12.397 5.128 1.00 96.00 384 GLU A N 1
ATOM 2952 C CA . GLU A 1 384 ? 8.373 -13.753 5.191 1.00 96.00 384 GLU A CA 1
ATOM 2953 C C . GLU A 1 384 ? 6.901 -13.796 4.731 1.00 96.00 384 GLU A C 1
ATOM 2955 O O . GLU A 1 384 ? 6.097 -14.593 5.215 1.00 96.00 384 GLU A O 1
ATOM 2960 N N . ALA A 1 385 ? 6.511 -12.890 3.828 1.00 95.56 385 ALA A N 1
ATOM 2961 C CA . ALA A 1 385 ? 5.156 -12.846 3.299 1.00 95.56 385 ALA A CA 1
ATOM 2962 C C . ALA A 1 385 ? 4.965 -13.918 2.221 1.00 95.56 385 ALA A C 1
ATOM 2964 O O . ALA A 1 385 ? 5.861 -14.163 1.419 1.00 95.56 385 ALA A O 1
ATOM 2965 N N . ARG A 1 386 ? 3.774 -14.519 2.142 1.00 95.44 386 ARG A N 1
ATOM 2966 C CA . ARG A 1 386 ? 3.480 -15.512 1.091 1.00 95.44 386 ARG A CA 1
ATOM 2967 C C . ARG A 1 386 ? 3.314 -14.867 -0.279 1.00 95.44 386 ARG A C 1
ATOM 2969 O O . ARG A 1 386 ? 3.829 -15.356 -1.277 1.00 95.44 386 ARG A O 1
ATOM 2976 N N . ASN A 1 387 ? 2.589 -13.751 -0.319 1.00 95.88 387 ASN A N 1
ATOM 2977 C CA . ASN A 1 387 ? 2.257 -13.046 -1.551 1.00 95.88 387 ASN A CA 1
ATOM 2978 C C . ASN A 1 387 ? 2.517 -11.549 -1.415 1.00 95.88 387 ASN A C 1
ATOM 2980 O O . ASN A 1 387 ? 2.312 -10.956 -0.352 1.00 95.88 387 ASN A O 1
ATOM 2984 N N . LEU A 1 388 ? 2.900 -10.922 -2.524 1.00 95.38 388 LEU A N 1
ATOM 2985 C CA . LEU A 1 388 ? 3.161 -9.495 -2.599 1.00 95.38 388 LEU A CA 1
ATOM 2986 C C . LEU A 1 388 ? 2.533 -8.889 -3.857 1.00 95.38 388 LEU A C 1
ATOM 2988 O O . LEU A 1 388 ? 2.767 -9.343 -4.974 1.00 95.38 388 LEU A O 1
ATOM 2992 N N . ILE A 1 389 ? 1.749 -7.827 -3.680 1.00 95.56 389 ILE A N 1
ATOM 2993 C CA . ILE A 1 389 ? 1.201 -7.025 -4.778 1.00 95.56 389 ILE A CA 1
ATOM 2994 C C . ILE A 1 389 ? 1.851 -5.648 -4.725 1.00 95.56 389 ILE A C 1
ATOM 2996 O O . ILE A 1 389 ? 1.481 -4.797 -3.918 1.00 95.56 389 ILE A O 1
ATOM 3000 N N . LEU A 1 390 ? 2.814 -5.423 -5.614 1.00 94.25 390 LEU A N 1
ATOM 3001 C CA . LEU A 1 390 ? 3.516 -4.154 -5.726 1.00 94.25 390 LEU A CA 1
ATOM 3002 C C . LEU A 1 390 ? 2.688 -3.170 -6.563 1.00 94.25 390 LEU A C 1
ATOM 3004 O O . LEU A 1 390 ? 2.540 -3.342 -7.775 1.00 94.25 390 LEU A O 1
ATOM 3008 N N . LYS A 1 391 ? 2.149 -2.125 -5.930 1.00 92.62 391 LYS A N 1
ATOM 3009 C CA . LYS A 1 391 ? 1.344 -1.073 -6.575 1.00 92.62 391 LYS A CA 1
ATOM 3010 C C . LYS A 1 391 ? 2.256 -0.092 -7.327 1.00 92.62 391 LYS A C 1
ATOM 3012 O O . LYS A 1 391 ? 3.144 0.521 -6.732 1.00 92.62 391 LYS A O 1
ATOM 3017 N N . LEU A 1 392 ? 1.999 0.116 -8.622 1.00 87.94 392 LEU A N 1
ATOM 3018 C CA . LEU A 1 392 ? 2.795 0.972 -9.524 1.00 87.94 392 LEU A CA 1
ATOM 3019 C C . LEU A 1 392 ? 2.002 2.202 -10.016 1.00 87.94 392 LEU A C 1
ATOM 3021 O O . LEU A 1 392 ? 2.337 2.844 -11.013 1.00 87.94 392 LEU A O 1
ATOM 3025 N N . GLY A 1 393 ? 0.916 2.548 -9.318 1.00 83.75 393 GLY A N 1
ATOM 3026 C CA . GLY A 1 393 ? 0.045 3.667 -9.671 1.00 83.75 393 GLY A CA 1
ATOM 3027 C C . GLY A 1 393 ? -0.617 3.470 -11.037 1.00 83.75 393 GLY A C 1
ATOM 3028 O O . GLY A 1 393 ? -1.270 2.462 -11.282 1.00 83.75 393 GLY A O 1
ATOM 3029 N N . GLN A 1 394 ? -0.450 4.438 -11.941 1.00 76.12 394 GLN A N 1
ATOM 3030 C CA . GLN A 1 394 ? -1.028 4.379 -13.294 1.00 76.12 394 GLN A CA 1
ATOM 3031 C C . GLN A 1 394 ? -0.399 3.287 -14.173 1.00 76.12 394 GLN A C 1
ATOM 3033 O O . GLN A 1 394 ? -0.975 2.923 -15.195 1.00 76.12 394 GLN A O 1
ATOM 3038 N N . GLU A 1 395 ? 0.772 2.774 -13.789 1.00 75.56 395 GLU A N 1
ATOM 3039 C CA . GLU A 1 395 ? 1.463 1.703 -14.509 1.00 75.56 395 GLU A CA 1
ATOM 3040 C C . GLU A 1 395 ? 0.937 0.304 -14.124 1.00 75.56 395 GLU A C 1
ATOM 3042 O O . GLU A 1 395 ? 1.406 -0.700 -14.656 1.00 75.56 395 GLU A O 1
ATOM 3047 N N . GLY A 1 396 ? -0.058 0.227 -13.230 1.00 85.00 396 GLY A N 1
ATOM 3048 C CA . GLY A 1 396 ? -0.713 -1.012 -12.815 1.00 85.00 396 GLY A CA 1
ATOM 3049 C C . GLY A 1 396 ? -0.139 -1.583 -11.519 1.00 85.00 396 GLY A C 1
ATOM 3050 O O . GLY A 1 396 ? 0.146 -0.847 -10.572 1.00 85.00 396 GLY A O 1
ATOM 3051 N N . ALA A 1 397 ? 0.002 -2.906 -11.463 1.00 90.06 397 ALA A N 1
ATOM 3052 C CA . ALA A 1 397 ? 0.569 -3.620 -10.325 1.00 90.06 397 ALA A CA 1
ATOM 3053 C C . ALA A 1 397 ? 1.397 -4.823 -10.794 1.00 90.06 397 ALA A C 1
ATOM 3055 O O . ALA A 1 397 ? 1.100 -5.417 -11.832 1.00 90.06 397 ALA A O 1
ATOM 3056 N N . LEU A 1 398 ? 2.419 -5.182 -10.017 1.00 90.50 398 LEU A N 1
ATOM 3057 C CA . LEU A 1 398 ? 3.205 -6.401 -10.194 1.00 90.50 398 LEU A CA 1
ATOM 3058 C C . LEU A 1 398 ? 2.835 -7.391 -9.087 1.00 90.50 398 LEU A C 1
ATOM 3060 O O . LEU A 1 398 ? 2.964 -7.082 -7.905 1.00 90.50 398 LEU A O 1
ATOM 3064 N N . LEU A 1 399 ? 2.339 -8.560 -9.486 1.00 91.75 399 LEU A N 1
ATOM 3065 C CA . LEU A 1 399 ? 1.894 -9.617 -8.584 1.00 91.75 399 LEU A CA 1
ATOM 3066 C C . LEU A 1 399 ? 3.021 -10.644 -8.459 1.00 91.75 399 LEU A C 1
ATOM 3068 O O . LEU A 1 399 ? 3.383 -11.284 -9.443 1.00 91.75 399 LEU A O 1
ATOM 3072 N N . HIS A 1 400 ? 3.561 -10.785 -7.255 1.00 90.06 400 HIS A N 1
ATOM 3073 C CA . HIS A 1 400 ? 4.482 -11.845 -6.877 1.00 90.06 400 HIS A CA 1
ATOM 3074 C C . HIS A 1 400 ? 3.715 -12.813 -5.974 1.00 90.06 400 HIS A C 1
ATOM 3076 O O . HIS A 1 400 ? 3.481 -12.522 -4.800 1.00 90.06 400 HIS A O 1
ATOM 3082 N N . LEU A 1 401 ? 3.257 -13.924 -6.548 1.00 87.75 401 LEU A N 1
ATOM 3083 C CA . LEU A 1 401 ? 2.401 -14.894 -5.870 1.00 87.75 401 LEU A CA 1
ATOM 3084 C C . LEU A 1 401 ? 3.143 -16.214 -5.686 1.00 87.75 401 LEU A C 1
ATOM 3086 O O . LEU A 1 401 ? 3.905 -16.622 -6.564 1.00 87.75 401 LEU A O 1
ATOM 3090 N N . GLU A 1 402 ? 2.885 -16.881 -4.569 1.00 79.69 402 GLU A N 1
ATOM 3091 C CA . GLU A 1 402 ? 3.316 -18.259 -4.362 1.00 79.69 402 GLU A CA 1
ATOM 3092 C C . GLU A 1 402 ? 2.685 -19.152 -5.444 1.00 79.69 402 GLU A C 1
ATOM 3094 O O . GLU A 1 402 ? 1.517 -18.983 -5.811 1.00 79.69 402 GLU A O 1
ATOM 3099 N N . SER A 1 403 ? 3.471 -20.070 -6.010 1.00 62.16 403 SER A N 1
ATOM 3100 C CA . SER A 1 403 ? 2.936 -21.028 -6.980 1.00 62.16 403 SER A CA 1
ATOM 3101 C C . SER A 1 403 ? 1.991 -21.968 -6.239 1.00 62.16 403 SER A C 1
ATOM 3103 O O . SER A 1 403 ? 2.385 -22.548 -5.233 1.00 62.16 403 SER A O 1
ATOM 3105 N N . ALA A 1 404 ? 0.746 -22.093 -6.703 1.00 50.28 404 ALA A N 1
ATOM 3106 C CA . ALA A 1 404 ? -0.164 -23.094 -6.160 1.00 50.28 404 ALA A CA 1
ATOM 3107 C C . ALA A 1 404 ? 0.436 -24.486 -6.419 1.00 50.28 404 ALA A C 1
ATOM 3109 O O . ALA A 1 404 ? 0.645 -24.837 -7.583 1.00 50.28 404 ALA A O 1
ATOM 3110 N N . GLU A 1 405 ? 0.757 -25.218 -5.349 1.00 33.50 405 GLU A N 1
ATOM 3111 C CA . GLU A 1 405 ? 1.134 -26.639 -5.412 1.00 33.50 405 GLU A CA 1
ATOM 3112 C C . GLU A 1 405 ? -0.007 -27.519 -5.933 1.00 33.50 405 GLU A C 1
ATOM 3114 O O . GLU A 1 405 ? -1.187 -27.254 -5.584 1.00 33.50 405 GLU A O 1
#